Protein AF-A0A2B4SY53-F1 (afdb_monomer_lite)

Organism: Stylophora pistillata (NCBI:txid50429)

InterPro domains:
  IPR005373 Phagosome assembly factor 1 [PF03676] (1-281)
  IPR039156 PHAF1/Protein broad-minded [PTHR13465] (2-281)

Sequence (529 aa):
MYSEANPLAMDLVLNFPNDGIRLVFDPVTQRLKIIEVYSMNKVKLKYCGVHFNSPQVQPTIEQIDMSFGATHPGVYDPTHQLFILNFRGLSFSFPIDSKFEPYYTHGLGSLKFSSGSSPVVSHMSIYHGNNLTDAKAPPLPLQCFHGNCFAESVEIINQDGNVLGLKCFLVAEGPGPGKILELRRRTFERNVMFGDSCQDVLSSLGSPCKVFYKAEDKMRIHSPSPHKLAQSKSSDYFFNYFTLGIDILFDAYSHLVKKFILHTNFPGHYNFNMYQRCEFKWDSVQDYLGKPVEAPVVLNRSSSTNTTNPFGSTFCYNLQHMIFEVMANNHLASVTLKLESEVEGNCQQSPCENKPCKQGGTCNPLYGSNGFYCERSPGSIVQGASWSKLNTDEVCFGAKNNTYGNFTMTSLGAILTMKLQYISGFVTCNNRTLPYGSHWACGKGSSIATILTSAAKKVVFPEDYKEKAYSLAGYHANSSELVFPPLSLPLKVTNGEEYQIWYNEDFVDGEEFNNDGQTCVNVYALYVS

Foldseek 3Di:
DADPLCRQPAWDWDDDVQQQWIWTAHSQQRATFKIKRQDLANDFDDAPNHTCGYPVHFNFPVSCCVRPNDADAWDADPVQCWTWDDDQQKIFIFRDDPVCVVQSPPGPVRDDDDPPDGTTTRMMMGGHARDPVGTDHDPDDLVVCVFAKAFPAKEFDDDPHFGFWIKTFIWHWDADPDPDRDTDIDTDIFIDTFFDAPVNCCVGRNAAPDKAFDAPDPCCVVVPDPVPPDGDPFTWMWRHRQRQQKIFIADRPSRTTFKMKHFQLHPLDLCRPSHRGHRYDDPCVVVQDDDQPDFWDWAAPDDPPPDHSPSHIWTWGDGQQKTFTAGPSRDTRMIMGGHNVPPPFDPPVFCCPVVPDPPPFDWARQGNDNDIDTHHPDPDPPPDFDWDWFDPDWFKAELADLRKGKTWGAAFAWFFWKKKFFDDKFKALALVPPPAGFQAYHHFPFAGQKFKFFPVLHTPPPPPDDLDRHHARPDTRHDRMDIHGTDPDTHGHHGGGMMIIYGSCRSVVHSRPRMTMMTITIMITGGDD

Structure (mmCIF, N/CA/C/O backbone):
data_AF-A0A2B4SY53-F1
#
_entry.id   AF-A0A2B4SY53-F1
#
loop_
_atom_site.group_PDB
_atom_site.id
_atom_site.type_symbol
_atom_site.label_atom_id
_atom_site.label_alt_id
_atom_site.label_comp_id
_atom_site.label_asym_id
_atom_site.label_entity_id
_atom_site.label_seq_id
_atom_site.pdbx_PDB_ins_code
_atom_site.Cartn_x
_atom_site.Cartn_y
_atom_site.Cartn_z
_atom_site.occupancy
_atom_site.B_iso_or_equiv
_atom_site.auth_seq_id
_atom_site.auth_comp_id
_atom_site.auth_asym_id
_atom_site.auth_atom_id
_atom_site.pdbx_PDB_model_num
ATOM 1 N N . MET A 1 1 ? 3.190 -11.115 -23.469 1.00 62.38 1 MET A N 1
ATOM 2 C CA . MET A 1 1 ? 1.722 -11.293 -23.382 1.00 62.38 1 MET A CA 1
ATOM 3 C C . MET A 1 1 ? 1.414 -11.453 -21.904 1.00 62.38 1 MET A C 1
ATOM 5 O O . MET A 1 1 ? 2.114 -12.227 -21.269 1.00 62.38 1 MET A O 1
ATOM 9 N N . TYR A 1 2 ? 0.487 -10.678 -21.339 1.00 73.00 2 TYR A N 1
ATOM 10 C CA . TYR A 1 2 ? 0.156 -10.766 -19.910 1.00 73.00 2 TYR A CA 1
ATOM 11 C C . TYR A 1 2 ? -0.622 -12.057 -19.611 1.00 73.00 2 TYR A C 1
ATOM 13 O O . TYR A 1 2 ? -1.503 -12.422 -20.388 1.00 73.00 2 TYR A O 1
ATOM 21 N N . SER A 1 3 ? -0.292 -12.733 -18.508 1.00 75.44 3 SER A N 1
ATOM 22 C CA . SER A 1 3 ? -1.009 -13.910 -18.004 1.00 75.44 3 SER A CA 1
ATOM 23 C C . SER A 1 3 ? -1.623 -13.578 -16.653 1.00 75.44 3 SER A C 1
ATOM 25 O O . SER A 1 3 ? -0.899 -13.303 -15.705 1.00 75.44 3 SER A O 1
ATOM 27 N N . GLU A 1 4 ? -2.947 -13.624 -16.550 1.00 74.00 4 GLU A N 1
ATOM 28 C CA . GLU A 1 4 ? -3.648 -13.307 -15.301 1.00 74.00 4 GLU A CA 1
ATOM 29 C C . GLU A 1 4 ? -3.395 -14.356 -14.205 1.00 74.00 4 GLU A C 1
ATOM 31 O O . GLU A 1 4 ? -3.247 -14.012 -13.032 1.00 74.00 4 GLU A O 1
ATOM 36 N N . ALA A 1 5 ? -3.270 -15.631 -14.587 1.00 76.12 5 ALA A N 1
ATOM 37 C CA . ALA A 1 5 ? -2.999 -16.726 -13.656 1.00 76.12 5 ALA A CA 1
ATOM 38 C C . ALA A 1 5 ? -1.559 -16.700 -13.119 1.00 76.12 5 ALA A C 1
ATOM 40 O O . ALA A 1 5 ? -1.337 -16.967 -11.943 1.00 76.12 5 ALA A O 1
ATOM 41 N N . ASN A 1 6 ? -0.585 -16.358 -13.972 1.00 80.06 6 ASN A N 1
ATOM 42 C CA . ASN A 1 6 ? 0.839 -16.349 -13.626 1.00 80.06 6 ASN A CA 1
ATOM 43 C C . ASN A 1 6 ? 1.518 -15.048 -14.093 1.00 80.06 6 ASN A C 1
ATOM 45 O O . ASN A 1 6 ? 2.367 -15.077 -14.990 1.00 80.06 6 ASN A O 1
ATOM 49 N N . PRO A 1 7 ? 1.167 -13.892 -13.508 1.00 77.12 7 PRO A N 1
ATOM 50 C CA . PRO A 1 7 ? 1.572 -12.587 -14.032 1.00 77.12 7 PRO A CA 1
ATOM 51 C C . PRO A 1 7 ? 3.041 -12.249 -13.787 1.00 77.12 7 PRO A C 1
ATOM 53 O O . PRO A 1 7 ? 3.560 -11.343 -14.432 1.00 77.12 7 PRO A O 1
ATOM 56 N N . LEU A 1 8 ? 3.713 -12.974 -12.885 1.00 84.00 8 LEU A N 1
ATOM 57 C CA . LEU A 1 8 ? 5.149 -12.828 -12.647 1.00 84.00 8 LEU A CA 1
ATOM 58 C C . LEU A 1 8 ? 6.012 -13.855 -13.397 1.00 84.00 8 LEU A C 1
ATOM 60 O O . LEU A 1 8 ? 7.234 -13.742 -13.385 1.00 84.00 8 LEU A O 1
ATOM 64 N N . ALA A 1 9 ? 5.406 -14.868 -14.026 1.00 85.19 9 ALA A N 1
ATOM 65 C CA . ALA A 1 9 ? 6.158 -15.960 -14.648 1.00 85.19 9 ALA A CA 1
ATOM 66 C C . ALA A 1 9 ? 6.789 -15.568 -15.989 1.00 85.19 9 ALA A C 1
ATOM 68 O O . ALA A 1 9 ? 7.750 -16.197 -16.423 1.00 85.19 9 ALA A O 1
ATOM 69 N N . MET A 1 10 ? 6.236 -14.556 -16.659 1.00 86.62 10 MET A N 1
ATOM 70 C CA . MET A 1 10 ? 6.704 -14.091 -17.960 1.00 86.62 10 MET A CA 1
ATOM 71 C C . MET A 1 10 ? 6.741 -12.572 -18.013 1.00 86.62 10 MET A C 1
ATOM 73 O O . MET A 1 10 ? 5.959 -11.899 -17.345 1.00 86.62 10 MET A O 1
ATOM 77 N N . ASP A 1 11 ? 7.626 -12.046 -18.854 1.00 89.62 11 ASP A N 1
ATOM 78 C CA . ASP A 1 11 ? 7.773 -10.611 -19.046 1.00 89.62 11 ASP A CA 1
ATOM 79 C C . ASP A 1 11 ? 6.470 -9.930 -19.474 1.00 89.62 11 ASP A C 1
ATOM 81 O O . ASP A 1 11 ? 5.686 -10.434 -20.293 1.00 89.62 11 ASP A O 1
ATOM 85 N N . LEU A 1 12 ? 6.279 -8.714 -18.968 1.00 89.19 12 LEU A N 1
ATOM 86 C CA . LEU A 1 12 ? 5.172 -7.862 -19.370 1.00 89.19 12 LEU A CA 1
ATOM 87 C C . LEU A 1 12 ? 5.549 -7.189 -20.692 1.00 89.19 12 LEU A C 1
ATOM 89 O O . LEU A 1 12 ? 6.539 -6.467 -20.784 1.00 89.19 12 LEU A O 1
ATOM 93 N N . VAL A 1 13 ? 4.763 -7.439 -21.737 1.00 91.88 13 VAL A N 1
ATOM 94 C CA . VAL A 1 13 ? 5.080 -6.999 -23.103 1.00 91.88 13 VAL A CA 1
ATOM 95 C C . VAL A 1 13 ? 4.021 -6.028 -23.595 1.00 91.88 13 VAL A C 1
ATOM 97 O O . VAL A 1 13 ? 2.858 -6.411 -23.729 1.00 91.88 13 VAL A O 1
ATOM 100 N N . LEU A 1 14 ? 4.444 -4.812 -23.937 1.00 92.62 14 LEU A N 1
ATOM 101 C CA . LEU A 1 14 ? 3.635 -3.840 -24.667 1.00 92.62 14 LEU A CA 1
ATOM 102 C C . LEU A 1 14 ? 4.048 -3.865 -26.137 1.00 92.62 14 LEU A C 1
ATOM 104 O O . LEU A 1 14 ? 5.204 -3.608 -26.471 1.00 92.62 14 LEU A O 1
ATOM 108 N N . ASN A 1 15 ? 3.110 -4.207 -27.017 1.00 94.25 15 ASN A N 1
ATOM 109 C CA . ASN A 1 15 ? 3.364 -4.315 -28.449 1.00 94.25 15 ASN A CA 1
ATOM 110 C C . ASN A 1 15 ? 2.699 -3.160 -29.206 1.00 94.25 15 ASN A C 1
ATOM 112 O O . ASN A 1 15 ? 1.486 -2.988 -29.110 1.00 94.25 15 ASN A O 1
ATOM 116 N N . PHE A 1 16 ? 3.480 -2.425 -29.998 1.00 95.06 16 PHE A N 1
ATOM 117 C CA . PHE A 1 16 ? 3.037 -1.278 -30.789 1.00 95.06 16 PHE A CA 1
ATOM 118 C C . PHE A 1 16 ? 3.137 -1.611 -32.288 1.00 95.06 16 PHE A C 1
ATOM 120 O O . PHE A 1 16 ? 4.113 -1.245 -32.947 1.00 95.06 16 PHE A O 1
ATOM 127 N N . PRO A 1 17 ? 2.153 -2.335 -32.861 1.00 93.69 17 PRO A N 1
ATOM 128 C CA . PRO A 1 17 ? 2.201 -2.802 -34.251 1.00 93.69 17 PRO A CA 1
ATOM 129 C C . PRO A 1 17 ? 2.236 -1.683 -35.281 1.00 93.69 17 PRO A C 1
ATOM 131 O O . PRO A 1 17 ? 2.851 -1.850 -36.335 1.00 93.69 17 PRO A O 1
ATOM 134 N N . ASN A 1 18 ? 1.620 -0.540 -34.987 1.00 94.19 18 ASN A N 1
ATOM 135 C CA . ASN A 1 18 ? 1.624 0.611 -35.886 1.00 94.19 18 ASN A CA 1
ATOM 136 C C . ASN A 1 18 ? 2.986 1.310 -35.929 1.00 94.19 18 ASN A C 1
ATOM 138 O O . ASN A 1 18 ? 3.341 1.842 -36.976 1.00 94.19 18 ASN A O 1
ATOM 142 N N . ASP A 1 19 ? 3.763 1.215 -34.852 1.00 94.38 19 ASP A N 1
ATOM 143 C CA . ASP A 1 19 ? 5.079 1.842 -34.713 1.00 94.38 19 ASP A CA 1
ATOM 144 C C . ASP A 1 19 ? 6.234 0.871 -35.000 1.00 94.38 19 ASP A C 1
ATOM 146 O O . ASP A 1 19 ? 7.346 1.297 -35.289 1.00 94.38 19 ASP A O 1
ATOM 150 N N . GLY A 1 20 ? 5.989 -0.444 -34.957 1.00 94.50 20 GLY A N 1
ATOM 151 C CA . GLY A 1 20 ? 7.030 -1.457 -35.158 1.00 94.50 20 GLY A CA 1
ATOM 152 C C . GLY A 1 20 ? 7.932 -1.674 -33.944 1.00 94.50 20 GLY A C 1
ATOM 153 O O . GLY A 1 20 ? 9.057 -2.154 -34.100 1.00 94.50 20 GLY A O 1
ATOM 154 N N . ILE A 1 21 ? 7.455 -1.292 -32.755 1.00 96.56 21 ILE A N 1
ATOM 155 C CA . ILE A 1 21 ? 8.210 -1.307 -31.500 1.00 96.56 21 ILE A CA 1
ATOM 156 C C . ILE A 1 21 ? 7.518 -2.220 -30.490 1.00 96.56 21 ILE A C 1
ATOM 158 O O . ILE A 1 21 ? 6.290 -2.290 -30.412 1.00 96.56 21 ILE A O 1
ATOM 162 N N . ARG A 1 22 ? 8.308 -2.922 -29.688 1.00 96.00 22 ARG A N 1
ATOM 163 C CA . ARG A 1 22 ? 7.854 -3.718 -28.554 1.00 96.00 22 ARG A CA 1
ATOM 164 C C . ARG A 1 22 ? 8.671 -3.343 -27.321 1.00 96.00 22 ARG A C 1
ATOM 166 O O . ARG A 1 22 ? 9.891 -3.254 -27.377 1.00 96.00 22 ARG A O 1
ATOM 173 N N . LEU A 1 23 ? 7.991 -3.113 -26.206 1.00 95.94 23 LEU A N 1
ATOM 174 C CA . LEU A 1 23 ? 8.610 -2.828 -24.917 1.00 95.94 23 LEU A CA 1
ATOM 175 C C . LEU A 1 23 ? 8.424 -4.034 -24.005 1.00 95.94 23 LEU A C 1
ATOM 177 O O . LEU A 1 23 ? 7.302 -4.517 -23.841 1.00 95.94 23 LEU A O 1
ATOM 181 N N . VAL A 1 24 ? 9.517 -4.509 -23.418 1.00 93.94 24 VAL A N 1
ATOM 182 C CA . VAL A 1 24 ? 9.531 -5.676 -22.535 1.00 93.94 24 VAL A CA 1
ATOM 183 C C . VAL A 1 24 ? 9.954 -5.225 -21.145 1.00 93.94 24 VAL A C 1
ATOM 185 O O . VAL A 1 24 ? 11.055 -4.704 -20.946 1.00 93.94 24 VAL A O 1
ATOM 188 N N . PHE A 1 25 ? 9.066 -5.423 -20.182 1.00 92.06 25 PHE A N 1
ATOM 189 C CA . PHE A 1 25 ? 9.263 -5.080 -18.785 1.00 92.06 25 PHE A CA 1
ATOM 190 C C . PHE A 1 25 ? 9.503 -6.351 -17.979 1.00 92.06 25 PHE A C 1
ATOM 192 O O . PHE A 1 25 ? 8.857 -7.379 -18.192 1.00 92.06 25 PHE A O 1
ATOM 199 N N . ASP A 1 26 ? 10.438 -6.253 -17.044 1.00 89.62 26 ASP A N 1
ATOM 200 C CA . ASP A 1 26 ? 10.716 -7.304 -16.079 1.00 89.62 26 ASP A CA 1
ATOM 201 C C . ASP A 1 26 ? 9.464 -7.577 -15.220 1.00 89.62 26 ASP A C 1
ATOM 203 O O . ASP A 1 26 ? 8.845 -6.624 -14.747 1.00 89.62 26 ASP A O 1
ATOM 207 N N . PRO A 1 27 ? 9.056 -8.836 -15.006 1.00 84.75 27 PRO A N 1
ATOM 208 C CA . PRO A 1 27 ? 7.789 -9.150 -14.350 1.00 84.75 27 PRO A CA 1
ATOM 209 C C . PRO A 1 27 ? 7.764 -8.754 -12.872 1.00 84.75 27 PRO A C 1
ATOM 211 O O . PRO A 1 27 ? 6.725 -8.353 -12.343 1.00 84.75 27 PRO A O 1
ATOM 214 N N . VAL A 1 28 ? 8.910 -8.863 -12.196 1.00 83.12 28 VAL A N 1
ATOM 215 C CA . VAL A 1 28 ? 9.030 -8.629 -10.756 1.00 83.12 28 VAL A CA 1
ATOM 216 C C . VAL A 1 28 ? 9.197 -7.139 -10.496 1.00 83.12 28 VAL A C 1
ATOM 218 O O . VAL A 1 28 ? 8.355 -6.522 -9.856 1.00 83.12 28 VAL A O 1
ATOM 221 N N . THR A 1 29 ? 10.244 -6.535 -11.049 1.00 83.88 29 THR A N 1
ATOM 222 C CA . THR A 1 29 ? 10.539 -5.116 -10.837 1.00 83.88 29 THR A CA 1
ATOM 223 C C . THR A 1 29 ? 9.615 -4.196 -11.629 1.00 83.88 29 THR A C 1
ATOM 225 O O . THR A 1 29 ? 9.551 -3.012 -11.314 1.00 83.88 29 THR A O 1
ATOM 228 N N . GLN A 1 30 ? 8.912 -4.714 -12.647 1.00 85.50 30 GLN A N 1
ATOM 229 C CA . GLN A 1 30 ? 7.974 -3.977 -13.512 1.00 85.50 30 GLN A CA 1
ATOM 230 C C . GLN A 1 30 ? 8.618 -2.798 -14.242 1.00 85.50 30 GLN A C 1
ATOM 232 O O . GLN A 1 30 ? 7.956 -1.844 -14.648 1.00 85.50 30 GLN A O 1
ATOM 237 N N . ARG A 1 31 ? 9.936 -2.868 -14.433 1.00 88.44 31 ARG A N 1
ATOM 238 C CA . ARG A 1 31 ? 10.722 -1.846 -15.120 1.00 88.44 31 ARG A CA 1
ATOM 239 C C . ARG A 1 31 ? 11.108 -2.321 -16.506 1.00 88.44 31 ARG A C 1
ATOM 241 O O . ARG A 1 31 ? 11.330 -3.508 -16.741 1.00 88.44 31 ARG A O 1
ATOM 248 N N . LEU A 1 32 ? 11.195 -1.363 -17.422 1.00 92.31 32 LEU A N 1
ATOM 249 C CA . LEU A 1 32 ? 11.590 -1.608 -18.800 1.00 92.31 32 LEU A CA 1
ATOM 250 C C . LEU A 1 32 ? 12.993 -2.225 -18.826 1.00 92.31 32 LEU A C 1
ATOM 252 O O . LEU A 1 32 ? 13.935 -1.632 -18.298 1.00 92.31 32 LEU A O 1
ATOM 256 N N . LYS A 1 33 ? 13.126 -3.406 -19.434 1.00 93.12 33 LYS A N 1
ATOM 257 C CA . LYS A 1 33 ? 14.410 -4.109 -19.568 1.00 93.12 33 LYS A CA 1
ATOM 258 C C . LYS A 1 33 ? 14.887 -4.240 -21.012 1.00 93.12 33 LYS A C 1
ATOM 260 O O . LYS A 1 33 ? 16.096 -4.234 -21.233 1.00 93.12 33 LYS A O 1
ATOM 265 N N . ILE A 1 34 ? 13.967 -4.337 -21.978 1.00 95.69 34 ILE A N 1
ATOM 266 C CA . ILE A 1 34 ? 14.296 -4.445 -23.407 1.00 95.69 34 ILE A CA 1
ATOM 267 C C . ILE A 1 34 ? 13.368 -3.539 -24.228 1.00 95.69 34 ILE A C 1
ATOM 269 O O . ILE A 1 34 ? 12.156 -3.497 -24.003 1.00 95.69 34 ILE A O 1
ATOM 273 N N . ILE A 1 35 ? 13.946 -2.839 -25.203 1.00 96.88 35 ILE A N 1
ATOM 274 C CA . ILE A 1 35 ? 13.234 -2.155 -26.287 1.00 96.88 35 ILE A CA 1
ATOM 275 C C . ILE A 1 35 ? 13.565 -2.889 -27.582 1.00 96.88 35 ILE A C 1
ATOM 277 O O . ILE A 1 35 ? 14.718 -2.917 -28.001 1.00 96.88 35 ILE A O 1
ATOM 281 N N . GLU A 1 36 ? 12.557 -3.463 -28.218 1.00 96.06 36 GLU A N 1
ATOM 282 C CA . GLU A 1 36 ? 12.664 -4.171 -29.490 1.00 96.06 36 GLU A CA 1
ATOM 283 C C . GLU A 1 36 ? 12.082 -3.319 -30.619 1.00 96.06 36 GLU A C 1
ATOM 285 O O . GLU A 1 36 ? 10.951 -2.846 -30.534 1.00 96.06 36 GLU A O 1
ATOM 290 N N . VAL A 1 37 ? 12.826 -3.165 -31.709 1.00 96.88 37 VAL A N 1
ATOM 291 C CA . VAL A 1 37 ? 12.328 -2.661 -32.989 1.00 96.88 37 VAL A CA 1
ATOM 292 C C . VAL A 1 37 ? 12.275 -3.848 -33.941 1.00 96.88 37 VAL A C 1
ATOM 294 O O . VAL A 1 37 ? 13.313 -4.367 -34.342 1.00 96.88 37 VAL A O 1
ATOM 297 N N . TYR A 1 38 ? 11.068 -4.293 -34.285 1.00 94.38 38 TYR A N 1
ATOM 298 C CA . TYR A 1 38 ? 10.837 -5.464 -35.145 1.00 94.38 38 TYR A CA 1
ATOM 299 C C . TYR A 1 38 ? 10.294 -5.087 -36.530 1.00 94.38 38 TYR A C 1
ATOM 301 O O . TYR A 1 38 ? 10.014 -5.945 -37.364 1.00 94.38 38 TYR A O 1
ATOM 309 N N . SER A 1 39 ? 10.082 -3.797 -36.796 1.00 94.00 39 SER A N 1
ATOM 310 C CA . SER A 1 39 ? 9.747 -3.299 -38.133 1.00 94.00 39 SER A CA 1
ATOM 311 C C . SER A 1 39 ? 10.556 -2.045 -38.431 1.00 94.00 39 SER A C 1
ATOM 313 O O . SER A 1 39 ? 10.098 -0.920 -38.236 1.00 94.00 39 SER A O 1
ATOM 315 N N . MET A 1 40 ? 11.782 -2.251 -38.917 1.00 94.00 40 MET A N 1
ATOM 316 C CA . MET A 1 40 ? 12.737 -1.174 -39.201 1.00 94.00 40 MET A CA 1
ATOM 317 C C . MET A 1 40 ? 12.170 -0.119 -40.164 1.00 94.00 40 MET A C 1
ATOM 319 O O . MET A 1 40 ? 12.425 1.068 -39.999 1.00 94.00 40 MET A O 1
ATOM 323 N N . ASN A 1 41 ? 11.322 -0.512 -41.115 1.00 93.06 41 ASN A N 1
ATOM 324 C CA . ASN A 1 41 ? 10.685 0.399 -42.072 1.00 93.06 41 ASN A CA 1
ATOM 325 C C . ASN A 1 41 ? 9.724 1.430 -41.444 1.00 93.06 41 ASN A C 1
ATOM 327 O O . ASN A 1 41 ? 9.382 2.410 -42.104 1.00 93.06 41 ASN A O 1
ATOM 331 N N . LYS A 1 42 ? 9.281 1.224 -40.198 1.00 93.38 42 LYS A N 1
ATOM 332 C CA . LYS A 1 42 ? 8.364 2.128 -39.485 1.00 93.38 42 LYS A CA 1
ATOM 333 C C . LYS A 1 42 ? 9.081 3.137 -38.590 1.00 93.38 42 LYS A C 1
ATOM 335 O O . LYS A 1 42 ? 8.467 4.106 -38.154 1.00 93.38 42 LYS A O 1
ATOM 340 N N . VAL A 1 43 ? 10.378 2.951 -38.347 1.00 94.19 43 VAL A N 1
ATOM 341 C CA . VAL A 1 43 ? 11.138 3.735 -37.368 1.00 94.19 43 VAL A CA 1
ATOM 342 C C . VAL A 1 43 ? 12.296 4.452 -38.053 1.00 94.19 43 VAL A C 1
ATOM 344 O O . VAL A 1 43 ? 13.010 3.869 -38.859 1.00 94.19 43 VAL A O 1
ATOM 347 N N . LYS A 1 44 ? 12.521 5.727 -37.727 1.00 95.25 44 LYS A N 1
ATOM 348 C CA . LYS A 1 44 ? 13.732 6.455 -38.139 1.00 95.25 44 LYS A CA 1
ATOM 349 C C . LYS A 1 44 ? 14.715 6.469 -36.979 1.00 95.25 44 LYS A C 1
ATOM 351 O O . LYS A 1 44 ? 14.372 6.956 -35.906 1.00 95.25 44 LYS A O 1
ATOM 356 N N . LEU A 1 45 ? 15.926 5.963 -37.193 1.00 95.00 45 LEU A N 1
ATOM 357 C CA . LEU A 1 45 ? 16.933 5.821 -36.145 1.00 95.00 45 LEU A CA 1
ATOM 358 C C . LEU A 1 45 ? 18.226 6.539 -36.526 1.00 95.00 45 LEU A C 1
ATOM 360 O O . LEU A 1 45 ? 18.689 6.477 -37.670 1.00 95.00 45 LEU A O 1
ATOM 364 N N . LYS A 1 46 ? 18.805 7.216 -35.533 1.00 95.00 46 LYS A N 1
ATOM 365 C CA . LYS A 1 46 ? 20.090 7.903 -35.631 1.00 95.00 46 LYS A CA 1
ATOM 366 C C . LYS A 1 46 ? 21.026 7.437 -34.530 1.00 95.00 46 LYS A C 1
ATOM 368 O O . LYS A 1 46 ? 20.587 7.216 -33.405 1.00 95.00 46 LYS A O 1
ATOM 373 N N . TYR A 1 47 ? 22.313 7.395 -34.838 1.00 93.31 47 TYR A N 1
ATOM 374 C CA . TYR A 1 47 ? 23.387 7.234 -33.869 1.00 93.31 47 TYR A CA 1
ATOM 375 C C . TYR A 1 47 ? 24.413 8.347 -34.091 1.00 93.31 47 TYR A C 1
ATOM 377 O O . TYR A 1 47 ? 24.776 8.634 -35.230 1.00 93.31 47 TYR A O 1
ATOM 385 N N . CYS A 1 48 ? 24.791 9.060 -33.024 1.00 91.62 48 CYS A N 1
ATOM 386 C CA . CYS A 1 48 ? 25.671 10.238 -33.096 1.00 91.62 48 CYS A CA 1
ATOM 387 C C . CYS A 1 48 ? 25.251 11.277 -34.165 1.00 91.62 48 CYS A C 1
ATOM 389 O O . CYS A 1 48 ? 26.083 11.891 -34.822 1.00 91.62 48 CYS A O 1
ATOM 391 N N . GLY A 1 49 ? 23.938 11.461 -34.363 1.00 90.81 49 GLY A N 1
ATOM 392 C CA . GLY A 1 49 ? 23.369 12.399 -35.342 1.00 90.81 49 GLY A CA 1
ATOM 393 C C . GLY A 1 49 ? 23.234 11.862 -36.775 1.00 90.81 49 GLY A C 1
ATOM 394 O O . GLY A 1 49 ? 22.502 12.460 -37.568 1.00 90.81 49 GLY A O 1
ATOM 395 N N . VAL A 1 50 ? 23.845 10.718 -37.093 1.00 92.31 50 VAL A N 1
ATOM 396 C CA . VAL A 1 50 ? 23.820 10.090 -38.422 1.00 92.31 50 VAL A CA 1
ATOM 397 C C . VAL A 1 50 ? 22.693 9.063 -38.498 1.00 92.31 50 VAL A C 1
ATOM 399 O O . VAL A 1 50 ? 22.525 8.254 -37.588 1.00 92.31 50 VAL A O 1
ATOM 402 N N . HIS A 1 51 ? 21.896 9.092 -39.569 1.00 94.88 51 HIS A N 1
ATOM 403 C CA . HIS A 1 51 ? 20.863 8.078 -39.790 1.00 94.88 51 HIS A CA 1
ATOM 404 C C . HIS A 1 51 ? 21.501 6.752 -40.201 1.00 94.88 51 HIS A C 1
ATOM 406 O O . HIS A 1 51 ? 22.271 6.724 -41.155 1.00 94.88 51 HIS A O 1
ATOM 412 N N . PHE A 1 52 ? 21.105 5.665 -39.541 1.00 94.81 52 PHE A N 1
ATOM 413 C CA . PHE A 1 52 ? 21.426 4.301 -39.981 1.00 94.81 52 PHE A CA 1
ATOM 414 C C . PHE A 1 52 ? 20.181 3.525 -40.430 1.00 94.81 52 PHE A C 1
ATOM 416 O O . PHE A 1 52 ? 20.298 2.476 -41.049 1.00 94.81 52 PHE A O 1
ATOM 423 N N . ASN A 1 53 ? 18.985 4.041 -40.131 1.00 95.69 53 ASN A N 1
ATOM 424 C CA . ASN A 1 53 ? 17.716 3.494 -40.594 1.00 95.69 53 ASN A CA 1
ATOM 425 C C . ASN A 1 53 ? 16.724 4.636 -40.858 1.00 95.69 53 ASN A C 1
ATOM 427 O O . ASN A 1 53 ? 16.423 5.432 -39.965 1.00 95.69 53 ASN A O 1
ATOM 431 N N . SER A 1 54 ? 16.236 4.746 -42.088 1.00 94.81 54 SER A N 1
ATOM 432 C CA . SER A 1 54 ? 15.195 5.686 -42.510 1.00 94.81 54 SER A CA 1
ATOM 433 C C . SER A 1 54 ? 14.611 5.246 -43.864 1.00 94.81 54 SER A C 1
ATOM 435 O O . SER A 1 54 ? 15.197 4.390 -44.522 1.00 94.81 54 SER A O 1
ATOM 437 N N . PRO A 1 55 ? 13.523 5.861 -44.367 1.00 91.12 55 PRO A N 1
ATOM 438 C CA . PRO A 1 55 ? 13.026 5.567 -45.713 1.00 91.12 55 PRO A CA 1
ATOM 439 C C . PRO A 1 55 ? 14.069 5.768 -46.828 1.00 91.12 55 PRO A C 1
ATOM 441 O O . PRO A 1 55 ? 13.923 5.198 -47.902 1.00 91.12 55 PRO A O 1
ATOM 444 N N . GLN A 1 56 ? 15.108 6.576 -46.581 1.00 92.75 56 GLN A N 1
ATOM 445 C CA . GLN A 1 56 ? 16.204 6.846 -47.517 1.00 92.75 56 GLN A CA 1
ATOM 446 C C . GLN A 1 56 ? 17.481 6.041 -47.224 1.00 92.75 56 GLN A C 1
ATOM 448 O O . GLN A 1 56 ? 18.361 5.981 -48.075 1.00 92.75 56 GLN A O 1
ATOM 453 N N . VAL A 1 57 ? 17.612 5.456 -46.030 1.00 92.81 57 VAL A N 1
ATOM 454 C CA . VAL A 1 57 ? 18.835 4.780 -45.565 1.00 92.81 57 VAL A CA 1
ATOM 455 C C . VAL A 1 57 ? 18.450 3.424 -44.998 1.00 92.81 57 VAL A C 1
ATOM 457 O O . VAL A 1 57 ? 17.803 3.361 -43.956 1.00 92.81 57 VAL A O 1
ATOM 460 N N . GLN A 1 58 ? 18.848 2.345 -45.666 1.00 91.81 58 GLN A N 1
ATOM 461 C CA . GLN A 1 58 ? 18.578 0.995 -45.181 1.00 91.81 58 GLN A CA 1
ATOM 462 C C . GLN A 1 58 ? 19.616 0.568 -44.132 1.00 91.81 58 GLN A C 1
ATOM 464 O O . GLN A 1 58 ? 20.803 0.841 -44.316 1.00 91.81 58 GLN A O 1
ATOM 469 N N . PRO A 1 59 ? 19.204 -0.139 -43.066 1.00 93.50 59 PRO A N 1
ATOM 470 C CA . PRO A 1 59 ? 20.120 -0.651 -42.057 1.00 93.50 59 PRO A CA 1
ATOM 471 C C . PRO A 1 59 ? 20.776 -1.944 -42.556 1.00 93.50 59 PRO A C 1
ATOM 473 O O . PRO A 1 59 ? 20.447 -3.033 -42.092 1.00 93.50 59 PRO A O 1
ATOM 476 N N . THR A 1 60 ? 21.657 -1.845 -43.552 1.00 89.62 60 THR A N 1
ATOM 477 C CA . THR A 1 60 ? 22.478 -2.980 -44.006 1.00 89.62 60 THR A CA 1
ATOM 478 C C . THR A 1 60 ? 23.606 -3.255 -43.018 1.00 89.62 60 THR A C 1
ATOM 480 O O . THR A 1 60 ? 23.928 -2.399 -42.192 1.00 89.62 60 THR A O 1
ATOM 483 N N . ILE A 1 61 ? 24.238 -4.426 -43.104 1.00 83.38 61 ILE A N 1
ATOM 484 C CA . ILE A 1 61 ? 25.409 -4.726 -42.268 1.00 83.38 61 ILE A CA 1
ATOM 485 C C . ILE A 1 61 ? 26.511 -3.665 -42.418 1.00 83.38 61 ILE A C 1
ATOM 487 O O . ILE A 1 61 ? 27.025 -3.189 -41.412 1.00 83.38 61 ILE A O 1
ATOM 491 N N . GLU A 1 62 ? 26.807 -3.207 -43.640 1.00 84.69 62 GLU A N 1
ATOM 492 C CA . GLU A 1 62 ? 27.827 -2.179 -43.870 1.00 84.69 62 GLU A CA 1
ATOM 493 C C . GLU A 1 62 ? 27.420 -0.853 -43.231 1.00 84.69 62 GLU A C 1
ATOM 495 O O . GLU A 1 62 ? 28.253 -0.160 -42.653 1.00 84.69 62 GLU A O 1
ATOM 500 N N . GLN A 1 63 ? 26.132 -0.501 -43.290 1.00 89.50 63 GLN A N 1
ATOM 501 C CA . GLN A 1 63 ? 25.622 0.694 -42.625 1.00 89.50 63 GLN A CA 1
ATOM 502 C C . GLN A 1 63 ? 25.757 0.595 -41.100 1.00 89.50 63 GLN A C 1
ATOM 504 O O . GLN A 1 63 ? 26.086 1.597 -40.457 1.00 89.50 63 GLN A O 1
ATOM 509 N N . ILE A 1 64 ? 25.522 -0.585 -40.518 1.00 90.12 64 ILE A N 1
ATOM 510 C CA . ILE A 1 64 ? 25.720 -0.830 -39.085 1.00 90.12 64 ILE A CA 1
ATOM 511 C C . ILE A 1 64 ? 27.206 -0.735 -38.722 1.00 90.12 64 ILE A C 1
ATOM 513 O O . ILE A 1 64 ? 27.535 0.021 -37.810 1.00 90.12 64 ILE A O 1
ATOM 517 N N . ASP A 1 65 ? 28.098 -1.385 -39.467 1.00 86.00 65 ASP A N 1
ATOM 518 C CA . ASP A 1 65 ? 29.547 -1.331 -39.233 1.00 86.00 65 ASP A CA 1
ATOM 519 C C . ASP A 1 65 ? 30.096 0.099 -39.363 1.00 86.00 65 ASP A C 1
ATOM 521 O O . ASP A 1 65 ? 30.872 0.548 -38.520 1.00 86.00 65 ASP A O 1
ATOM 525 N N . MET A 1 66 ? 29.647 0.863 -40.366 1.00 87.62 66 MET A N 1
ATOM 526 C CA . MET A 1 66 ? 30.013 2.278 -40.520 1.00 87.62 66 MET A CA 1
ATOM 527 C C . MET A 1 66 ? 29.512 3.149 -39.362 1.00 87.62 66 MET A C 1
ATOM 529 O O . MET A 1 66 ? 30.167 4.127 -39.005 1.00 87.62 66 MET A O 1
ATOM 533 N N . SER A 1 67 ? 28.344 2.832 -38.795 1.00 90.88 67 SER A N 1
ATOM 534 C CA . SER A 1 67 ? 27.716 3.662 -37.759 1.00 90.88 67 SER A CA 1
ATOM 535 C C . SER A 1 67 ? 28.228 3.331 -36.355 1.00 90.88 67 SER A C 1
ATOM 537 O O . SER A 1 67 ? 28.461 4.240 -35.561 1.00 90.88 67 SER A O 1
ATOM 539 N N . PHE A 1 68 ? 28.396 2.047 -36.037 1.00 88.75 68 PHE A N 1
ATOM 540 C CA . PHE A 1 68 ? 28.702 1.557 -34.688 1.00 88.75 68 PHE A CA 1
ATOM 541 C C . PHE A 1 68 ? 30.137 1.028 -34.538 1.00 88.75 68 PHE A C 1
ATOM 543 O O . PHE A 1 68 ? 30.593 0.835 -33.411 1.00 88.75 68 PHE A O 1
ATOM 550 N N . GLY A 1 69 ? 30.863 0.854 -35.646 1.00 85.00 69 GLY A N 1
ATOM 551 C CA . GLY A 1 69 ? 32.201 0.272 -35.674 1.00 85.00 69 GLY A CA 1
ATOM 552 C C . GLY A 1 69 ? 32.190 -1.258 -35.657 1.00 85.00 69 GLY A C 1
ATOM 553 O O . GLY A 1 69 ? 31.146 -1.899 -35.550 1.00 85.00 69 GLY A O 1
ATOM 554 N N . ALA A 1 70 ? 33.384 -1.846 -35.747 1.00 71.81 70 ALA A N 1
ATOM 555 C CA . ALA A 1 70 ? 33.557 -3.293 -35.683 1.00 71.81 70 ALA A CA 1
ATOM 556 C C . ALA A 1 70 ? 33.198 -3.842 -34.290 1.00 71.81 70 ALA A C 1
ATOM 558 O O . ALA A 1 70 ? 33.516 -3.230 -33.268 1.00 71.81 70 ALA A O 1
ATOM 559 N N . THR A 1 71 ? 32.592 -5.030 -34.251 1.00 68.56 71 THR A N 1
ATOM 560 C CA . THR A 1 71 ? 32.243 -5.739 -33.011 1.00 68.56 71 THR A CA 1
ATOM 561 C C . THR A 1 71 ? 32.829 -7.160 -32.970 1.00 68.56 71 THR A C 1
ATOM 563 O O . THR A 1 71 ? 33.505 -7.598 -33.902 1.00 68.56 71 THR A O 1
ATOM 566 N N . HIS A 1 72 ? 32.613 -7.877 -31.862 1.00 64.31 72 HIS A N 1
ATOM 567 C CA . HIS A 1 72 ? 32.901 -9.306 -31.716 1.00 64.31 72 HIS A CA 1
ATOM 568 C C . HIS A 1 72 ? 32.247 -10.132 -32.843 1.00 64.31 72 HIS A C 1
ATOM 570 O O . HIS A 1 72 ? 31.237 -9.701 -33.405 1.00 64.31 72 HIS A O 1
ATOM 576 N N . PRO A 1 73 ? 32.770 -11.329 -33.178 1.00 69.19 73 PRO A N 1
ATOM 577 C CA . PRO A 1 73 ? 32.138 -12.186 -34.178 1.00 69.19 73 PRO A CA 1
ATOM 578 C C . PRO A 1 73 ? 30.680 -12.450 -33.787 1.00 69.19 73 PRO A C 1
ATOM 580 O O . PRO A 1 73 ? 30.396 -12.860 -32.661 1.00 69.19 73 PRO A O 1
ATOM 583 N N . GLY A 1 74 ? 29.754 -12.146 -34.698 1.00 73.25 74 GLY A N 1
ATOM 584 C CA . GLY A 1 74 ? 28.331 -12.331 -34.437 1.00 73.25 74 GLY A CA 1
ATOM 585 C C . GLY A 1 74 ? 27.948 -13.801 -34.281 1.00 73.25 74 GLY A C 1
ATOM 586 O O . GLY A 1 74 ? 28.682 -14.708 -34.673 1.00 73.25 74 GLY A O 1
ATOM 587 N N . VAL A 1 75 ? 26.790 -14.019 -33.669 1.00 80.75 75 VAL A N 1
ATOM 588 C CA . VAL A 1 75 ? 26.294 -15.339 -33.273 1.00 80.75 75 VAL A CA 1
ATOM 589 C C . VAL A 1 75 ? 25.177 -15.749 -34.221 1.00 80.75 75 VAL A C 1
ATOM 591 O O . VAL A 1 75 ? 24.248 -14.976 -34.445 1.00 80.75 75 VAL A O 1
ATOM 594 N N . TYR A 1 76 ? 25.255 -16.956 -34.775 1.00 80.56 76 TYR A N 1
ATOM 595 C CA . TYR A 1 76 ? 24.184 -17.518 -35.592 1.00 80.56 76 TYR A CA 1
ATOM 596 C C . TYR A 1 76 ? 23.215 -18.322 -34.722 1.00 80.56 76 TYR A C 1
ATOM 598 O O . TYR A 1 76 ? 23.630 -19.203 -33.969 1.00 80.56 76 TYR A O 1
ATOM 606 N N . ASP A 1 77 ? 21.930 -18.010 -34.840 1.00 80.69 77 ASP A N 1
ATOM 607 C CA . ASP A 1 77 ? 20.823 -18.763 -34.271 1.00 80.69 77 ASP A CA 1
ATOM 608 C C . ASP A 1 77 ? 20.173 -19.616 -35.377 1.00 80.69 77 ASP A C 1
ATOM 610 O O . ASP A 1 77 ? 19.398 -19.088 -36.189 1.00 80.69 77 ASP A O 1
ATOM 614 N N . PRO A 1 78 ? 20.458 -20.932 -35.421 1.00 79.25 78 PRO A N 1
ATOM 615 C CA . PRO A 1 78 ? 19.924 -21.823 -36.447 1.00 79.25 78 PRO A CA 1
ATOM 616 C C . PRO A 1 78 ? 18.408 -22.016 -36.331 1.00 79.25 78 PRO A C 1
ATOM 618 O O . PRO A 1 78 ? 17.754 -22.322 -37.325 1.00 79.25 78 PRO A O 1
ATOM 621 N N . THR A 1 79 ? 17.834 -21.813 -35.141 1.00 82.81 79 THR A N 1
ATOM 622 C CA . THR A 1 79 ? 16.403 -22.022 -34.878 1.00 82.81 79 THR A CA 1
ATOM 623 C C . THR A 1 79 ? 15.562 -20.988 -35.612 1.00 82.81 79 THR A C 1
ATOM 625 O O . THR A 1 79 ? 14.537 -21.312 -36.207 1.00 82.81 79 THR A O 1
ATOM 628 N N . HIS A 1 80 ? 16.016 -19.737 -35.578 1.00 83.12 80 HIS A N 1
ATOM 629 C CA . HIS A 1 80 ? 15.318 -18.605 -36.181 1.00 83.12 80 HIS A CA 1
ATOM 630 C C . HIS A 1 80 ? 15.936 -18.169 -37.514 1.00 83.12 80 HIS A C 1
ATOM 632 O O . HIS A 1 80 ? 15.419 -17.245 -38.139 1.00 83.12 80 HIS A O 1
ATOM 638 N N . GLN A 1 81 ? 17.024 -18.820 -37.948 1.00 84.50 81 GLN A N 1
ATOM 639 C CA . GLN A 1 81 ? 17.813 -18.433 -39.122 1.00 84.50 81 GLN A CA 1
ATOM 640 C C . GLN A 1 81 ? 18.270 -16.966 -39.041 1.00 84.50 81 GLN A C 1
ATOM 642 O O . GLN A 1 81 ? 18.238 -16.208 -40.015 1.00 84.50 81 GLN A O 1
ATOM 647 N N . LEU A 1 82 ? 18.663 -16.549 -37.835 1.00 85.69 82 LEU A N 1
ATOM 648 C CA . LEU A 1 82 ? 19.079 -15.185 -37.536 1.00 85.69 82 LEU A CA 1
ATOM 649 C C . LEU A 1 82 ? 20.569 -15.149 -37.253 1.00 85.69 82 LEU A C 1
ATOM 651 O O . LEU A 1 82 ? 21.094 -15.932 -36.472 1.00 85.69 82 LEU A O 1
ATOM 655 N N . PHE A 1 83 ? 21.248 -14.174 -37.832 1.00 83.38 83 PHE A N 1
ATOM 656 C CA . PHE A 1 83 ? 22.589 -13.812 -37.420 1.00 83.38 83 PHE A CA 1
ATOM 657 C C . PHE A 1 83 ? 22.542 -12.546 -36.577 1.00 83.38 83 PHE A C 1
ATOM 659 O O . PHE A 1 83 ? 21.988 -11.534 -37.003 1.00 83.38 83 PHE A O 1
ATOM 666 N N . ILE A 1 84 ? 23.145 -12.592 -35.396 1.00 86.38 84 ILE A N 1
ATOM 667 C CA . ILE A 1 84 ? 23.041 -11.553 -34.378 1.00 86.38 84 ILE A CA 1
ATOM 668 C C . ILE A 1 84 ? 24.406 -10.890 -34.181 1.00 86.38 84 ILE A C 1
ATOM 670 O O . ILE A 1 84 ? 25.360 -11.519 -33.718 1.00 86.38 84 ILE A O 1
ATOM 674 N N . LEU A 1 85 ? 24.494 -9.597 -34.493 1.00 86.94 85 LEU A N 1
ATOM 675 C CA . LEU A 1 85 ? 25.614 -8.742 -34.101 1.00 86.94 85 LEU A CA 1
ATOM 676 C C . LEU A 1 85 ? 25.323 -8.122 -32.737 1.00 86.94 85 LEU A C 1
ATOM 678 O O . LEU A 1 85 ? 24.348 -7.387 -32.581 1.00 86.94 85 LEU A O 1
ATOM 682 N N . ASN A 1 86 ? 26.180 -8.404 -31.758 1.00 85.75 86 ASN A N 1
ATOM 683 C CA . ASN A 1 86 ? 26.043 -7.900 -30.395 1.00 85.75 86 ASN A CA 1
ATOM 684 C C . ASN A 1 86 ? 26.958 -6.698 -30.167 1.00 85.75 86 ASN A C 1
ATOM 686 O O . ASN A 1 86 ? 28.136 -6.730 -30.503 1.00 85.75 86 ASN A O 1
ATOM 690 N N . PHE A 1 87 ? 26.422 -5.666 -29.536 1.00 88.00 87 PHE A N 1
ATOM 691 C CA . PHE A 1 87 ? 27.113 -4.504 -28.993 1.00 88.00 87 PHE A CA 1
ATOM 692 C C . PHE A 1 87 ? 26.775 -4.403 -27.500 1.00 88.00 87 PHE A C 1
ATOM 694 O O . PHE A 1 87 ? 25.887 -5.088 -26.982 1.00 88.00 87 PHE A O 1
ATOM 701 N N . ARG A 1 88 ? 27.463 -3.524 -26.768 1.00 86.12 88 ARG A N 1
ATOM 702 C CA . ARG A 1 88 ? 27.144 -3.303 -25.354 1.00 86.12 88 ARG A CA 1
ATOM 703 C C . ARG A 1 88 ? 25.749 -2.678 -25.218 1.00 86.12 88 ARG A C 1
ATOM 705 O O . ARG A 1 88 ? 25.576 -1.493 -25.484 1.00 86.12 88 ARG A O 1
ATOM 712 N N . GLY A 1 89 ? 24.784 -3.479 -24.766 1.00 89.62 89 GLY A N 1
ATOM 713 C CA . GLY A 1 89 ? 23.391 -3.071 -24.555 1.00 89.62 89 GLY A CA 1
ATOM 714 C C . GLY A 1 89 ? 22.559 -2.901 -25.829 1.00 89.62 89 GLY A C 1
ATOM 715 O O . GLY A 1 89 ? 21.511 -2.256 -25.800 1.00 89.62 89 GLY A O 1
ATOM 716 N N . LEU A 1 90 ? 23.026 -3.445 -26.953 1.00 92.50 90 LEU A N 1
ATOM 717 C CA . LEU A 1 90 ? 22.374 -3.327 -28.253 1.00 92.50 90 LEU A CA 1
ATOM 718 C C . LEU A 1 90 ? 22.680 -4.566 -29.093 1.00 92.50 90 LEU A C 1
ATOM 720 O O . LEU A 1 90 ? 23.806 -5.041 -29.096 1.00 92.50 90 LEU A O 1
ATOM 724 N N . SER A 1 91 ? 21.711 -5.067 -29.848 1.00 92.50 91 SER A N 1
ATOM 725 C CA . SER A 1 91 ? 21.933 -6.138 -30.821 1.00 92.50 91 SER A CA 1
ATOM 726 C C . SER A 1 91 ? 21.160 -5.886 -32.110 1.00 92.50 91 SER A C 1
ATOM 728 O O . SER A 1 91 ? 20.094 -5.264 -32.086 1.00 92.50 91 SER A O 1
ATOM 730 N N . PHE A 1 92 ? 21.698 -6.380 -33.223 1.00 92.56 92 PHE A N 1
ATOM 731 C CA . PHE A 1 92 ? 21.082 -6.333 -34.546 1.00 92.56 92 PHE A CA 1
ATOM 732 C C . PHE A 1 92 ? 20.977 -7.742 -35.117 1.00 92.56 92 PHE A C 1
ATOM 734 O O . PHE A 1 92 ? 21.974 -8.457 -35.176 1.00 92.56 92 PHE A O 1
ATOM 741 N N . SER A 1 93 ? 19.780 -8.125 -35.556 1.00 91.81 93 SER A N 1
ATOM 742 C CA . SER A 1 93 ? 19.496 -9.450 -36.107 1.00 91.81 93 SER A CA 1
ATOM 743 C C . SER A 1 93 ? 19.220 -9.373 -37.603 1.00 91.81 93 SER A C 1
ATOM 745 O O . SER A 1 93 ? 18.308 -8.670 -38.054 1.00 91.81 93 SER A O 1
ATOM 747 N N . PHE A 1 94 ? 19.976 -10.144 -38.369 1.00 89.38 94 PHE A N 1
ATOM 748 C CA . PHE A 1 94 ? 19.905 -10.243 -39.819 1.00 89.38 94 PHE A CA 1
ATOM 749 C C . PHE A 1 94 ? 19.320 -11.607 -40.193 1.00 89.38 94 PHE A C 1
ATOM 751 O O . PHE A 1 94 ? 19.847 -12.622 -39.739 1.00 89.38 94 PHE A O 1
ATOM 758 N N . PRO A 1 95 ? 18.248 -11.666 -40.995 1.00 86.88 95 PRO A N 1
ATOM 759 C CA . PRO A 1 95 ? 17.737 -12.932 -41.493 1.00 86.88 95 PRO A CA 1
ATOM 760 C C . PRO A 1 95 ? 18.708 -13.473 -42.542 1.00 86.88 95 PRO A C 1
ATOM 762 O O . PRO A 1 95 ? 19.090 -12.738 -43.458 1.00 86.88 95 PRO A O 1
ATOM 765 N N . ILE A 1 96 ? 19.121 -14.736 -42.420 1.00 77.75 96 ILE A N 1
ATOM 766 C CA . ILE A 1 96 ? 20.000 -15.355 -43.414 1.00 77.75 96 ILE A CA 1
ATOM 767 C C . ILE A 1 96 ? 19.509 -16.743 -43.813 1.00 77.75 96 ILE A C 1
ATOM 769 O O . ILE A 1 96 ? 19.022 -17.513 -43.000 1.00 77.75 96 ILE A O 1
ATOM 773 N N . ASP A 1 97 ? 19.645 -17.057 -45.098 1.00 71.81 97 ASP A N 1
ATOM 774 C CA . ASP A 1 97 ? 19.270 -18.349 -45.658 1.00 71.81 97 ASP A CA 1
ATOM 775 C C . ASP A 1 97 ? 20.225 -19.463 -45.185 1.00 71.81 97 ASP A C 1
ATOM 777 O O . ASP A 1 97 ? 21.449 -19.348 -45.306 1.00 71.81 97 ASP A O 1
ATOM 781 N N . SER A 1 98 ? 19.643 -20.567 -44.709 1.00 65.62 98 SER A N 1
ATOM 782 C CA . SER A 1 98 ? 20.310 -21.800 -44.256 1.00 65.62 98 SER A CA 1
ATOM 783 C C . SER A 1 98 ? 21.432 -22.318 -45.170 1.00 65.62 98 SER A C 1
ATOM 785 O O . SER A 1 98 ? 22.400 -22.905 -44.695 1.00 65.62 98 SER A O 1
ATOM 787 N N . LYS A 1 99 ? 21.377 -22.050 -46.482 1.00 65.81 99 LYS A N 1
ATOM 788 C CA . LYS A 1 99 ? 22.417 -22.466 -47.444 1.00 65.81 99 LYS A CA 1
ATOM 789 C C . LYS A 1 99 ? 23.806 -21.851 -47.212 1.00 65.81 99 LYS A C 1
ATOM 791 O O . LYS A 1 99 ? 24.775 -22.307 -47.816 1.00 65.81 99 LYS A O 1
ATOM 796 N N . PHE A 1 100 ? 23.915 -20.822 -46.372 1.00 63.19 100 PHE A N 1
ATOM 797 C CA . PHE A 1 100 ? 25.177 -20.143 -46.070 1.00 63.19 100 PHE A CA 1
ATOM 798 C C . PHE A 1 100 ? 25.843 -20.613 -44.758 1.00 63.19 100 PHE A C 1
ATOM 800 O O . PHE A 1 100 ? 26.945 -20.161 -44.448 1.00 63.19 100 PHE A O 1
ATOM 807 N N . GLU A 1 101 ? 25.229 -21.556 -44.025 1.00 58.91 101 GLU A N 1
ATOM 808 C CA . GLU A 1 101 ? 25.659 -22.081 -42.709 1.00 58.91 101 GLU A CA 1
ATOM 809 C C . GLU A 1 101 ? 27.138 -22.549 -42.595 1.00 58.91 101 GLU A C 1
ATOM 811 O O . GLU A 1 101 ? 27.773 -22.281 -41.573 1.00 58.91 101 GLU A O 1
ATOM 816 N N . PRO A 1 102 ? 27.772 -23.166 -43.614 1.00 49.38 102 PRO A N 1
ATOM 817 C CA . PRO A 1 102 ? 29.165 -23.621 -43.508 1.00 49.38 102 PRO A CA 1
ATOM 818 C C . PRO A 1 102 ? 30.212 -22.495 -43.544 1.00 49.38 102 PRO A C 1
ATOM 820 O O . PRO A 1 102 ? 31.357 -22.710 -43.157 1.00 49.38 102 PRO A O 1
ATOM 823 N N . TYR A 1 103 ? 29.851 -21.302 -44.031 1.00 55.31 103 TYR A N 1
ATOM 824 C CA . TYR A 1 103 ? 30.797 -20.208 -44.287 1.00 55.31 103 TYR A CA 1
ATOM 825 C C . TYR A 1 103 ? 30.945 -19.233 -43.102 1.00 55.31 103 TYR A C 1
ATOM 827 O O . TYR A 1 103 ? 31.787 -18.340 -43.146 1.00 55.31 103 TYR A O 1
ATOM 835 N N . TYR A 1 104 ? 30.179 -19.405 -42.017 1.00 56.53 104 TYR A N 1
ATOM 836 C CA . TYR A 1 104 ? 30.167 -18.480 -40.871 1.00 56.53 104 TYR A CA 1
ATOM 837 C C . TYR A 1 104 ? 31.366 -18.586 -39.927 1.00 56.53 104 TYR A C 1
ATOM 839 O O . TYR A 1 104 ? 31.557 -17.687 -39.105 1.00 56.53 104 TYR A O 1
ATOM 847 N N . THR A 1 105 ? 32.197 -19.627 -40.034 1.00 48.94 105 THR A N 1
ATOM 848 C CA . THR A 1 105 ? 33.354 -19.845 -39.141 1.00 48.94 105 THR A CA 1
ATOM 849 C C . THR A 1 105 ? 34.386 -18.708 -39.182 1.00 48.94 105 THR A C 1
ATOM 851 O O . THR A 1 105 ? 35.258 -18.647 -38.318 1.00 48.94 105 THR A O 1
ATOM 854 N N . HIS A 1 106 ? 34.271 -17.783 -40.146 1.00 54.03 106 HIS A N 1
ATOM 855 C CA . HIS A 1 106 ? 35.136 -16.614 -40.324 1.00 54.03 106 HIS A CA 1
ATOM 856 C C . HIS A 1 106 ? 34.409 -15.253 -40.220 1.00 54.03 106 HIS A C 1
ATOM 858 O O . HIS A 1 106 ? 34.994 -14.224 -40.554 1.00 54.03 106 HIS A O 1
ATOM 864 N N . GLY A 1 107 ? 33.158 -15.215 -39.737 1.00 54.94 107 GLY A N 1
ATOM 865 C CA . GLY A 1 107 ? 32.365 -13.983 -39.579 1.00 54.94 107 GLY A CA 1
ATOM 866 C C . GLY A 1 107 ? 31.697 -13.476 -40.870 1.00 54.94 107 GLY A C 1
ATOM 867 O O . GLY A 1 107 ? 32.032 -13.908 -41.973 1.00 54.94 107 GLY A O 1
ATOM 868 N N . LEU A 1 108 ? 30.736 -12.546 -40.748 1.00 55.94 108 LEU A N 1
ATOM 869 C CA . LEU A 1 108 ? 29.885 -12.055 -41.856 1.00 55.94 108 LEU A CA 1
ATOM 870 C C . LEU A 1 108 ? 30.663 -11.470 -43.047 1.00 55.94 108 LEU A C 1
ATOM 872 O O . LEU A 1 108 ? 30.194 -11.572 -44.176 1.00 55.94 108 LEU A O 1
ATOM 876 N N . GLY A 1 109 ? 31.860 -10.916 -42.826 1.00 54.66 109 GLY A N 1
ATOM 877 C CA . GLY A 1 109 ? 32.714 -10.386 -43.900 1.00 54.66 109 GLY A CA 1
ATOM 878 C C . GLY A 1 109 ? 33.204 -11.443 -44.902 1.00 54.66 109 GLY A C 1
ATOM 879 O O . GLY A 1 109 ? 33.695 -11.094 -45.973 1.00 54.66 109 GLY A O 1
ATOM 880 N N . SER A 1 110 ? 33.061 -12.733 -44.579 1.00 52.47 110 SER A N 1
ATOM 881 C CA . SER A 1 110 ? 33.371 -13.855 -45.475 1.00 52.47 110 SER A CA 1
ATOM 882 C C . SER A 1 110 ? 32.178 -14.319 -46.327 1.00 52.47 110 SER A C 1
ATOM 884 O O . SER A 1 110 ? 32.359 -15.093 -47.271 1.00 52.47 110 SER A O 1
ATOM 886 N N . LEU A 1 111 ? 30.966 -13.824 -46.042 1.00 55.25 111 LEU A N 1
ATOM 887 C CA . LEU A 1 111 ? 29.751 -14.197 -46.760 1.00 55.25 111 LEU A CA 1
ATOM 888 C C . LEU A 1 111 ? 29.628 -13.388 -48.048 1.00 55.25 111 LEU A C 1
ATOM 890 O O . LEU A 1 111 ? 29.401 -12.180 -48.050 1.00 55.25 111 LEU A O 1
ATOM 894 N N . LYS A 1 112 ? 29.762 -14.083 -49.177 1.00 53.44 112 LYS A N 1
ATOM 895 C CA . LYS A 1 112 ? 29.483 -13.520 -50.496 1.00 53.44 112 LYS A CA 1
ATOM 896 C C . LYS A 1 112 ? 27.988 -13.618 -50.767 1.00 53.44 112 LYS A C 1
ATOM 898 O O . LYS A 1 112 ? 27.498 -14.648 -51.225 1.00 53.44 112 LYS A O 1
ATOM 903 N N . PHE A 1 113 ? 27.268 -12.541 -50.486 1.00 60.47 113 PHE A N 1
ATOM 904 C CA . PHE A 1 113 ? 25.896 -12.389 -50.954 1.00 60.47 113 PHE A CA 1
ATOM 905 C C . PHE A 1 113 ? 25.894 -12.161 -52.471 1.00 60.47 113 PHE A C 1
ATOM 907 O O . PHE A 1 113 ? 26.851 -11.618 -53.030 1.00 60.47 113 PHE A O 1
ATOM 914 N N . SER A 1 114 ? 24.833 -12.588 -53.158 1.00 53.22 114 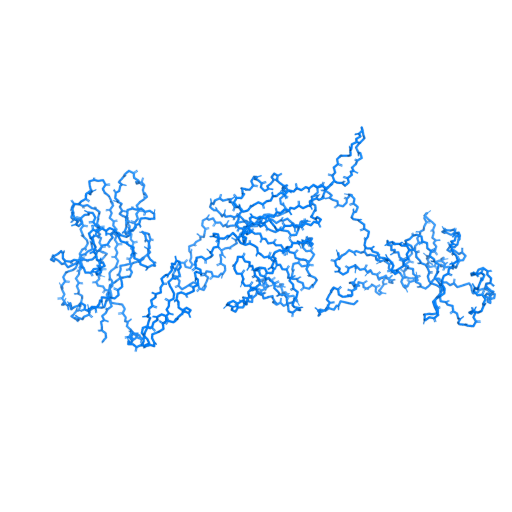SER A N 1
ATOM 915 C CA . SER A 1 114 ? 24.628 -12.244 -54.569 1.00 53.22 114 SER A CA 1
ATOM 916 C C . SER A 1 114 ? 24.749 -10.731 -54.769 1.00 53.22 114 SER A C 1
ATOM 918 O O . SER A 1 114 ? 24.311 -9.951 -53.923 1.00 53.22 114 SER A O 1
ATOM 920 N N . SER A 1 115 ? 25.369 -10.321 -55.875 1.00 43.06 115 SER A N 1
ATOM 921 C CA . SER A 1 115 ? 25.684 -8.928 -56.200 1.00 43.06 115 SER A CA 1
ATOM 922 C C . SER A 1 115 ? 24.485 -8.004 -55.937 1.00 43.06 115 SER A C 1
ATOM 924 O O . SER A 1 115 ? 23.494 -8.062 -56.660 1.00 43.06 115 SER A O 1
ATOM 926 N N . GLY A 1 116 ? 24.572 -7.158 -54.904 1.00 53.75 116 GLY A N 1
ATOM 927 C CA . GLY A 1 116 ? 23.566 -6.135 -54.590 1.00 53.75 116 GLY A CA 1
ATOM 928 C C . GLY A 1 116 ? 22.571 -6.450 -53.464 1.00 53.75 116 GLY A C 1
ATOM 929 O O . GLY A 1 116 ? 21.750 -5.590 -53.162 1.00 53.75 116 GLY A O 1
ATOM 930 N N . SER A 1 117 ? 22.633 -7.613 -52.809 1.00 65.19 117 SER A N 1
ATOM 931 C CA . SER A 1 117 ? 21.724 -7.967 -51.704 1.00 65.19 117 SER A CA 1
ATOM 932 C C . SER A 1 117 ? 22.472 -8.142 -50.379 1.00 65.19 117 SER A C 1
ATOM 934 O O . SER A 1 117 ? 22.615 -9.264 -49.892 1.00 65.19 117 SER A O 1
ATOM 936 N N . SER A 1 118 ? 22.986 -7.048 -49.812 1.00 71.75 118 SER A N 1
ATOM 937 C CA . SER A 1 118 ? 23.503 -7.060 -48.438 1.00 71.75 118 SER A CA 1
ATOM 938 C C . SER A 1 118 ? 22.355 -7.340 -47.454 1.00 71.75 118 SER A C 1
ATOM 940 O O . SER A 1 118 ? 21.258 -6.797 -47.646 1.00 71.75 118 SER A O 1
ATOM 942 N N . PRO A 1 119 ? 22.543 -8.195 -46.433 1.00 81.94 119 PRO A N 1
ATOM 943 C CA . PRO A 1 119 ? 21.501 -8.471 -45.460 1.00 81.94 119 PRO A CA 1
ATOM 944 C C . PRO A 1 119 ? 21.131 -7.195 -44.703 1.00 81.94 119 PRO A C 1
ATOM 946 O O . PRO A 1 119 ? 21.981 -6.412 -44.270 1.00 81.94 119 PRO A O 1
ATOM 949 N N . VAL A 1 120 ? 19.828 -7.004 -44.529 1.00 89.56 120 VAL A N 1
ATOM 950 C CA . VAL A 1 120 ? 19.253 -5.835 -43.864 1.00 89.56 120 VAL A CA 1
ATOM 951 C C . VAL A 1 120 ? 18.763 -6.252 -42.483 1.00 89.56 120 VAL A C 1
ATOM 953 O O . VAL A 1 120 ? 18.239 -7.356 -42.316 1.00 89.56 120 VAL A O 1
ATOM 956 N N . VAL A 1 121 ? 18.925 -5.387 -41.484 1.00 92.69 121 VAL A N 1
ATOM 957 C CA . VAL A 1 121 ? 18.440 -5.645 -40.125 1.00 92.69 121 VAL A CA 1
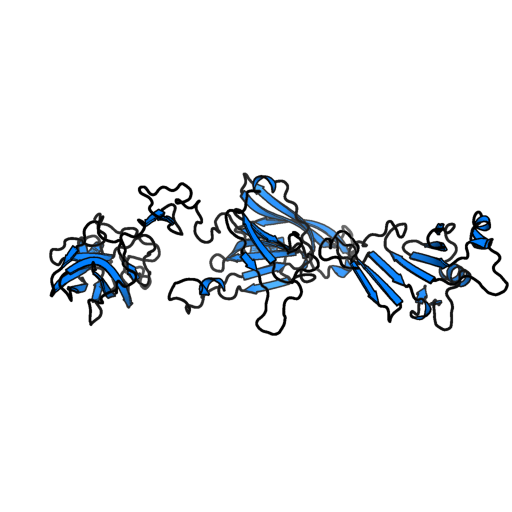ATOM 958 C C . VAL A 1 121 ? 16.935 -5.919 -40.156 1.00 92.69 121 VAL A C 1
ATOM 960 O O . VAL A 1 121 ? 16.152 -5.108 -40.650 1.00 92.69 121 VAL A O 1
ATOM 963 N N . SER A 1 122 ? 16.535 -7.050 -39.579 1.00 92.06 122 SER A N 1
ATOM 964 C CA . SER A 1 122 ? 15.128 -7.397 -39.347 1.00 92.06 122 SER A CA 1
ATOM 965 C C . SER A 1 122 ? 14.658 -6.977 -37.956 1.00 92.06 122 SER A C 1
ATOM 967 O O . SER A 1 122 ? 13.547 -6.472 -37.813 1.00 92.06 122 SER A O 1
ATOM 969 N N . HIS A 1 123 ? 15.518 -7.150 -36.947 1.00 92.19 123 HIS A N 1
ATOM 970 C CA . HIS A 1 123 ? 15.217 -6.853 -35.551 1.00 92.19 123 HIS A CA 1
ATOM 971 C C . HIS A 1 123 ? 16.392 -6.145 -34.886 1.00 92.19 123 HIS A C 1
ATOM 973 O O . HIS A 1 123 ? 17.552 -6.494 -35.108 1.00 92.19 123 HIS A O 1
ATOM 979 N N . MET A 1 124 ? 16.084 -5.178 -34.035 1.00 94.75 124 MET A N 1
ATOM 980 C CA . MET A 1 124 ? 17.045 -4.495 -33.178 1.00 94.75 124 MET A CA 1
ATOM 981 C C . MET A 1 124 ? 16.544 -4.559 -31.740 1.00 94.75 124 MET A C 1
ATOM 983 O O . MET A 1 124 ? 15.384 -4.240 -31.491 1.00 94.75 124 MET A O 1
ATOM 987 N N . SER A 1 125 ? 17.418 -4.904 -30.798 1.00 95.75 125 SER A N 1
ATOM 988 C CA . SER A 1 125 ? 17.069 -4.941 -29.374 1.00 95.75 125 SER A CA 1
ATOM 989 C C . SER A 1 125 ? 18.037 -4.091 -28.569 1.00 95.75 125 SER A C 1
ATOM 991 O O . SER A 1 125 ? 19.244 -4.301 -28.647 1.00 95.75 125 SER A O 1
ATOM 993 N N . ILE A 1 126 ? 17.509 -3.156 -27.783 1.00 95.81 126 ILE A N 1
ATOM 994 C CA . ILE A 1 126 ? 18.241 -2.338 -26.811 1.00 95.81 126 ILE A CA 1
ATOM 995 C C . ILE A 1 126 ? 17.952 -2.906 -25.426 1.00 95.81 126 ILE A C 1
ATOM 997 O O . ILE A 1 126 ? 16.789 -3.099 -25.077 1.00 95.81 126 ILE A O 1
ATOM 1001 N N . TYR A 1 127 ? 18.985 -3.160 -24.632 1.00 94.88 127 TYR A N 1
ATOM 1002 C CA . TYR A 1 127 ? 18.843 -3.792 -23.322 1.00 94.88 127 TYR A CA 1
ATOM 1003 C C . TYR A 1 127 ? 19.969 -3.399 -22.366 1.00 94.88 127 TYR A C 1
ATOM 1005 O O . TYR A 1 127 ? 21.002 -2.867 -22.764 1.00 94.88 127 TYR A O 1
ATOM 1013 N N . HIS A 1 128 ? 19.786 -3.687 -21.079 1.00 89.62 128 HIS A N 1
ATOM 1014 C CA . HIS A 1 128 ? 20.839 -3.551 -20.077 1.00 89.62 128 HIS A CA 1
ATOM 1015 C C . HIS A 1 128 ? 21.334 -4.939 -19.646 1.00 89.62 128 HIS A C 1
ATOM 1017 O O . HIS A 1 128 ? 20.620 -5.684 -18.982 1.00 89.62 128 HIS A O 1
ATOM 1023 N N . GLY A 1 129 ? 22.551 -5.297 -20.057 1.00 86.25 129 GLY A N 1
ATOM 1024 C CA . GLY A 1 129 ? 23.145 -6.618 -19.838 1.00 86.25 129 GLY A CA 1
ATOM 1025 C C . GLY A 1 129 ? 24.270 -6.899 -20.836 1.00 86.25 129 GLY A C 1
ATOM 1026 O O . GLY A 1 129 ? 24.564 -6.064 -21.696 1.00 86.25 129 GLY A O 1
ATOM 1027 N N . ASN A 1 130 ? 24.901 -8.069 -20.724 1.00 82.00 130 ASN A N 1
ATOM 1028 C CA . ASN A 1 130 ? 25.964 -8.487 -21.648 1.00 82.00 130 ASN A CA 1
ATOM 1029 C C . ASN A 1 130 ? 25.402 -8.990 -22.988 1.00 82.00 130 ASN A C 1
ATOM 1031 O O . ASN A 1 130 ? 25.996 -8.767 -24.038 1.00 82.00 130 ASN A O 1
ATOM 1035 N N . ASN A 1 131 ? 24.244 -9.643 -22.954 1.00 82.25 131 ASN A N 1
ATOM 1036 C CA . ASN A 1 131 ? 23.523 -10.191 -24.101 1.00 82.25 131 ASN A CA 1
ATOM 1037 C C . ASN A 1 131 ? 22.007 -10.117 -23.822 1.00 82.25 131 ASN A C 1
ATOM 1039 O O . ASN A 1 131 ? 21.593 -9.755 -22.717 1.00 82.25 131 ASN A O 1
ATOM 1043 N N . LEU A 1 132 ? 21.187 -10.446 -24.823 1.00 85.00 132 LEU A N 1
ATOM 1044 C CA . LEU A 1 132 ? 19.727 -10.370 -24.716 1.00 85.00 132 LEU A CA 1
ATOM 1045 C C . LEU A 1 132 ? 19.156 -11.331 -23.655 1.00 85.00 132 LEU A C 1
ATOM 1047 O O . LEU A 1 132 ? 18.183 -10.992 -22.988 1.00 85.00 132 LEU A O 1
ATOM 1051 N N . THR A 1 133 ? 19.775 -12.499 -23.461 1.00 85.62 133 THR A N 1
ATOM 1052 C CA . THR A 1 133 ? 19.364 -13.483 -22.445 1.00 85.62 133 THR A CA 1
ATOM 1053 C C . THR A 1 133 ? 19.643 -13.015 -21.013 1.00 85.62 133 THR A C 1
ATOM 1055 O O . THR A 1 133 ? 18.863 -13.303 -20.113 1.00 85.62 133 THR A O 1
ATOM 1058 N N . ASP A 1 134 ? 20.701 -12.227 -20.812 1.00 86.44 134 ASP A N 1
ATOM 1059 C CA . ASP A 1 134 ? 21.095 -11.640 -19.526 1.00 86.44 134 ASP A CA 1
ATOM 1060 C C . ASP A 1 134 ? 20.452 -10.263 -19.281 1.00 86.44 134 ASP A C 1
ATOM 1062 O O . ASP A 1 134 ? 20.838 -9.554 -18.345 1.00 86.44 134 ASP A O 1
ATOM 1066 N N . ALA A 1 135 ? 19.511 -9.841 -20.133 1.00 90.81 135 ALA A N 1
ATOM 1067 C CA . ALA A 1 135 ? 18.888 -8.529 -20.049 1.00 90.81 135 ALA A CA 1
ATOM 1068 C C . ALA A 1 135 ? 18.104 -8.361 -18.739 1.00 90.81 135 ALA A C 1
ATOM 1070 O O . ALA A 1 135 ? 17.180 -9.118 -18.430 1.00 90.81 135 ALA A O 1
ATOM 1071 N N . LYS A 1 136 ? 18.442 -7.314 -17.986 1.00 91.50 136 LYS A N 1
ATOM 1072 C CA . LYS A 1 136 ? 17.800 -6.939 -16.721 1.00 91.50 136 LYS A CA 1
ATOM 1073 C C . LYS A 1 136 ? 17.373 -5.483 -16.768 1.00 91.50 136 LYS A C 1
ATOM 1075 O O . LYS A 1 136 ? 17.909 -4.690 -17.536 1.00 91.50 136 LYS A O 1
ATOM 1080 N N . ALA A 1 137 ? 16.421 -5.103 -15.923 1.00 90.75 137 ALA A N 1
ATOM 1081 C CA . ALA A 1 137 ? 16.068 -3.698 -15.787 1.00 90.75 137 ALA A CA 1
ATOM 1082 C C . ALA A 1 137 ? 17.275 -2.891 -15.247 1.00 90.75 137 ALA A C 1
ATOM 1084 O O . ALA A 1 137 ? 17.826 -3.262 -14.202 1.00 90.75 137 ALA A O 1
ATOM 1085 N N . PRO A 1 138 ? 17.687 -1.788 -15.904 1.00 88.69 138 PRO A N 1
ATOM 1086 C CA . PRO A 1 138 ? 18.801 -0.957 -15.441 1.00 88.69 138 PRO A CA 1
ATOM 1087 C C . PRO A 1 138 ? 18.488 -0.345 -14.069 1.00 88.69 138 PRO A C 1
ATOM 1089 O O . PRO A 1 138 ? 17.314 -0.184 -13.741 1.00 88.69 138 PRO A O 1
ATOM 1092 N N . PRO A 1 139 ? 19.479 0.022 -13.238 1.00 82.38 139 PRO A N 1
ATOM 1093 C CA . PRO A 1 139 ? 19.218 0.732 -11.982 1.00 82.38 139 PRO A CA 1
ATOM 1094 C C . PRO A 1 139 ? 18.481 2.057 -12.239 1.00 82.38 139 PRO A C 1
ATOM 1096 O O . PRO A 1 139 ? 18.664 2.673 -13.288 1.00 82.38 139 PRO A O 1
ATOM 1099 N N . LEU A 1 140 ? 17.634 2.489 -11.295 1.00 79.50 140 LEU A N 1
ATOM 1100 C CA . LEU A 1 140 ? 16.946 3.782 -11.397 1.00 79.50 140 LEU A CA 1
ATOM 1101 C C . LEU A 1 140 ? 17.990 4.912 -11.463 1.00 79.50 140 LEU A C 1
ATOM 1103 O O . LEU A 1 140 ? 18.829 4.997 -10.560 1.00 79.50 140 LEU A O 1
ATOM 1107 N N . PRO A 1 141 ? 17.965 5.769 -12.501 1.00 81.94 141 PRO A N 1
ATOM 1108 C CA . PRO A 1 141 ? 18.832 6.938 -12.561 1.00 81.94 141 PRO A CA 1
ATOM 1109 C C . PRO A 1 141 ? 18.583 7.858 -11.365 1.00 81.94 141 PRO A C 1
ATOM 1111 O O . PRO A 1 141 ? 17.436 8.051 -10.964 1.00 81.94 141 PRO A O 1
ATOM 1114 N N . LEU A 1 142 ? 19.639 8.469 -10.822 1.00 78.81 142 LEU A N 1
ATOM 1115 C CA . LEU A 1 142 ? 19.521 9.389 -9.682 1.00 78.81 142 LEU A CA 1
ATOM 1116 C C . LEU A 1 142 ? 18.592 10.567 -9.982 1.00 78.81 142 LEU A C 1
ATOM 1118 O O . LEU A 1 142 ? 17.819 10.978 -9.127 1.00 78.81 142 LEU A O 1
ATOM 1122 N N . GLN A 1 143 ? 18.582 11.033 -11.230 1.00 79.94 143 GLN A N 1
ATOM 1123 C CA . GLN A 1 143 ? 17.722 12.126 -11.677 1.00 79.94 143 GLN A CA 1
ATOM 1124 C C . GLN A 1 143 ? 16.228 11.792 -11.567 1.00 79.94 143 GLN A C 1
ATOM 1126 O O . GLN A 1 143 ? 15.413 12.704 -11.480 1.00 79.94 143 GLN A O 1
ATOM 1131 N N . CYS A 1 144 ? 15.864 10.505 -11.546 1.00 79.69 144 CYS A N 1
ATOM 1132 C CA . CYS A 1 144 ? 14.480 10.064 -11.380 1.00 79.69 144 CYS A CA 1
ATOM 1133 C C . CYS A 1 144 ? 13.998 10.144 -9.927 1.00 79.69 144 CYS A C 1
ATOM 1135 O O . CYS A 1 144 ? 12.811 9.952 -9.680 1.00 79.69 144 CYS A O 1
ATOM 1137 N N . PHE A 1 145 ? 14.888 10.407 -8.962 1.00 81.62 145 PHE A N 1
ATOM 1138 C CA . PHE A 1 145 ? 14.496 10.473 -7.558 1.00 81.62 145 PHE A CA 1
ATOM 1139 C C . PHE A 1 145 ? 13.712 11.754 -7.267 1.00 81.62 145 PHE A C 1
ATOM 1141 O O . PHE A 1 145 ? 12.797 11.732 -6.448 1.00 81.62 145 PHE A O 1
ATOM 1148 N N . HIS A 1 146 ? 14.022 12.857 -7.959 1.00 80.62 146 HIS A N 1
ATOM 1149 C CA . HIS A 1 146 ? 13.346 14.152 -7.803 1.00 80.62 146 HIS A CA 1
ATOM 1150 C C . HIS A 1 146 ? 13.223 14.600 -6.331 1.00 80.62 146 HIS A C 1
ATOM 1152 O O . HIS A 1 146 ? 12.192 15.124 -5.920 1.00 80.62 146 HIS A O 1
ATOM 1158 N N . GLY A 1 147 ? 14.260 14.347 -5.523 1.00 78.31 147 GLY A N 1
ATOM 1159 C CA . GLY A 1 147 ? 14.266 14.646 -4.086 1.00 78.31 147 GLY A CA 1
ATOM 1160 C C . GLY A 1 147 ? 13.427 13.705 -3.209 1.00 78.31 147 GLY A C 1
ATOM 1161 O O . GLY A 1 147 ? 13.356 13.919 -2.002 1.00 78.31 147 GLY A O 1
ATOM 1162 N N . ASN A 1 148 ? 12.814 12.663 -3.776 1.00 84.38 148 ASN A N 1
ATOM 1163 C CA . ASN A 1 148 ? 12.060 11.659 -3.027 1.00 84.38 148 ASN A CA 1
ATOM 1164 C C . ASN A 1 148 ? 12.965 10.547 -2.486 1.00 84.38 148 ASN A C 1
ATOM 1166 O O . ASN A 1 148 ? 14.035 10.253 -3.028 1.00 84.38 148 ASN A O 1
ATOM 1170 N N . CYS A 1 149 ? 12.470 9.878 -1.447 1.00 87.69 149 CYS A N 1
ATOM 1171 C CA . CYS A 1 149 ? 13.020 8.621 -0.954 1.00 87.69 149 CYS A CA 1
ATOM 1172 C C . CYS A 1 149 ? 12.260 7.436 -1.564 1.00 87.69 149 CYS A C 1
ATOM 1174 O O . CYS A 1 149 ? 11.039 7.490 -1.722 1.00 87.69 149 CYS A O 1
ATOM 1176 N N . PHE A 1 150 ? 12.980 6.360 -1.864 1.00 90.12 150 PHE A N 1
ATOM 1177 C CA . PHE A 1 150 ? 12.433 5.086 -2.335 1.00 90.12 150 PHE A CA 1
ATOM 1178 C C . PHE A 1 150 ? 12.780 3.980 -1.345 1.00 90.12 150 PHE A C 1
ATOM 1180 O O . PHE A 1 150 ? 13.848 4.020 -0.735 1.00 90.12 150 PHE A O 1
ATOM 1187 N N . ALA A 1 151 ? 11.908 2.986 -1.201 1.00 90.44 151 ALA A N 1
ATOM 1188 C CA . ALA A 1 151 ? 12.209 1.805 -0.400 1.00 90.44 151 ALA A CA 1
ATOM 1189 C C . ALA A 1 151 ? 12.969 0.778 -1.252 1.00 90.44 151 ALA A C 1
ATOM 1191 O O . ALA A 1 151 ? 12.505 0.384 -2.319 1.00 90.44 151 ALA A O 1
ATOM 1192 N N . GLU A 1 152 ? 14.139 0.345 -0.783 1.00 88.75 152 GLU A N 1
ATOM 1193 C CA . GLU A 1 152 ? 14.844 -0.818 -1.338 1.00 88.75 152 GLU A CA 1
ATOM 1194 C C . GLU A 1 152 ? 14.324 -2.113 -0.715 1.00 88.75 152 GLU A C 1
ATOM 1196 O O . GLU A 1 152 ? 14.159 -3.109 -1.412 1.00 88.75 152 GLU A O 1
ATOM 1201 N N . SER A 1 153 ? 14.028 -2.085 0.586 1.00 91.06 153 SER A N 1
ATOM 1202 C CA . SER A 1 153 ? 13.280 -3.138 1.273 1.00 91.06 153 SER A CA 1
ATOM 1203 C C . SER A 1 153 ? 12.669 -2.621 2.573 1.00 91.06 153 SER A C 1
ATOM 1205 O O . SER A 1 153 ? 13.088 -1.583 3.098 1.00 91.06 153 SER A O 1
ATOM 1207 N N . VAL A 1 154 ? 11.674 -3.344 3.082 1.00 94.50 154 VAL A N 1
ATOM 1208 C CA . VAL A 1 154 ? 11.029 -3.068 4.371 1.00 94.50 154 VAL A CA 1
ATOM 1209 C C . VAL A 1 154 ? 11.046 -4.335 5.215 1.00 94.50 154 VAL A C 1
ATOM 1211 O O . VAL A 1 154 ? 10.548 -5.376 4.805 1.00 94.50 154 VAL A O 1
ATOM 1214 N N . GLU A 1 155 ? 11.613 -4.269 6.406 1.00 94.69 155 GLU A N 1
ATOM 1215 C CA . GLU A 1 155 ? 11.588 -5.367 7.367 1.00 94.69 155 GLU A CA 1
ATOM 1216 C C . GLU A 1 155 ? 10.539 -5.084 8.436 1.00 94.69 155 GLU A C 1
ATOM 1218 O O . GLU A 1 155 ? 10.384 -3.954 8.904 1.00 94.69 155 GLU A O 1
ATOM 1223 N N . ILE A 1 156 ? 9.803 -6.117 8.830 1.00 91.88 156 ILE A N 1
ATOM 1224 C CA . ILE A 1 156 ? 8.853 -6.012 9.933 1.00 91.88 156 ILE A CA 1
ATOM 1225 C C . ILE A 1 156 ? 9.628 -6.165 11.241 1.00 91.88 156 ILE A C 1
ATOM 1227 O O . ILE A 1 156 ? 10.313 -7.164 11.456 1.00 91.88 156 ILE A O 1
ATOM 1231 N N . ILE A 1 157 ? 9.524 -5.168 12.119 1.00 91.31 157 ILE A N 1
ATOM 1232 C CA . ILE A 1 157 ? 10.131 -5.214 13.448 1.00 91.31 157 ILE A CA 1
ATOM 1233 C C . ILE A 1 157 ? 9.189 -6.013 14.341 1.00 91.31 157 ILE A C 1
ATOM 1235 O O . ILE A 1 157 ? 8.076 -5.560 14.621 1.00 91.31 157 ILE A O 1
ATOM 1239 N N . ASN A 1 158 ? 9.633 -7.184 14.793 1.00 85.06 158 ASN A N 1
ATOM 1240 C CA . ASN A 1 158 ? 8.904 -7.995 15.759 1.00 85.06 158 ASN A CA 1
ATOM 1241 C C . ASN A 1 158 ? 9.718 -8.217 17.041 1.00 85.06 158 ASN A C 1
ATOM 1243 O O . ASN A 1 158 ? 10.948 -8.167 17.037 1.00 85.06 158 ASN A O 1
ATOM 1247 N N . GLN A 1 159 ? 9.010 -8.456 18.138 1.00 80.94 159 GLN A N 1
ATOM 1248 C CA . GLN A 1 159 ? 9.591 -8.899 19.397 1.00 80.94 159 GLN A CA 1
ATOM 1249 C C . GLN A 1 159 ? 8.596 -9.825 20.095 1.00 80.94 159 GLN A C 1
ATOM 1251 O O . GLN A 1 159 ? 7.437 -9.458 20.257 1.00 80.94 159 GLN A O 1
ATOM 1256 N N . ASP A 1 160 ? 9.034 -11.029 20.468 1.00 73.06 160 ASP A N 1
ATOM 1257 C CA . ASP A 1 160 ? 8.241 -12.010 21.230 1.00 73.06 160 ASP A CA 1
ATOM 1258 C C . ASP A 1 160 ? 6.853 -12.329 20.639 1.00 73.06 160 ASP A C 1
ATOM 1260 O O . ASP A 1 160 ? 5.890 -12.568 21.361 1.00 73.06 160 ASP A O 1
ATOM 1264 N N . GLY A 1 161 ? 6.735 -12.332 19.308 1.00 68.69 161 GLY A N 1
ATOM 1265 C CA . GLY A 1 161 ? 5.460 -12.571 18.627 1.00 68.69 161 GLY A CA 1
ATOM 1266 C C . GLY A 1 161 ? 4.628 -11.307 18.379 1.00 68.69 161 GLY A C 1
ATOM 1267 O O . GLY A 1 161 ? 3.641 -11.379 17.655 1.00 68.69 161 GLY A O 1
ATOM 1268 N N . ASN A 1 162 ? 5.064 -10.129 18.824 1.00 75.38 162 ASN A N 1
ATOM 1269 C CA . ASN A 1 162 ? 4.349 -8.873 18.605 1.00 75.38 162 ASN A CA 1
ATOM 1270 C C . ASN A 1 162 ? 5.010 -8.019 17.523 1.00 75.38 162 ASN A C 1
ATOM 1272 O O . ASN A 1 162 ? 6.218 -7.778 17.545 1.00 75.38 162 ASN A O 1
ATOM 1276 N N . VAL A 1 163 ? 4.208 -7.551 16.564 1.00 85.75 163 VAL A N 1
ATOM 1277 C CA . VAL A 1 163 ? 4.659 -6.615 15.527 1.00 85.75 163 VAL A CA 1
ATOM 1278 C C . VAL A 1 163 ? 4.720 -5.216 16.130 1.00 85.75 163 VAL A C 1
ATOM 1280 O O . VAL A 1 163 ? 3.701 -4.667 16.539 1.00 85.75 163 VAL A O 1
ATOM 1283 N N . LEU A 1 164 ? 5.915 -4.632 16.172 1.00 89.75 164 LEU A N 1
ATOM 1284 C CA . LEU A 1 164 ? 6.164 -3.329 16.787 1.00 89.75 164 LEU A CA 1
ATOM 1285 C C . LEU A 1 164 ? 6.201 -2.188 15.767 1.00 89.75 164 LEU A C 1
ATOM 1287 O O . LEU A 1 164 ? 5.897 -1.046 16.109 1.00 89.75 164 LEU A O 1
ATOM 1291 N N . GLY A 1 165 ? 6.585 -2.470 14.522 1.00 93.56 165 GLY A N 1
ATOM 1292 C CA . GLY A 1 165 ? 6.758 -1.435 13.511 1.00 93.56 165 GLY A CA 1
ATOM 1293 C C . GLY A 1 165 ? 7.428 -1.919 12.234 1.00 93.56 165 GLY A C 1
ATOM 1294 O O . GLY A 1 165 ? 7.516 -3.116 11.961 1.00 93.56 165 GLY A O 1
ATOM 1295 N N . LEU A 1 166 ? 7.921 -0.959 11.460 1.00 96.69 166 LEU A N 1
ATOM 1296 C CA . LEU A 1 166 ? 8.605 -1.151 10.191 1.00 96.69 166 LEU A CA 1
ATOM 1297 C C . LEU A 1 166 ? 10.025 -0.598 10.263 1.00 96.69 166 LEU A C 1
ATOM 1299 O O . LEU A 1 166 ? 10.238 0.543 10.671 1.00 96.69 166 LEU A O 1
ATOM 1303 N N . LYS A 1 167 ? 10.983 -1.374 9.771 1.00 96.81 167 LYS A N 1
ATOM 1304 C CA . LYS A 1 167 ? 12.336 -0.932 9.450 1.00 96.81 167 LYS A CA 1
ATOM 1305 C C . LYS A 1 167 ? 12.437 -0.733 7.943 1.00 96.81 167 LYS A C 1
ATOM 1307 O O . LYS A 1 167 ? 12.336 -1.677 7.168 1.00 96.81 167 LYS A O 1
ATOM 1312 N N . CYS A 1 168 ? 12.633 0.504 7.518 1.00 96.19 168 CYS A N 1
ATOM 1313 C CA . CYS A 1 168 ? 12.697 0.897 6.119 1.00 96.19 168 CYS A CA 1
ATOM 1314 C C . CYS A 1 168 ? 14.153 1.110 5.690 1.00 96.19 168 CYS A C 1
ATOM 1316 O O . CYS A 1 168 ? 14.838 1.994 6.212 1.00 96.19 168 CYS A O 1
ATOM 1318 N N . PHE A 1 169 ? 14.606 0.351 4.691 1.00 94.94 169 PHE A N 1
ATOM 1319 C CA . PHE A 1 169 ? 15.873 0.593 4.003 1.00 94.94 169 PHE A CA 1
ATOM 1320 C C . PHE A 1 169 ? 15.612 1.534 2.836 1.00 94.94 169 PHE A C 1
ATOM 1322 O O . PHE A 1 169 ? 15.106 1.135 1.784 1.00 94.94 169 PHE A O 1
ATOM 1329 N N . LEU A 1 170 ? 15.912 2.809 3.055 1.00 92.38 170 LEU A N 1
ATOM 1330 C CA . LEU A 1 170 ? 15.590 3.887 2.137 1.00 92.38 170 LEU A CA 1
ATOM 1331 C C . LEU A 1 170 ? 16.778 4.231 1.255 1.00 92.38 170 LEU A C 1
ATOM 1333 O O . LEU A 1 170 ? 17.930 4.216 1.688 1.00 92.38 170 LEU A O 1
ATOM 1337 N N . VAL A 1 171 ? 16.469 4.609 0.021 1.00 90.44 171 VAL A N 1
ATOM 1338 C CA . VAL A 1 171 ? 17.415 5.132 -0.953 1.00 90.44 171 VAL A CA 1
ATOM 1339 C C . VAL A 1 171 ? 16.991 6.540 -1.333 1.00 90.44 171 VAL A C 1
ATOM 1341 O O . VAL A 1 171 ? 15.842 6.767 -1.710 1.00 90.44 171 VAL A O 1
ATOM 1344 N N . ALA A 1 172 ? 17.931 7.476 -1.275 1.00 88.56 172 ALA A N 1
ATOM 1345 C CA . ALA A 1 172 ? 17.723 8.844 -1.725 1.00 88.56 172 ALA A CA 1
ATOM 1346 C C . ALA A 1 172 ? 18.959 9.394 -2.438 1.00 88.56 172 ALA A C 1
ATOM 1348 O O . ALA A 1 172 ? 20.064 8.843 -2.367 1.00 88.56 172 ALA A O 1
ATOM 1349 N N . GLU A 1 173 ? 18.758 10.515 -3.116 1.00 87.38 173 GLU A N 1
ATOM 1350 C CA . GLU A 1 173 ? 19.832 11.338 -3.642 1.00 87.38 173 GLU A CA 1
ATOM 1351 C C . GLU A 1 173 ? 20.435 12.192 -2.515 1.00 87.38 173 GLU A C 1
ATOM 1353 O O . GLU A 1 173 ? 19.714 12.810 -1.735 1.00 87.38 173 GLU A O 1
ATOM 1358 N N . GLY A 1 174 ? 21.764 12.232 -2.406 1.00 77.62 174 GLY A N 1
ATOM 1359 C CA . GLY A 1 174 ? 22.427 13.065 -1.405 1.00 77.62 174 GLY A CA 1
ATOM 1360 C C . GLY A 1 174 ? 23.858 13.446 -1.776 1.00 77.62 174 GLY A C 1
ATOM 1361 O O . GLY A 1 174 ? 24.447 12.848 -2.682 1.00 77.62 174 GLY A O 1
ATOM 1362 N N . PRO A 1 175 ? 24.450 14.428 -1.073 1.00 71.31 175 PRO A N 1
ATOM 1363 C CA . PRO A 1 175 ? 25.803 14.887 -1.359 1.00 71.31 175 PRO A CA 1
ATOM 1364 C C . PRO A 1 175 ? 26.820 13.769 -1.098 1.00 71.31 175 PRO A C 1
ATOM 1366 O O . PRO A 1 175 ? 26.781 13.097 -0.059 1.00 71.31 175 PRO A O 1
ATOM 1369 N N . GLY A 1 176 ? 27.734 13.545 -2.043 1.00 66.00 176 GLY A N 1
ATOM 1370 C CA . GLY A 1 176 ? 28.883 12.658 -1.857 1.00 66.00 176 GLY A CA 1
ATOM 1371 C C . GLY A 1 176 ? 29.943 13.252 -0.911 1.00 66.00 176 GLY A C 1
ATOM 1372 O O . GLY A 1 176 ? 29.969 14.463 -0.697 1.00 66.00 176 GLY A O 1
ATOM 1373 N N . PRO A 1 177 ? 30.837 12.433 -0.324 1.00 58.06 177 PRO A N 1
ATOM 1374 C CA . PRO A 1 177 ? 32.001 12.949 0.392 1.00 58.06 177 PRO A CA 1
ATOM 1375 C C . PRO A 1 177 ? 32.963 13.616 -0.609 1.00 58.06 177 PRO A C 1
ATOM 1377 O O . PRO A 1 177 ? 33.706 12.937 -1.313 1.00 58.06 177 PRO A O 1
ATOM 1380 N N . GLY A 1 178 ? 32.918 14.948 -0.713 1.00 60.97 178 GLY A N 1
ATOM 1381 C CA . GLY A 1 178 ? 33.768 15.728 -1.615 1.00 60.97 178 GLY A CA 1
ATOM 1382 C C . GLY A 1 178 ? 33.398 17.215 -1.665 1.00 60.97 178 GLY A C 1
ATOM 1383 O O . GLY A 1 178 ? 32.327 17.614 -1.226 1.00 60.97 178 GLY A O 1
ATOM 1384 N N . LYS A 1 179 ? 34.297 18.052 -2.206 1.00 57.16 179 LYS A N 1
ATOM 1385 C CA . LYS A 1 179 ? 34.109 19.514 -2.361 1.00 57.16 179 LYS A CA 1
ATOM 1386 C C . LYS A 1 179 ? 33.230 19.914 -3.564 1.00 57.16 179 LYS A C 1
ATOM 1388 O O . LYS A 1 179 ? 33.129 21.097 -3.867 1.00 57.16 179 LYS A O 1
ATOM 1393 N N . ILE A 1 180 ? 32.615 18.954 -4.258 1.00 59.53 180 ILE A N 1
ATOM 1394 C CA . ILE A 1 180 ? 31.779 19.180 -5.447 1.00 59.53 180 ILE A CA 1
ATOM 1395 C C . ILE A 1 180 ? 30.384 18.604 -5.182 1.00 59.53 180 ILE A C 1
ATOM 1397 O O . ILE A 1 180 ? 30.266 17.542 -4.574 1.00 59.53 180 ILE A O 1
ATOM 1401 N N . LEU A 1 181 ? 29.349 19.304 -5.664 1.00 65.81 181 LEU A N 1
ATOM 1402 C CA . LEU A 1 181 ? 27.927 18.921 -5.715 1.00 65.81 181 LEU A CA 1
ATOM 1403 C C . LEU A 1 181 ? 27.673 17.670 -6.594 1.00 65.81 181 LEU A C 1
ATOM 1405 O O . LEU A 1 181 ? 26.765 17.649 -7.418 1.00 65.81 181 LEU A O 1
ATOM 1409 N N . GLU A 1 182 ? 28.484 16.619 -6.466 1.00 70.69 182 GLU A N 1
ATOM 1410 C CA . GLU A 1 182 ? 28.173 15.316 -7.048 1.00 70.69 182 GLU A CA 1
ATOM 1411 C C . GLU A 1 182 ? 27.119 14.634 -6.181 1.00 70.69 182 GLU A C 1
ATOM 1413 O O . GLU A 1 182 ? 27.383 14.182 -5.059 1.00 70.69 182 GLU A O 1
ATOM 1418 N N . LEU A 1 183 ? 25.911 14.565 -6.724 1.00 73.56 183 LEU A N 1
ATOM 1419 C CA . LEU A 1 183 ? 24.814 13.818 -6.140 1.00 73.56 183 LEU A CA 1
ATOM 1420 C C . LEU A 1 183 ? 25.092 12.320 -6.314 1.00 73.56 183 LEU A C 1
ATOM 1422 O O . LEU A 1 183 ? 25.455 11.853 -7.395 1.00 73.56 183 LEU A O 1
ATOM 1426 N N . ARG A 1 184 ? 24.974 11.560 -5.223 1.00 81.56 184 ARG A N 1
ATOM 1427 C CA . ARG A 1 184 ? 25.199 10.111 -5.203 1.00 81.56 184 ARG A CA 1
ATOM 1428 C C . ARG A 1 184 ? 24.023 9.393 -4.563 1.00 81.56 184 ARG A C 1
ATOM 1430 O O . ARG A 1 184 ? 23.324 9.949 -3.716 1.00 81.56 184 ARG A O 1
ATOM 1437 N N . ARG A 1 185 ? 23.860 8.121 -4.937 1.00 85.19 185 ARG A N 1
ATOM 1438 C CA . ARG A 1 185 ? 22.935 7.198 -4.272 1.00 85.19 185 ARG A CA 1
ATOM 1439 C C . ARG A 1 185 ? 23.366 7.046 -2.815 1.00 85.19 185 ARG A C 1
ATOM 1441 O O . ARG A 1 185 ? 24.503 6.656 -2.550 1.00 85.19 185 ARG A O 1
ATOM 1448 N N . ARG A 1 186 ? 22.466 7.338 -1.883 1.00 86.00 186 ARG A N 1
ATOM 1449 C CA . ARG A 1 186 ? 22.637 7.088 -0.451 1.00 86.00 186 ARG A CA 1
ATOM 1450 C C . ARG A 1 186 ? 21.604 6.063 -0.015 1.00 86.00 186 ARG A C 1
ATOM 1452 O O . ARG A 1 186 ? 20.436 6.219 -0.351 1.00 86.00 186 ARG A O 1
ATOM 1459 N N . THR A 1 187 ? 22.042 5.068 0.746 1.00 88.38 187 THR A N 1
ATOM 1460 C CA . THR A 1 187 ? 21.158 4.116 1.425 1.00 88.38 187 THR A CA 1
ATOM 1461 C C . THR A 1 187 ? 21.252 4.352 2.927 1.00 88.38 187 THR A C 1
ATOM 1463 O O . THR A 1 187 ? 22.352 4.573 3.442 1.00 88.38 187 THR A O 1
ATOM 1466 N N . PHE A 1 188 ? 20.120 4.356 3.623 1.00 91.56 188 PHE A N 1
ATOM 1467 C CA . PHE A 1 188 ? 20.051 4.555 5.069 1.00 91.56 188 PHE A CA 1
ATOM 1468 C C . PHE A 1 188 ? 18.825 3.859 5.668 1.00 91.56 188 PHE A C 1
ATOM 1470 O O . PHE A 1 188 ? 17.847 3.591 4.977 1.00 91.56 188 PHE A O 1
ATOM 1477 N N . GLU A 1 189 ? 18.893 3.571 6.964 1.00 95.00 189 GLU A N 1
ATOM 1478 C CA . GLU A 1 189 ? 17.846 2.869 7.711 1.00 95.00 189 GLU A CA 1
ATOM 1479 C C . GLU A 1 189 ? 17.004 3.853 8.526 1.00 95.00 189 GLU A C 1
ATOM 1481 O O . GLU A 1 189 ? 17.539 4.787 9.141 1.00 95.00 189 GLU A O 1
ATOM 1486 N N . ARG A 1 190 ? 15.685 3.650 8.532 1.00 96.19 190 ARG A N 1
ATOM 1487 C CA . ARG A 1 190 ? 14.728 4.395 9.358 1.00 96.19 190 ARG A CA 1
ATOM 1488 C C . ARG A 1 190 ? 13.667 3.464 9.909 1.00 96.19 190 ARG A C 1
ATOM 1490 O O . ARG A 1 190 ? 13.154 2.630 9.175 1.00 96.19 190 ARG A O 1
ATOM 1497 N N . ASN A 1 191 ? 13.312 3.657 11.171 1.00 96.75 191 ASN A N 1
ATOM 1498 C CA . ASN A 1 191 ? 12.267 2.882 11.822 1.00 96.75 191 ASN A CA 1
ATOM 1499 C C . ASN A 1 191 ? 11.020 3.746 11.980 1.00 96.75 191 ASN A C 1
ATOM 1501 O O . ASN A 1 191 ? 11.136 4.941 12.243 1.00 96.75 191 ASN A O 1
ATOM 1505 N N . VAL A 1 192 ? 9.855 3.131 11.818 1.00 96.81 192 VAL A N 1
ATOM 1506 C CA . VAL A 1 192 ? 8.564 3.719 12.169 1.00 96.81 192 VAL A CA 1
ATOM 1507 C C . VAL A 1 192 ? 7.796 2.703 12.990 1.00 96.81 192 VAL A C 1
ATOM 1509 O O . VAL A 1 192 ? 7.557 1.586 12.533 1.00 96.81 192 VAL A O 1
ATOM 1512 N N . MET A 1 193 ? 7.421 3.085 14.199 1.00 95.25 193 MET A N 1
ATOM 1513 C CA . MET A 1 193 ? 6.797 2.210 15.179 1.00 95.25 193 MET A CA 1
ATOM 1514 C C . MET A 1 193 ? 5.297 2.472 15.261 1.00 95.25 193 MET A C 1
ATOM 1516 O O . MET A 1 193 ? 4.800 3.553 14.934 1.00 95.25 193 MET A O 1
ATOM 1520 N N . PHE A 1 194 ? 4.546 1.481 15.729 1.00 93.75 194 PHE A N 1
ATOM 1521 C CA . PHE A 1 194 ? 3.216 1.766 16.246 1.00 93.75 194 PHE A CA 1
ATOM 1522 C C . PHE A 1 194 ? 3.313 2.721 17.438 1.00 93.75 194 PHE A C 1
ATOM 1524 O O . PHE A 1 194 ? 4.212 2.603 18.268 1.00 93.75 194 PHE A O 1
ATOM 1531 N N . GLY A 1 195 ? 2.369 3.655 17.534 1.00 91.06 195 GLY A N 1
ATOM 1532 C CA . GLY A 1 195 ? 2.388 4.695 18.558 1.00 91.06 195 GLY A CA 1
ATOM 1533 C C . GLY A 1 195 ? 3.218 5.932 18.200 1.00 91.06 195 GLY A C 1
ATOM 1534 O O . GLY A 1 195 ? 3.123 6.913 18.930 1.00 91.06 195 GLY A O 1
ATOM 1535 N N . ASP A 1 196 ? 3.966 5.935 17.091 1.00 91.69 196 ASP A N 1
ATOM 1536 C CA . ASP A 1 196 ? 4.692 7.126 16.633 1.00 91.69 196 ASP A CA 1
ATOM 1537 C C . ASP A 1 196 ? 3.722 8.267 16.295 1.00 91.69 196 ASP A C 1
ATOM 1539 O O . ASP A 1 196 ? 2.640 8.046 15.743 1.00 91.69 196 ASP A O 1
ATOM 1543 N N . SER A 1 197 ? 4.106 9.507 16.599 1.00 90.00 197 SER A N 1
ATOM 1544 C CA . SER A 1 197 ? 3.339 10.686 16.193 1.00 90.00 197 SER A CA 1
ATOM 1545 C C . SER A 1 197 ? 3.557 11.012 14.714 1.00 90.00 197 SER A C 1
ATOM 1547 O O . SER A 1 197 ? 4.500 10.547 14.069 1.00 90.00 197 SER A O 1
ATOM 1549 N N . CYS A 1 198 ? 2.723 11.889 14.153 1.00 87.62 198 CYS A N 1
ATOM 1550 C CA . CYS A 1 198 ? 2.945 12.405 12.798 1.00 87.62 198 CYS A CA 1
ATOM 1551 C C . CYS A 1 198 ? 4.337 13.026 12.623 1.00 87.62 198 CYS A C 1
ATOM 1553 O O . CYS A 1 198 ? 4.947 12.882 11.567 1.00 87.62 198 CYS A O 1
ATOM 1555 N N . GLN A 1 199 ? 4.836 13.722 13.643 1.00 86.50 199 GLN A N 1
ATOM 1556 C CA . GLN A 1 199 ? 6.138 14.378 13.636 1.00 86.50 199 GLN A CA 1
ATOM 1557 C C . GLN A 1 199 ? 7.269 13.351 13.583 1.00 86.50 199 GLN A C 1
ATOM 1559 O O . GLN A 1 199 ? 8.215 13.537 12.816 1.00 86.50 199 GLN A O 1
ATOM 1564 N N . ASP A 1 200 ? 7.139 12.250 14.322 1.00 91.38 200 ASP A N 1
ATOM 1565 C CA . ASP A 1 200 ? 8.122 11.165 14.322 1.00 91.38 200 ASP A CA 1
ATOM 1566 C C . ASP A 1 200 ? 8.196 10.512 12.937 1.00 91.38 200 ASP A C 1
ATOM 1568 O O . ASP A 1 200 ? 9.283 10.388 12.362 1.00 91.38 200 ASP A O 1
ATOM 1572 N N . VAL A 1 201 ? 7.038 10.219 12.333 1.00 92.50 201 VAL A N 1
ATOM 1573 C CA . VAL A 1 201 ? 6.959 9.660 10.975 1.00 92.50 201 VAL A CA 1
ATOM 1574 C C . VAL A 1 201 ? 7.534 10.622 9.933 1.00 92.50 201 VAL A C 1
ATOM 1576 O O . VAL A 1 201 ? 8.334 10.205 9.095 1.00 92.50 201 VAL A O 1
ATOM 1579 N N . LEU A 1 202 ? 7.194 11.913 9.995 1.00 88.00 202 LEU A N 1
ATOM 1580 C CA . LEU A 1 202 ? 7.731 12.930 9.081 1.00 88.00 202 LEU A CA 1
ATOM 1581 C C . LEU A 1 202 ? 9.247 13.094 9.226 1.00 88.00 202 LEU A C 1
ATOM 1583 O O . LEU A 1 202 ? 9.938 13.280 8.227 1.00 88.00 202 LEU A O 1
ATOM 1587 N N . SER A 1 203 ? 9.774 13.015 10.448 1.00 86.31 203 SER A N 1
ATOM 1588 C CA . SER A 1 203 ? 11.217 13.102 10.695 1.00 86.31 203 SER A CA 1
ATOM 1589 C C . SER A 1 203 ? 11.974 11.877 10.169 1.00 86.31 203 SER A C 1
ATOM 1591 O O . SER A 1 203 ? 13.118 11.993 9.722 1.00 86.31 203 SER A O 1
ATOM 1593 N N . SER A 1 204 ? 11.317 10.715 10.174 1.00 91.38 204 SER A N 1
ATOM 1594 C CA . SER A 1 204 ? 11.902 9.446 9.753 1.00 91.38 204 SER A CA 1
ATOM 1595 C C . SER A 1 204 ? 11.817 9.236 8.243 1.00 91.38 204 SER A C 1
ATOM 1597 O O . SER A 1 204 ? 12.824 8.904 7.624 1.00 91.38 204 SER A O 1
ATOM 1599 N N . LEU A 1 205 ? 10.645 9.445 7.638 1.00 90.19 205 LEU A N 1
ATOM 1600 C CA . LEU A 1 205 ? 10.375 9.125 6.229 1.00 90.19 205 LEU A CA 1
ATOM 1601 C C . LEU A 1 205 ? 10.270 10.355 5.313 1.00 90.19 205 LEU A C 1
ATOM 1603 O O . LEU A 1 205 ? 10.266 10.208 4.091 1.00 90.19 205 LEU A O 1
ATOM 1607 N N . GLY A 1 206 ? 10.181 11.562 5.873 1.00 87.69 206 GLY A N 1
ATOM 1608 C CA . GLY A 1 206 ? 9.880 12.782 5.125 1.00 87.69 206 GLY A CA 1
ATOM 1609 C C . GLY A 1 206 ? 8.383 12.974 4.865 1.00 87.69 206 GLY A C 1
ATOM 1610 O O . GLY A 1 206 ? 7.530 12.277 5.423 1.00 87.69 206 GLY A O 1
ATOM 1611 N N . SER A 1 207 ? 8.047 13.951 4.018 1.00 86.75 207 SER A N 1
ATOM 1612 C CA . SER A 1 207 ? 6.654 14.285 3.702 1.00 86.75 207 SER A CA 1
ATOM 1613 C C . SER A 1 207 ? 5.966 13.168 2.911 1.00 86.75 207 SER A C 1
ATOM 1615 O O . SER A 1 207 ? 6.552 12.681 1.940 1.00 86.75 207 SER A O 1
ATOM 1617 N N . PRO A 1 208 ? 4.717 12.802 3.248 1.00 91.38 208 PRO A N 1
ATOM 1618 C CA . PRO A 1 208 ? 3.958 11.846 2.455 1.00 91.38 208 PRO A CA 1
ATOM 1619 C C . PRO A 1 208 ? 3.619 12.416 1.077 1.00 91.38 208 PRO A C 1
ATOM 1621 O O . PRO A 1 208 ? 3.447 13.624 0.909 1.00 91.38 208 PRO A O 1
ATOM 1624 N N . CYS A 1 209 ? 3.449 11.533 0.093 1.00 86.69 209 CYS A N 1
ATOM 1625 C CA . CYS A 1 209 ? 3.024 11.926 -1.249 1.00 86.69 209 CYS A CA 1
ATOM 1626 C C . CYS A 1 209 ? 1.581 12.449 -1.247 1.00 86.69 209 CYS A C 1
ATOM 1628 O O . CYS A 1 209 ? 1.222 13.314 -2.045 1.00 86.69 209 CYS A O 1
ATOM 1630 N N . LYS A 1 210 ? 0.739 11.904 -0.361 1.00 85.56 210 LYS A N 1
ATOM 1631 C CA . LYS A 1 210 ? -0.650 12.324 -0.183 1.00 85.56 210 LYS A CA 1
ATOM 1632 C C . LYS A 1 210 ? -1.111 12.079 1.249 1.00 85.56 210 LYS A C 1
ATOM 1634 O O . LYS A 1 210 ? -0.674 11.130 1.893 1.00 85.56 210 LYS A O 1
ATOM 1639 N N . VAL A 1 211 ? -2.021 12.929 1.717 1.00 83.56 211 VAL A N 1
ATOM 1640 C CA . VAL A 1 211 ? -2.783 12.705 2.948 1.00 83.56 211 VAL A CA 1
ATOM 1641 C C . VAL A 1 211 ? -4.234 12.429 2.574 1.00 83.56 211 VAL A C 1
ATOM 1643 O O . VAL A 1 211 ? -4.824 13.168 1.781 1.00 83.56 211 VAL A O 1
ATOM 1646 N N . PHE A 1 212 ? -4.811 11.360 3.117 1.00 83.12 212 PHE A N 1
ATOM 1647 C CA . PHE A 1 212 ? -6.201 10.982 2.868 1.00 83.12 212 PHE A CA 1
ATOM 1648 C C . PHE A 1 212 ? -6.956 10.792 4.179 1.00 83.12 212 PHE A C 1
ATOM 1650 O O . PHE A 1 212 ? -6.582 9.960 4.995 1.00 83.12 212 PHE A O 1
ATOM 1657 N N . TYR A 1 213 ? -8.054 11.519 4.357 1.00 76.38 213 TYR A N 1
ATOM 1658 C CA . TYR A 1 213 ? -8.931 11.371 5.515 1.00 76.38 213 TYR A CA 1
ATOM 1659 C C . TYR A 1 213 ? -9.993 10.314 5.211 1.00 76.38 213 TYR A C 1
ATOM 1661 O O . TYR A 1 213 ? -10.688 10.400 4.196 1.00 76.38 213 TYR A O 1
ATOM 1669 N N . LYS A 1 214 ? -10.112 9.305 6.078 1.00 73.75 214 LYS A N 1
ATOM 1670 C CA . LYS A 1 214 ? -11.099 8.230 5.953 1.00 73.75 214 LYS A CA 1
ATOM 1671 C C . LYS A 1 214 ? -12.497 8.859 5.970 1.00 73.75 214 LYS A C 1
ATOM 1673 O O . LYS A 1 214 ? -12.902 9.446 6.963 1.00 73.75 214 LYS A O 1
ATOM 1678 N N . ALA A 1 215 ? -13.248 8.744 4.876 1.00 57.84 215 ALA A N 1
ATOM 1679 C CA . ALA A 1 215 ? -14.679 9.048 4.911 1.00 57.84 215 ALA A CA 1
ATOM 1680 C C . ALA A 1 215 ? -15.382 8.077 5.877 1.00 57.84 215 ALA A C 1
ATOM 1682 O O . ALA A 1 215 ? -14.868 6.980 6.098 1.00 57.84 215 ALA A O 1
ATOM 1683 N N . GLU A 1 216 ? -16.528 8.474 6.442 1.00 54.47 216 GLU A N 1
ATOM 1684 C CA . GLU A 1 216 ? -17.278 7.685 7.431 1.00 54.47 216 GLU A CA 1
ATOM 1685 C C . GLU A 1 216 ? -17.269 6.182 7.142 1.00 54.47 216 GLU A C 1
ATOM 1687 O O . GLU A 1 216 ? -17.402 5.748 5.994 1.00 54.47 216 GLU A O 1
ATOM 1692 N N . ASP A 1 217 ? -17.091 5.391 8.201 1.00 54.72 217 ASP A N 1
ATOM 1693 C CA . ASP A 1 217 ? -16.936 3.950 8.084 1.00 54.72 217 ASP A CA 1
ATOM 1694 C C . ASP A 1 217 ? -18.112 3.327 7.320 1.00 54.72 217 ASP A C 1
ATOM 1696 O O . ASP A 1 217 ? -19.232 3.253 7.824 1.00 54.72 217 ASP A O 1
ATOM 1700 N N . LYS A 1 218 ? -17.858 2.875 6.087 1.00 50.62 218 LYS A N 1
ATOM 1701 C CA . LYS A 1 218 ? -18.893 2.328 5.205 1.00 50.62 218 LYS A CA 1
ATOM 1702 C C . LYS A 1 218 ? -19.515 1.045 5.754 1.00 50.62 218 LYS A C 1
ATOM 1704 O O . LYS A 1 218 ? -20.589 0.689 5.295 1.00 50.62 218 LYS A O 1
ATOM 1709 N N . MET A 1 219 ? -18.905 0.389 6.744 1.00 48.91 219 MET A N 1
ATOM 1710 C CA . MET A 1 219 ? -19.497 -0.753 7.445 1.00 48.91 219 MET A CA 1
ATOM 1711 C C . MET A 1 219 ? -20.445 -0.328 8.580 1.00 48.91 219 MET A C 1
ATOM 1713 O O . MET A 1 219 ? -21.283 -1.132 8.991 1.00 48.91 219 MET A O 1
ATOM 1717 N N . ARG A 1 220 ? -20.429 0.943 9.033 1.00 48.16 220 ARG A N 1
ATOM 1718 C CA . ARG A 1 220 ? -21.418 1.471 10.005 1.00 48.16 220 ARG A CA 1
ATOM 1719 C C . ARG A 1 220 ? -22.854 1.387 9.493 1.00 48.16 220 ARG A C 1
ATOM 1721 O O . ARG A 1 220 ? -23.766 1.359 10.310 1.00 48.16 220 ARG A O 1
ATOM 1728 N N . ILE A 1 221 ? -23.084 1.310 8.181 1.00 42.62 221 ILE A N 1
ATOM 1729 C CA . ILE A 1 221 ? -24.438 1.169 7.612 1.00 42.62 221 ILE A CA 1
ATOM 1730 C C . ILE A 1 221 ? -25.092 -0.181 7.945 1.00 42.62 221 ILE A C 1
ATOM 1732 O O . ILE A 1 221 ? -26.319 -0.275 7.954 1.00 42.62 221 ILE A O 1
ATOM 1736 N N . HIS A 1 222 ? -24.281 -1.203 8.241 1.00 43.38 222 HIS A N 1
ATOM 1737 C CA . HIS A 1 222 ? -24.733 -2.521 8.687 1.00 43.38 222 HIS A CA 1
ATOM 1738 C C . HIS A 1 222 ? -24.829 -2.620 10.215 1.00 43.38 222 HIS A C 1
ATOM 1740 O O . HIS A 1 222 ? -25.293 -3.633 10.732 1.00 43.38 222 HIS A O 1
ATOM 1746 N N . SER A 1 223 ? -24.436 -1.567 10.943 1.00 41.31 223 SER A N 1
ATOM 1747 C CA . SER A 1 223 ? -24.697 -1.473 12.375 1.00 41.31 223 SER A CA 1
ATOM 1748 C C . SER A 1 223 ? -26.213 -1.375 12.600 1.00 41.31 223 SER A C 1
ATOM 1750 O O . SER A 1 223 ? -26.858 -0.493 12.022 1.00 41.31 223 SER A O 1
ATOM 1752 N N . PRO A 1 224 ? -26.810 -2.228 13.452 1.00 38.81 224 PRO A N 1
ATOM 1753 C CA . PRO A 1 224 ? -28.240 -2.173 13.766 1.00 38.81 224 PRO A CA 1
ATOM 1754 C C . PRO A 1 224 ? -28.641 -0.927 14.586 1.00 38.81 224 PRO A C 1
ATOM 1756 O O . PRO A 1 224 ? -29.815 -0.756 14.907 1.00 38.81 224 PRO A O 1
ATOM 1759 N N . SER A 1 225 ? -27.692 -0.040 14.917 1.00 41.06 225 SER A N 1
ATOM 1760 C CA . SER A 1 225 ? -27.905 1.146 15.754 1.00 41.06 225 SER A CA 1
ATOM 1761 C C . SER A 1 225 ? -28.660 2.286 15.031 1.00 41.06 225 SER A C 1
ATOM 1763 O O . SER A 1 225 ? -28.357 2.583 13.872 1.00 41.06 225 SER A O 1
ATOM 1765 N N . PRO A 1 226 ? -29.574 3.016 15.710 1.00 40.25 226 PRO A N 1
ATOM 1766 C CA . PRO A 1 226 ? -30.262 4.196 15.167 1.00 40.25 226 PRO A CA 1
ATOM 1767 C C . PRO A 1 226 ? -29.350 5.409 14.903 1.00 40.25 226 PRO A C 1
ATOM 1769 O O . PRO A 1 226 ? -29.780 6.362 14.257 1.00 40.25 226 PRO A O 1
ATOM 1772 N N . HIS A 1 227 ? -28.085 5.395 15.344 1.00 45.50 227 HIS A N 1
ATOM 1773 C CA . HIS A 1 227 ? -27.111 6.486 15.157 1.00 45.50 227 HIS A CA 1
ATOM 1774 C C . HIS A 1 227 ? -26.553 6.610 13.721 1.00 45.50 227 HIS A C 1
ATOM 1776 O O . HIS A 1 227 ? -25.441 7.105 13.514 1.00 45.50 227 HIS A O 1
ATOM 1782 N N . LYS A 1 228 ? -27.339 6.215 12.710 1.00 42.97 228 LYS A N 1
ATOM 1783 C CA . LYS A 1 228 ? -26.994 6.224 11.274 1.00 42.97 228 LYS A CA 1
ATOM 1784 C C . LYS A 1 228 ? -26.594 7.600 10.711 1.00 42.97 228 LYS A C 1
ATOM 1786 O O . LYS A 1 228 ? -26.163 7.665 9.570 1.00 42.97 228 LYS A O 1
ATOM 1791 N N . LEU A 1 229 ? -26.737 8.680 11.485 1.00 43.16 229 LEU A N 1
ATOM 1792 C CA . LEU A 1 229 ? -26.593 10.071 11.033 1.00 43.16 229 LEU A CA 1
ATOM 1793 C C . LEU A 1 229 ? -25.633 10.927 11.880 1.00 43.16 229 LEU A C 1
ATOM 1795 O O . LEU A 1 229 ? -25.465 12.110 11.593 1.00 43.16 229 LEU A O 1
ATOM 1799 N N . ALA A 1 230 ? -25.006 10.380 12.928 1.00 46.84 230 ALA A N 1
ATOM 1800 C CA . ALA A 1 230 ? -24.028 11.149 13.698 1.00 46.84 230 ALA A CA 1
ATOM 1801 C C . ALA A 1 230 ? -22.698 11.218 12.930 1.00 46.84 230 ALA A C 1
ATOM 1803 O O . ALA A 1 230 ? -21.957 10.225 12.885 1.00 46.84 230 ALA A O 1
ATOM 1804 N N . GLN A 1 231 ? -22.419 12.386 12.338 1.00 43.62 231 GLN A N 1
ATOM 1805 C CA . GLN A 1 231 ? -21.150 12.676 11.672 1.00 43.62 231 GLN A CA 1
ATOM 1806 C C . GLN A 1 231 ? -19.979 12.458 12.629 1.00 43.62 231 GLN A C 1
ATOM 1808 O O . GLN A 1 231 ? -19.980 12.954 13.760 1.00 43.62 231 GLN A O 1
ATOM 1813 N N . SER A 1 232 ? -18.971 11.713 12.177 1.00 49.12 232 SER A N 1
ATOM 1814 C CA . SER A 1 232 ? -17.725 11.578 12.934 1.00 49.12 232 SER A CA 1
ATOM 1815 C C . SER A 1 232 ? -17.053 12.950 13.034 1.00 49.12 232 SER A C 1
ATOM 1817 O O . SER A 1 232 ? -16.696 13.526 12.010 1.00 49.12 232 SER A O 1
ATOM 1819 N N . LYS A 1 233 ? -16.883 13.497 14.249 1.00 55.25 233 LYS A N 1
ATOM 1820 C CA . LYS A 1 233 ? -16.239 14.815 14.455 1.00 55.25 233 LYS A CA 1
ATOM 1821 C C . LYS A 1 233 ? -14.767 14.836 14.028 1.00 55.25 233 LYS A C 1
ATOM 1823 O O . LYS A 1 233 ? -14.241 15.898 13.715 1.00 55.25 233 LYS A O 1
ATOM 1828 N N . SER A 1 234 ? -14.113 13.679 14.018 1.00 59.81 234 SER A N 1
ATOM 1829 C CA . SER A 1 234 ? -12.760 13.481 13.508 1.00 59.81 234 SER A CA 1
ATOM 1830 C C . SER A 1 234 ? -12.704 12.162 12.743 1.00 59.81 234 SER A C 1
ATOM 1832 O O . SER A 1 234 ? -13.471 11.237 13.014 1.00 59.81 234 SER A O 1
ATOM 1834 N N . SER A 1 235 ? -11.856 12.096 11.725 1.00 73.00 235 SER A N 1
ATOM 1835 C CA . SER A 1 235 ? -11.685 10.906 10.896 1.00 73.00 235 SER A CA 1
ATOM 1836 C C . SER A 1 235 ? -10.222 10.525 10.870 1.00 73.00 235 SER A C 1
ATOM 1838 O O . SER A 1 235 ? -9.368 11.404 10.733 1.00 73.00 235 SER A O 1
ATOM 1840 N N . ASP A 1 236 ? -9.949 9.227 10.999 1.00 84.62 236 ASP A N 1
ATOM 1841 C CA . ASP A 1 236 ? -8.593 8.709 10.859 1.00 84.62 236 ASP A CA 1
ATOM 1842 C C . ASP A 1 236 ? -8.037 9.138 9.507 1.00 84.62 236 ASP A C 1
ATOM 1844 O O . ASP A 1 236 ? -8.784 9.304 8.536 1.00 84.62 236 ASP A O 1
ATOM 1848 N N . TYR A 1 237 ? -6.728 9.306 9.424 1.00 84.06 237 TYR A N 1
ATOM 1849 C CA . TYR A 1 237 ? -6.106 9.777 8.200 1.00 84.06 237 TYR A CA 1
ATOM 1850 C C . TYR A 1 237 ? -4.850 8.995 7.878 1.00 84.06 237 TYR A C 1
ATOM 1852 O O . TYR A 1 237 ? -4.122 8.532 8.751 1.00 84.06 237 TYR A O 1
ATOM 1860 N N . PHE A 1 238 ? -4.626 8.844 6.585 1.00 92.62 238 PHE A N 1
ATOM 1861 C CA . PHE A 1 238 ? -3.504 8.133 6.022 1.00 92.62 238 PHE A CA 1
ATOM 1862 C C . PHE A 1 238 ? -2.441 9.112 5.569 1.00 92.62 238 PHE A C 1
ATOM 1864 O O . PHE A 1 238 ? -2.749 10.103 4.907 1.00 92.62 238 PHE A O 1
ATOM 1871 N N . PHE A 1 239 ? -1.192 8.773 5.850 1.00 94.19 239 PHE A N 1
ATOM 1872 C CA . PHE A 1 239 ? -0.050 9.226 5.073 1.00 94.19 239 PHE A CA 1
ATOM 1873 C C . PHE A 1 239 ? 0.251 8.165 4.020 1.00 94.19 239 PHE A C 1
ATOM 1875 O O . PHE A 1 239 ? 0.568 7.024 4.354 1.00 94.19 239 PHE A O 1
ATOM 1882 N N . ASN A 1 240 ? 0.126 8.538 2.748 1.00 93.62 240 ASN A N 1
ATOM 1883 C CA . ASN A 1 240 ? 0.397 7.664 1.616 1.00 93.62 240 ASN A CA 1
ATOM 1884 C C . ASN A 1 240 ? 1.808 7.941 1.085 1.00 93.62 240 ASN A C 1
ATOM 1886 O O . ASN A 1 240 ? 2.082 9.028 0.564 1.00 93.62 240 ASN A O 1
ATOM 1890 N N . TYR A 1 241 ? 2.693 6.953 1.183 1.00 94.25 241 TYR A N 1
ATOM 1891 C CA . TYR A 1 241 ? 4.055 7.000 0.661 1.00 94.25 241 TYR A CA 1
ATOM 1892 C C . TYR A 1 241 ? 4.148 6.138 -0.600 1.00 94.25 241 TYR A C 1
ATOM 1894 O O . TYR A 1 241 ? 4.624 5.000 -0.571 1.00 94.25 241 TYR A O 1
ATOM 1902 N N . PHE A 1 242 ? 3.690 6.683 -1.733 1.00 91.25 242 PHE A N 1
ATOM 1903 C CA . PHE A 1 242 ? 3.630 5.959 -3.009 1.00 91.25 242 PHE A CA 1
ATOM 1904 C C . PHE A 1 242 ? 4.994 5.417 -3.446 1.00 91.25 242 PHE A C 1
ATOM 1906 O O . PHE A 1 242 ? 5.070 4.289 -3.919 1.00 91.25 242 PHE A O 1
ATOM 1913 N N . THR A 1 243 ? 6.078 6.168 -3.231 1.00 90.44 243 THR A N 1
ATOM 1914 C CA . THR A 1 243 ? 7.450 5.754 -3.581 1.00 90.44 243 THR A CA 1
ATOM 1915 C C . THR A 1 243 ? 8.019 4.662 -2.672 1.00 90.44 243 THR A C 1
ATOM 1917 O O . THR A 1 243 ? 9.002 4.015 -3.036 1.00 90.44 243 THR A O 1
ATOM 1920 N N . LEU A 1 244 ? 7.414 4.451 -1.500 1.00 93.44 244 LEU A N 1
ATOM 1921 C CA . LEU A 1 244 ? 7.797 3.409 -0.545 1.00 93.44 244 LEU A CA 1
ATOM 1922 C C . LEU A 1 244 ? 6.887 2.176 -0.638 1.00 93.44 244 LEU A C 1
ATOM 1924 O O . LEU A 1 244 ? 7.246 1.117 -0.135 1.00 93.44 244 LEU A O 1
ATOM 1928 N N . GLY A 1 245 ? 5.710 2.309 -1.259 1.00 93.75 245 GLY A N 1
ATOM 1929 C CA . GLY A 1 245 ? 4.692 1.259 -1.276 1.00 93.75 245 GLY A CA 1
ATOM 1930 C C . GLY A 1 245 ? 3.986 1.074 0.070 1.00 93.75 245 GLY A C 1
ATOM 1931 O O . GLY A 1 245 ? 3.513 -0.024 0.357 1.00 93.75 245 GLY A O 1
ATOM 1932 N N . ILE A 1 246 ? 3.935 2.121 0.905 1.00 96.25 246 ILE A N 1
ATOM 1933 C CA . ILE A 1 246 ? 3.430 2.060 2.286 1.00 96.25 246 ILE A CA 1
ATOM 1934 C C . ILE A 1 246 ? 2.328 3.102 2.493 1.00 96.25 246 ILE A C 1
ATOM 1936 O O . ILE A 1 246 ? 2.501 4.267 2.131 1.00 96.25 246 ILE A O 1
ATOM 1940 N N . ASP A 1 247 ? 1.237 2.709 3.148 1.00 96.31 247 ASP A N 1
ATOM 1941 C CA . ASP A 1 247 ? 0.333 3.648 3.815 1.00 96.31 247 ASP A CA 1
ATOM 1942 C C . ASP A 1 247 ? 0.428 3.504 5.333 1.00 96.31 247 ASP A C 1
ATOM 1944 O O . ASP A 1 247 ? 0.513 2.395 5.864 1.00 96.31 247 ASP A O 1
ATOM 1948 N N . ILE A 1 248 ? 0.365 4.634 6.031 1.00 96.44 248 ILE A N 1
ATOM 1949 C CA . ILE A 1 248 ? 0.405 4.704 7.492 1.00 96.44 248 ILE A CA 1
ATOM 1950 C C . ILE A 1 248 ? -0.876 5.376 7.967 1.00 96.44 248 ILE A C 1
ATOM 1952 O O . ILE A 1 248 ? -1.147 6.515 7.588 1.00 96.44 248 ILE A O 1
ATOM 1956 N N . LEU A 1 249 ? -1.674 4.675 8.769 1.00 94.56 249 LEU A N 1
ATOM 1957 C CA . LEU A 1 249 ? -2.901 5.206 9.356 1.00 94.56 249 LEU A CA 1
ATOM 1958 C C . LEU A 1 249 ? -2.621 5.779 10.740 1.00 94.56 249 LEU A C 1
ATOM 1960 O O . LEU A 1 249 ? -2.080 5.089 11.610 1.00 94.56 249 LEU A O 1
ATOM 1964 N N . PHE A 1 250 ? -3.099 6.996 10.949 1.00 87.44 250 PHE A N 1
ATOM 1965 C CA . PHE A 1 250 ? -3.091 7.669 12.233 1.00 87.44 250 PHE A CA 1
ATOM 1966 C C . PHE A 1 250 ? -4.482 7.672 12.841 1.00 87.44 250 PHE A C 1
ATOM 1968 O O . PHE A 1 250 ? -5.488 7.851 12.144 1.00 87.44 250 PHE A O 1
ATOM 1975 N N . ASP A 1 251 ? -4.521 7.497 14.156 1.00 85.38 251 ASP A N 1
ATOM 1976 C CA . ASP A 1 251 ? -5.735 7.692 14.925 1.00 85.38 251 ASP A CA 1
ATOM 1977 C C . ASP A 1 251 ? -6.184 9.155 14.896 1.00 85.38 251 ASP A C 1
ATOM 1979 O O . ASP A 1 251 ? -5.390 10.068 15.123 1.00 85.38 251 ASP A O 1
ATOM 1983 N N . ALA A 1 252 ? -7.472 9.389 14.671 1.00 80.06 252 ALA A N 1
ATOM 1984 C CA . ALA A 1 252 ? -8.022 10.739 14.627 1.00 80.06 252 ALA A CA 1
ATOM 1985 C C . ALA A 1 252 ? -8.006 11.475 15.978 1.00 80.06 252 ALA A C 1
ATOM 1987 O O . ALA A 1 252 ? -8.201 12.690 15.996 1.00 80.06 252 ALA A O 1
ATOM 1988 N N . TYR A 1 253 ? -7.885 10.750 17.096 1.00 78.06 253 TYR A N 1
ATOM 1989 C CA . TYR A 1 253 ? -7.915 11.316 18.443 1.00 78.06 253 TYR A CA 1
ATOM 1990 C C . TYR A 1 253 ? -6.512 11.440 19.034 1.00 78.06 253 TYR A C 1
ATOM 1992 O O . TYR A 1 253 ? -6.149 12.512 19.516 1.00 78.06 253 TYR A O 1
ATOM 2000 N N . SER A 1 254 ? -5.717 10.368 18.992 1.00 81.50 254 SER A N 1
ATOM 2001 C CA . SER A 1 254 ? -4.357 10.387 19.542 1.00 81.50 254 SER A CA 1
ATOM 2002 C C . SER A 1 254 ? -3.307 10.913 18.562 1.00 81.50 254 SER A C 1
ATOM 2004 O O . SER A 1 254 ? -2.225 11.298 18.999 1.00 81.50 254 SER A O 1
ATOM 2006 N N . HIS A 1 255 ? -3.610 10.960 17.258 1.00 83.75 255 HIS A N 1
ATOM 2007 C CA . HIS A 1 255 ? -2.657 11.294 16.190 1.00 83.75 255 HIS A CA 1
ATOM 2008 C C . HIS A 1 255 ? -1.430 10.371 16.142 1.00 83.75 255 HIS A C 1
ATOM 2010 O O . HIS A 1 255 ? -0.378 10.759 15.623 1.00 83.75 255 HIS A O 1
ATOM 2016 N N . LEU A 1 256 ? -1.575 9.148 16.661 1.00 89.00 256 LEU A N 1
ATOM 2017 C CA . LEU A 1 256 ? -0.523 8.138 16.694 1.00 89.00 256 LEU A CA 1
ATOM 2018 C C . LEU A 1 256 ? -0.746 7.065 15.628 1.00 89.00 256 LEU A C 1
ATOM 2020 O O . LEU A 1 256 ? -1.887 6.751 15.270 1.00 89.00 256 LEU A O 1
ATOM 2024 N N . VAL A 1 257 ? 0.349 6.488 15.137 1.00 93.00 257 VAL A N 1
ATOM 2025 C CA . VAL A 1 257 ? 0.326 5.381 14.179 1.00 93.00 257 VAL A CA 1
ATOM 2026 C C . VAL A 1 257 ? -0.367 4.169 14.790 1.00 93.00 257 VAL A C 1
ATOM 2028 O O . VAL A 1 257 ? 0.029 3.684 15.851 1.00 93.00 257 VAL A O 1
ATOM 2031 N N . LYS A 1 258 ? -1.362 3.634 14.081 1.00 89.56 258 LYS A N 1
ATOM 2032 C CA . LYS A 1 258 ? -2.114 2.447 14.520 1.00 89.56 258 LYS A CA 1
ATOM 2033 C C . LYS A 1 258 ? -2.183 1.315 13.501 1.00 89.56 258 LYS A C 1
ATOM 2035 O O . LYS A 1 258 ? -2.485 0.181 13.869 1.00 89.56 258 LYS A O 1
ATOM 2040 N N . LYS A 1 259 ? -1.883 1.597 12.228 1.00 93.19 259 LYS A N 1
ATOM 2041 C CA . LYS A 1 259 ? -1.928 0.605 11.146 1.00 93.19 259 LYS A CA 1
ATOM 2042 C C . LYS A 1 259 ? -0.937 0.929 10.037 1.00 93.19 259 LYS A C 1
ATOM 2044 O O . LYS A 1 259 ? -0.820 2.084 9.631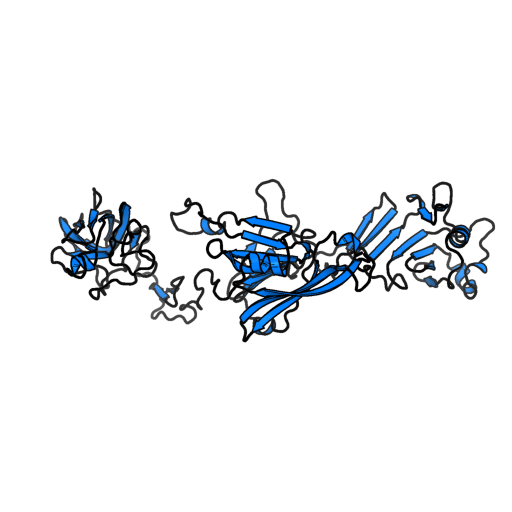 1.00 93.19 259 LYS A O 1
ATOM 2049 N N . PHE A 1 260 ? -0.304 -0.111 9.510 1.00 96.06 260 PHE A N 1
ATOM 2050 C CA . PHE A 1 260 ? 0.521 -0.057 8.306 1.00 96.06 260 PHE A CA 1
ATOM 2051 C C . PHE A 1 260 ? -0.134 -0.864 7.190 1.00 96.06 260 PHE A C 1
ATOM 2053 O O . PHE A 1 260 ? -0.696 -1.926 7.449 1.00 96.06 260 PHE A O 1
ATOM 2060 N N . ILE A 1 261 ? -0.046 -0.391 5.950 1.00 95.19 261 ILE A N 1
ATOM 2061 C CA . ILE A 1 261 ? -0.476 -1.132 4.759 1.00 95.19 261 ILE A CA 1
ATOM 2062 C C . ILE A 1 261 ? 0.706 -1.197 3.799 1.00 95.19 261 ILE A C 1
ATOM 2064 O O . ILE A 1 261 ? 1.214 -0.163 3.373 1.00 95.19 261 ILE A O 1
ATOM 2068 N N . LEU A 1 262 ? 1.136 -2.411 3.465 1.00 95.38 262 LEU A N 1
ATOM 2069 C CA . LEU A 1 262 ? 2.232 -2.692 2.544 1.00 95.38 262 LEU A CA 1
ATOM 2070 C C . LEU A 1 262 ? 1.646 -3.148 1.206 1.00 95.38 262 LEU A C 1
ATOM 2072 O O . LEU A 1 262 ? 0.942 -4.157 1.147 1.00 95.38 262 LEU A O 1
ATOM 2076 N N . HIS A 1 263 ? 1.926 -2.411 0.131 1.00 93.88 263 HIS A N 1
ATOM 2077 C CA . HIS A 1 263 ? 1.396 -2.678 -1.209 1.00 93.88 263 HIS A CA 1
ATOM 2078 C C . HIS A 1 263 ? 2.408 -3.446 -2.057 1.00 93.88 263 HIS A C 1
ATOM 2080 O O . HIS A 1 263 ? 3.546 -3.014 -2.234 1.00 93.88 263 HIS A O 1
ATOM 2086 N N . THR A 1 264 ? 1.991 -4.559 -2.662 1.00 89.81 264 THR A N 1
ATOM 2087 C CA . THR A 1 264 ? 2.872 -5.377 -3.521 1.00 89.81 264 THR A CA 1
ATOM 2088 C C . THR A 1 264 ? 2.942 -4.866 -4.965 1.00 89.81 264 THR A C 1
ATOM 2090 O O . THR A 1 264 ? 3.742 -5.358 -5.768 1.00 89.81 264 THR A O 1
ATOM 2093 N N . ASN A 1 265 ? 2.105 -3.877 -5.308 1.00 88.31 265 ASN A N 1
ATOM 2094 C CA . ASN A 1 265 ? 1.935 -3.335 -6.659 1.00 88.31 265 ASN A CA 1
ATOM 2095 C C . ASN A 1 265 ? 1.743 -4.445 -7.711 1.00 88.31 265 ASN A C 1
ATOM 2097 O O . ASN A 1 265 ? 2.423 -4.496 -8.738 1.00 88.31 265 ASN A O 1
ATOM 2101 N N . PHE A 1 266 ? 0.873 -5.410 -7.425 1.00 86.69 266 PHE A N 1
ATOM 2102 C CA . PHE A 1 266 ? 0.722 -6.584 -8.274 1.00 86.69 266 PHE A CA 1
ATOM 2103 C C . PHE A 1 266 ? -0.012 -6.257 -9.595 1.00 86.69 266 PHE A C 1
ATOM 2105 O O . PHE A 1 266 ? -1.035 -5.565 -9.560 1.00 86.69 266 PHE A O 1
ATOM 2112 N N . PRO A 1 267 ? 0.456 -6.732 -10.770 1.00 85.62 267 PRO A N 1
ATOM 2113 C CA . PRO A 1 267 ? -0.229 -6.482 -12.036 1.00 85.62 267 PRO A CA 1
ATOM 2114 C C . PRO A 1 267 ? -1.626 -7.105 -12.050 1.00 85.62 267 PRO A C 1
ATOM 2116 O O . PRO A 1 267 ? -1.791 -8.278 -11.713 1.00 85.62 267 PRO A O 1
ATOM 2119 N N . GLY A 1 268 ? -2.620 -6.330 -12.483 1.00 80.50 268 GLY A N 1
ATOM 2120 C CA . GLY A 1 268 ? -4.027 -6.733 -12.425 1.00 80.50 268 GLY A CA 1
ATOM 2121 C C . GLY A 1 268 ? -4.701 -6.413 -11.091 1.00 80.50 268 GLY A C 1
ATOM 2122 O O . GLY A 1 268 ? -5.831 -6.816 -10.870 1.00 80.50 268 GLY A O 1
ATOM 2123 N N . HIS A 1 269 ? -4.048 -5.693 -10.177 1.00 85.12 269 HIS A N 1
ATOM 2124 C CA . HIS A 1 269 ? -4.732 -5.087 -9.037 1.00 85.12 269 HIS A CA 1
ATOM 2125 C C . HIS A 1 269 ? -5.230 -3.681 -9.384 1.00 85.12 269 HIS A C 1
ATOM 2127 O O . HIS A 1 269 ? -4.623 -2.973 -10.185 1.00 85.12 269 HIS A O 1
ATOM 2133 N N . TYR A 1 270 ? -6.310 -3.234 -8.741 1.00 81.69 270 TYR A N 1
ATOM 2134 C CA . TYR A 1 270 ? -6.881 -1.900 -8.961 1.00 81.69 270 TYR A CA 1
ATOM 2135 C C . TYR A 1 270 ? -5.882 -0.756 -8.702 1.00 81.69 270 TYR A C 1
ATOM 2137 O O . TYR A 1 270 ? -5.923 0.261 -9.387 1.00 81.69 270 TYR A O 1
ATOM 2145 N N . ASN A 1 271 ? -4.979 -0.915 -7.728 1.00 82.81 271 ASN A N 1
ATOM 2146 C CA . ASN A 1 271 ? -3.958 0.084 -7.389 1.00 82.81 271 ASN A CA 1
ATOM 2147 C C . ASN A 1 271 ? -2.664 -0.065 -8.209 1.00 82.81 271 ASN A C 1
ATOM 2149 O O . ASN A 1 271 ? -1.663 0.577 -7.881 1.00 82.81 271 ASN A O 1
ATOM 2153 N N . PHE A 1 272 ? -2.643 -0.920 -9.233 1.00 84.56 272 PHE A N 1
ATOM 2154 C CA . PHE A 1 272 ? -1.446 -1.143 -10.033 1.00 84.56 272 PHE A CA 1
ATOM 2155 C C . PHE A 1 272 ? -0.916 0.172 -10.628 1.00 84.56 272 PHE A C 1
ATOM 2157 O O . PHE A 1 272 ? -1.677 0.963 -11.185 1.00 84.56 272 PHE A O 1
ATOM 2164 N N . ASN A 1 273 ? 0.397 0.389 -10.507 1.00 83.88 273 ASN A N 1
ATOM 2165 C CA . ASN A 1 273 ? 1.125 1.589 -10.939 1.00 83.88 273 ASN A CA 1
ATOM 2166 C C . ASN A 1 273 ? 0.797 2.880 -10.154 1.00 83.88 273 ASN A C 1
ATOM 2168 O O . ASN A 1 273 ? 1.293 3.951 -10.492 1.00 83.88 273 ASN A O 1
ATOM 2172 N N . MET A 1 274 ? -0.014 2.802 -9.091 1.00 86.06 274 MET A N 1
ATOM 2173 C CA . MET A 1 274 ? -0.175 3.913 -8.143 1.00 86.06 274 MET A CA 1
ATOM 2174 C C . MET A 1 274 ? 0.909 3.900 -7.057 1.00 86.06 274 MET A C 1
ATOM 2176 O O . MET A 1 274 ? 1.323 4.960 -6.595 1.00 86.06 274 MET A O 1
ATOM 2180 N N . TYR A 1 275 ? 1.368 2.713 -6.658 1.00 89.00 275 TYR A N 1
ATOM 2181 C CA . TYR A 1 275 ? 2.405 2.516 -5.647 1.00 89.00 275 TYR A CA 1
ATOM 2182 C C . TYR A 1 275 ? 3.634 1.863 -6.271 1.00 89.00 275 TYR A C 1
ATOM 2184 O O . TYR A 1 275 ? 3.503 0.981 -7.114 1.00 89.00 275 TYR A O 1
ATOM 2192 N N . GLN A 1 276 ? 4.825 2.227 -5.805 1.00 86.94 276 GLN A N 1
ATOM 2193 C CA . GLN A 1 276 ? 6.007 1.391 -5.973 1.00 86.94 276 GLN A CA 1
ATOM 2194 C C . GLN A 1 276 ? 5.793 0.088 -5.189 1.00 86.94 276 GLN A C 1
ATOM 2196 O O . GLN A 1 276 ? 5.162 0.092 -4.131 1.00 86.94 276 GLN A O 1
ATOM 2201 N N . ARG A 1 277 ? 6.310 -1.038 -5.692 1.00 87.88 277 ARG A N 1
ATOM 2202 C CA . ARG A 1 277 ? 6.269 -2.300 -4.946 1.00 87.88 277 ARG A CA 1
ATOM 2203 C C . ARG A 1 277 ? 7.036 -2.159 -3.630 1.00 87.88 277 ARG A C 1
ATOM 2205 O O . ARG A 1 277 ? 8.212 -1.805 -3.643 1.00 87.88 277 ARG A O 1
ATOM 2212 N N . CYS A 1 278 ? 6.380 -2.496 -2.525 1.00 87.88 278 CYS A N 1
ATOM 2213 C CA . CYS A 1 278 ? 7.026 -2.684 -1.236 1.00 87.88 278 CYS A CA 1
ATOM 2214 C C . CYS A 1 278 ? 7.678 -4.075 -1.194 1.00 87.88 278 CYS A C 1
ATOM 2216 O O . CYS A 1 278 ? 6.986 -5.091 -1.129 1.00 87.88 278 CYS A O 1
ATOM 2218 N N . GLU A 1 279 ? 9.010 -4.121 -1.260 1.00 83.38 279 GLU A N 1
ATOM 2219 C CA . GLU A 1 279 ? 9.801 -5.350 -1.109 1.00 83.38 279 GLU A CA 1
ATOM 2220 C C . GLU A 1 279 ? 9.957 -5.680 0.383 1.00 83.38 279 GLU A C 1
ATOM 2222 O O . GLU A 1 279 ? 10.997 -5.410 0.995 1.00 83.38 279 GLU A O 1
ATOM 2227 N N . PHE A 1 280 ? 8.888 -6.192 0.998 1.00 82.31 280 PHE A N 1
ATOM 2228 C CA . PHE A 1 280 ? 8.899 -6.504 2.424 1.00 82.31 280 PHE A CA 1
ATOM 2229 C C . PHE A 1 280 ? 9.428 -7.911 2.724 1.00 82.31 280 PHE A C 1
ATOM 2231 O O . PHE A 1 280 ? 9.188 -8.859 1.975 1.00 82.31 280 PHE A O 1
ATOM 2238 N N . LYS A 1 281 ? 10.128 -8.053 3.852 1.00 78.69 281 LYS A N 1
ATOM 2239 C CA . LYS A 1 281 ? 10.610 -9.335 4.382 1.00 78.69 281 LYS A CA 1
ATOM 2240 C C . LYS A 1 281 ? 10.041 -9.586 5.769 1.00 78.69 281 LYS A C 1
ATOM 2242 O O . LYS A 1 281 ? 9.971 -8.676 6.596 1.00 78.69 281 LYS A O 1
ATOM 2247 N N . TRP A 1 282 ? 9.658 -10.836 6.009 1.00 73.88 282 TRP A N 1
ATOM 2248 C CA . TRP A 1 282 ? 9.114 -11.273 7.285 1.00 73.88 282 TRP A CA 1
ATOM 2249 C C . TRP A 1 282 ? 9.544 -12.705 7.600 1.00 73.88 282 TRP A C 1
ATOM 2251 O O . TRP A 1 282 ? 8.888 -13.670 7.213 1.00 73.88 282 TRP A O 1
ATOM 2261 N N . ASP A 1 283 ? 10.645 -12.833 8.335 1.00 73.69 283 ASP A N 1
ATOM 2262 C CA . ASP A 1 283 ? 11.249 -14.137 8.625 1.00 73.69 283 ASP A CA 1
ATOM 2263 C C . ASP A 1 283 ? 10.393 -14.992 9.577 1.00 73.69 283 ASP A C 1
ATOM 2265 O O . ASP A 1 283 ? 10.337 -16.211 9.436 1.00 73.69 283 ASP A O 1
ATOM 2269 N N . SER A 1 284 ? 9.662 -14.358 10.497 1.00 64.56 284 SER A N 1
ATOM 2270 C CA . SER A 1 284 ? 8.784 -15.014 11.477 1.00 64.56 284 SER A CA 1
ATOM 2271 C C . SER A 1 284 ? 7.337 -15.197 11.014 1.00 64.56 284 SER A C 1
ATOM 2273 O O . SER A 1 284 ? 6.497 -15.588 11.815 1.00 64.56 284 SER A O 1
ATOM 2275 N N . VAL A 1 285 ? 7.002 -14.949 9.738 1.00 67.56 285 VAL A N 1
ATOM 2276 C CA . VAL A 1 285 ? 5.602 -15.008 9.262 1.00 67.56 285 VAL A CA 1
ATOM 2277 C C . VAL A 1 285 ? 4.936 -16.360 9.548 1.00 67.56 285 VAL A C 1
ATOM 2279 O O . VAL A 1 285 ? 3.739 -16.411 9.815 1.00 67.56 285 VAL A O 1
ATOM 2282 N N . GLN A 1 286 ? 5.717 -17.447 9.543 1.00 63.22 286 GLN A N 1
ATOM 2283 C CA . GLN A 1 286 ? 5.241 -18.813 9.781 1.00 63.22 286 GLN A CA 1
ATOM 2284 C C . GLN A 1 286 ? 4.634 -19.003 11.173 1.00 63.22 286 GLN A C 1
ATOM 2286 O O . GLN A 1 286 ? 3.673 -19.759 11.304 1.00 63.22 286 GLN A O 1
ATOM 2291 N N . ASP A 1 287 ? 5.123 -18.270 12.175 1.00 61.38 287 ASP A N 1
ATOM 2292 C CA . ASP A 1 287 ? 4.626 -18.337 13.554 1.00 61.38 287 ASP A CA 1
ATOM 2293 C C . ASP A 1 287 ? 3.185 -17.810 13.675 1.00 61.38 287 ASP A C 1
ATOM 2295 O O . ASP A 1 287 ? 2.474 -18.117 14.631 1.00 61.38 287 ASP A O 1
ATOM 2299 N N . TYR A 1 288 ? 2.731 -17.057 12.669 1.00 63.34 288 TYR A N 1
ATOM 2300 C CA . TYR A 1 288 ? 1.408 -16.444 12.610 1.00 63.34 288 TYR A CA 1
ATOM 2301 C C . TYR A 1 288 ? 0.452 -17.159 11.642 1.00 63.34 288 TYR A C 1
ATOM 2303 O O . TYR A 1 288 ? -0.727 -16.809 11.565 1.00 63.34 288 TYR A O 1
ATOM 2311 N N . LEU A 1 289 ? 0.925 -18.165 10.890 1.00 62.78 289 LEU A N 1
ATOM 2312 C CA . LEU A 1 289 ? 0.120 -18.898 9.907 1.00 62.78 289 LEU A CA 1
ATOM 2313 C C . LEU A 1 289 ? -0.836 -19.893 10.597 1.00 62.78 289 LEU A C 1
ATOM 2315 O O . LEU A 1 289 ? -0.550 -21.080 10.731 1.00 62.78 289 LEU A O 1
ATOM 2319 N N . GLY A 1 290 ? -2.008 -19.408 11.012 1.00 57.31 290 GLY A N 1
ATOM 2320 C CA . GLY A 1 290 ? -3.172 -20.223 11.386 1.00 57.31 290 GLY A CA 1
ATOM 2321 C C . GLY A 1 290 ? -4.165 -20.421 10.229 1.00 57.31 290 GLY A C 1
ATOM 2322 O O . GLY A 1 290 ? -4.071 -19.771 9.188 1.00 57.31 290 GLY A O 1
ATOM 2323 N N . LYS A 1 291 ? -5.168 -21.298 10.398 1.00 48.28 291 LYS A N 1
ATOM 2324 C CA . LYS A 1 291 ? -6.333 -21.303 9.491 1.00 48.28 291 LYS A CA 1
ATOM 2325 C C . LYS A 1 291 ? -7.168 -20.039 9.756 1.00 48.28 291 LYS A C 1
ATOM 2327 O O . LYS A 1 291 ? -7.406 -19.749 10.928 1.00 48.28 291 LYS A O 1
ATOM 2332 N N . PRO A 1 292 ? -7.638 -19.311 8.725 1.00 51.72 292 PRO A N 1
ATOM 2333 C CA . PRO A 1 292 ? -8.537 -18.180 8.930 1.00 51.72 292 PRO A CA 1
ATOM 2334 C C . PRO A 1 292 ? -9.799 -18.659 9.660 1.00 51.72 292 PRO A C 1
ATOM 2336 O O . PRO A 1 292 ? -10.438 -19.622 9.233 1.00 51.72 292 PRO A O 1
ATOM 2339 N N . VAL A 1 293 ? -10.113 -18.022 10.790 1.00 47.62 293 VAL A N 1
ATOM 2340 C CA . VAL A 1 293 ? -11.246 -18.389 11.664 1.00 47.62 293 VAL A CA 1
ATOM 2341 C C . VAL A 1 293 ? -12.579 -17.909 11.071 1.00 47.62 293 VAL A C 1
ATOM 2343 O O . VAL A 1 293 ? -13.633 -18.468 11.362 1.00 47.62 293 VAL A O 1
ATOM 2346 N N . GLU A 1 294 ? -12.532 -16.922 10.172 1.00 56.22 294 GLU A N 1
ATOM 2347 C CA . GLU A 1 294 ? -13.701 -16.264 9.587 1.00 56.22 294 GLU A CA 1
ATOM 2348 C C . GLU A 1 294 ? -13.695 -16.327 8.052 1.00 56.22 294 GLU A C 1
ATOM 2350 O O . GLU A 1 294 ? -12.649 -16.456 7.407 1.00 56.22 294 GLU A O 1
ATOM 2355 N N . ALA A 1 295 ? -14.887 -16.226 7.456 1.00 51.44 295 ALA A N 1
ATOM 2356 C CA . ALA A 1 295 ? -15.033 -16.100 6.010 1.00 51.44 295 ALA A CA 1
ATOM 2357 C C . ALA A 1 295 ? -14.409 -14.774 5.523 1.00 51.44 295 ALA A C 1
ATOM 2359 O O . ALA A 1 295 ? -14.588 -13.745 6.177 1.00 51.44 295 ALA A O 1
ATOM 2360 N N . PRO A 1 296 ? -13.694 -14.765 4.382 1.00 60.59 296 PRO A N 1
ATOM 2361 C CA . PRO A 1 296 ? -13.028 -13.564 3.897 1.00 60.59 296 PRO A CA 1
ATOM 2362 C C . PRO A 1 296 ? -14.032 -12.480 3.506 1.00 60.59 296 PRO A C 1
ATOM 2364 O O . PRO A 1 296 ? -15.079 -12.755 2.914 1.00 60.59 296 PRO A O 1
ATOM 2367 N N . VAL A 1 297 ? -13.670 -11.226 3.765 1.00 68.62 297 VAL A N 1
ATOM 2368 C CA . VAL A 1 297 ? -14.441 -10.074 3.291 1.00 68.62 297 VAL A CA 1
ATOM 2369 C C . VAL A 1 297 ? -14.149 -9.867 1.808 1.00 68.62 297 VAL A C 1
ATOM 2371 O O . VAL A 1 297 ? -12.993 -9.742 1.407 1.00 68.62 297 VAL A O 1
ATOM 2374 N N . VAL A 1 298 ? -15.195 -9.802 0.984 1.00 62.78 298 VAL A N 1
ATOM 2375 C CA . VAL A 1 298 ? -15.057 -9.498 -0.446 1.00 62.78 298 VAL A CA 1
ATOM 2376 C C . VAL A 1 298 ? -14.962 -7.987 -0.628 1.00 62.78 298 VAL A C 1
ATOM 2378 O O . VAL A 1 298 ? -15.926 -7.256 -0.393 1.00 62.78 298 VAL A O 1
ATOM 2381 N N . LEU A 1 299 ? -13.805 -7.507 -1.073 1.00 63.97 299 LEU A N 1
ATOM 2382 C CA . LEU A 1 299 ? -13.580 -6.099 -1.358 1.00 63.97 299 LEU A CA 1
ATOM 2383 C C . LEU A 1 299 ? -13.900 -5.813 -2.827 1.00 63.97 299 LEU A C 1
ATOM 2385 O O . LEU A 1 299 ? -13.144 -6.167 -3.735 1.00 63.97 299 LEU A O 1
ATOM 2389 N N . ASN A 1 300 ? -15.020 -5.127 -3.063 1.00 65.31 300 ASN A N 1
ATOM 2390 C CA . ASN A 1 300 ? -15.394 -4.662 -4.393 1.00 65.31 300 ASN A CA 1
ATOM 2391 C C . ASN A 1 300 ? -15.159 -3.152 -4.530 1.00 65.31 300 ASN A C 1
ATOM 2393 O O . ASN A 1 300 ? -15.804 -2.335 -3.871 1.00 65.31 300 ASN A O 1
ATOM 2397 N N . ARG A 1 301 ? -14.218 -2.775 -5.398 1.00 65.81 301 ARG A N 1
ATOM 2398 C CA . ARG A 1 301 ? -13.851 -1.377 -5.663 1.00 65.81 301 ARG A CA 1
ATOM 2399 C C . ARG A 1 301 ? -14.659 -0.820 -6.838 1.00 65.81 301 ARG A C 1
ATOM 2401 O O . ARG A 1 301 ? -14.103 -0.426 -7.855 1.00 65.81 301 ARG A O 1
ATOM 2408 N N . SER A 1 302 ? -15.982 -0.805 -6.717 1.00 52.84 302 SER A N 1
ATOM 2409 C CA . SER A 1 302 ? -16.867 -0.096 -7.649 1.00 52.84 302 SER A CA 1
ATOM 2410 C C . SER A 1 302 ? -17.063 1.340 -7.157 1.00 52.84 302 SER A C 1
ATOM 2412 O O . SER A 1 302 ? -17.668 1.558 -6.106 1.00 52.84 302 SER A O 1
ATOM 2414 N N . SER A 1 303 ? -16.520 2.327 -7.874 1.00 45.38 303 SER A N 1
ATOM 2415 C CA . SER A 1 303 ? -16.780 3.738 -7.566 1.00 45.38 303 SER A CA 1
ATOM 2416 C C . SER A 1 303 ? -18.205 4.122 -7.990 1.00 45.38 303 SER A C 1
ATOM 2418 O O . SER A 1 303 ? -18.765 3.559 -8.929 1.00 45.38 303 SER A O 1
ATOM 2420 N N . SER A 1 304 ? -18.797 5.110 -7.315 1.00 44.62 304 SER A N 1
ATOM 2421 C CA . SER A 1 304 ? -20.125 5.661 -7.624 1.00 44.62 304 SER A CA 1
ATOM 2422 C C . SER A 1 304 ? -20.153 6.556 -8.876 1.00 44.62 304 SER A C 1
ATOM 2424 O O . SER A 1 304 ? -21.165 7.195 -9.147 1.00 44.62 304 SER A O 1
ATOM 2426 N N . THR A 1 305 ? -19.066 6.611 -9.655 1.00 41.78 305 THR A N 1
ATOM 2427 C CA . THR A 1 305 ? -18.967 7.396 -10.893 1.00 41.78 305 THR A CA 1
ATOM 2428 C C . THR A 1 305 ? -18.155 6.636 -11.948 1.00 41.78 305 THR A C 1
ATOM 2430 O O . THR A 1 305 ? -16.940 6.785 -12.024 1.00 41.78 305 THR A O 1
ATOM 2433 N N . ASN A 1 306 ? -18.825 5.814 -12.761 1.00 42.94 306 ASN A N 1
ATOM 2434 C CA . ASN A 1 306 ? -18.374 5.283 -14.062 1.00 42.94 306 ASN A CA 1
ATOM 2435 C C . ASN A 1 306 ? -16.979 4.618 -14.185 1.00 42.94 306 ASN A C 1
ATOM 2437 O O . ASN A 1 306 ? -16.543 4.375 -15.308 1.00 42.94 306 ASN A O 1
ATOM 2441 N N . THR A 1 307 ? -16.292 4.241 -13.101 1.00 49.81 307 THR A N 1
ATOM 2442 C CA . THR A 1 307 ? -15.074 3.409 -13.183 1.00 49.81 307 THR A CA 1
ATOM 2443 C C . THR A 1 307 ? -15.346 2.029 -12.592 1.00 49.81 307 THR A C 1
ATOM 2445 O O . THR A 1 307 ? -15.110 1.774 -11.409 1.00 49.81 307 THR A O 1
ATOM 2448 N N . THR A 1 308 ? -15.875 1.121 -13.410 1.00 59.00 308 THR A N 1
ATOM 2449 C CA . THR A 1 308 ? -15.939 -0.302 -13.060 1.00 59.00 308 THR A CA 1
ATOM 2450 C C . THR A 1 308 ? -14.516 -0.837 -12.961 1.00 59.00 308 THR A C 1
ATOM 2452 O O . THR A 1 308 ? -13.777 -0.765 -13.941 1.00 59.00 308 THR A O 1
ATOM 2455 N N . ASN A 1 309 ? -14.123 -1.346 -11.790 1.00 68.50 309 ASN A N 1
ATOM 2456 C CA . ASN A 1 309 ? -12.843 -2.029 -11.615 1.00 68.50 309 ASN A CA 1
ATOM 2457 C C . ASN A 1 309 ? -12.756 -3.205 -12.610 1.00 68.50 309 ASN A C 1
ATOM 2459 O O . ASN A 1 309 ? -13.512 -4.167 -12.453 1.00 68.50 309 ASN A O 1
ATOM 2463 N N . PRO A 1 310 ? -11.864 -3.147 -13.618 1.00 70.19 310 PRO A N 1
ATOM 2464 C CA . PRO A 1 310 ? -11.818 -4.148 -14.681 1.00 70.19 310 PRO A CA 1
ATOM 2465 C C . PRO A 1 310 ? -11.219 -5.480 -14.215 1.00 70.19 310 PRO A C 1
ATOM 2467 O O . PRO A 1 310 ? -11.322 -6.468 -14.931 1.00 70.19 310 PRO A O 1
ATOM 2470 N N . PHE A 1 311 ? -10.608 -5.512 -13.027 1.00 75.94 311 PHE A N 1
ATOM 2471 C CA . PHE A 1 311 ? -9.890 -6.672 -12.504 1.00 75.94 311 PHE A CA 1
ATOM 2472 C C . PHE A 1 311 ? -10.690 -7.504 -11.492 1.00 75.94 311 PHE A C 1
ATOM 2474 O O . PHE A 1 311 ? -10.182 -8.475 -10.940 1.00 75.94 311 PHE A O 1
ATOM 2481 N N . GLY A 1 312 ? -11.942 -7.126 -11.219 1.00 74.62 312 GLY A N 1
ATOM 2482 C CA . GLY A 1 312 ? -12.795 -7.837 -10.266 1.00 74.62 312 GLY A CA 1
ATOM 2483 C C . GLY A 1 312 ? -12.448 -7.584 -8.793 1.00 74.62 312 GLY A C 1
ATOM 2484 O O . GLY A 1 312 ? -11.642 -6.720 -8.446 1.00 74.62 312 GLY A O 1
ATOM 2485 N N . SER A 1 313 ? -13.139 -8.292 -7.901 1.00 78.88 313 SER A N 1
ATOM 2486 C CA . SER A 1 313 ? -12.990 -8.147 -6.448 1.00 78.88 313 SER A CA 1
ATOM 2487 C C . SER A 1 313 ? -11.755 -8.865 -5.904 1.00 78.88 313 SER A C 1
ATOM 2489 O O . SER A 1 313 ? -11.318 -9.874 -6.454 1.00 78.88 313 SER A O 1
ATOM 2491 N N . THR A 1 314 ? -11.257 -8.394 -4.764 1.00 79.56 314 THR A N 1
ATOM 2492 C CA . THR A 1 314 ? -10.240 -9.083 -3.956 1.00 79.56 314 THR A CA 1
ATOM 2493 C C . THR A 1 314 ? -10.858 -9.651 -2.677 1.00 79.56 314 THR A C 1
ATOM 2495 O O . THR A 1 314 ? -11.972 -9.285 -2.293 1.00 79.56 314 THR A O 1
ATOM 2498 N N . PHE A 1 315 ? -10.151 -10.570 -2.023 1.00 75.75 315 PHE A N 1
ATOM 2499 C CA . PHE A 1 315 ? -10.580 -11.234 -0.794 1.00 75.75 315 PHE A CA 1
ATOM 2500 C C . PHE A 1 315 ? -9.659 -10.837 0.354 1.00 75.75 315 PHE A C 1
ATOM 2502 O O . PHE A 1 315 ? -8.454 -11.057 0.287 1.00 75.75 315 PHE A O 1
ATOM 2509 N N . CYS A 1 316 ? -10.215 -10.264 1.414 1.00 78.62 316 CYS A N 1
ATOM 2510 C CA . CYS A 1 316 ? -9.464 -9.890 2.603 1.00 78.62 316 CYS A CA 1
ATOM 2511 C C . CYS A 1 316 ? -9.614 -10.972 3.674 1.00 78.62 316 CYS A C 1
ATOM 2513 O O . CYS A 1 316 ? -10.708 -11.182 4.201 1.00 78.62 316 CYS A O 1
ATOM 2515 N N . TYR A 1 317 ? -8.508 -11.633 4.005 1.00 73.88 317 TYR A N 1
ATOM 2516 C CA . TYR A 1 317 ? -8.429 -12.630 5.067 1.00 73.88 317 TYR A CA 1
ATOM 2517 C C . TYR A 1 317 ? -7.855 -11.981 6.319 1.00 73.88 317 TYR A C 1
ATOM 2519 O O . TYR A 1 317 ? -6.744 -11.452 6.288 1.00 73.88 317 TYR A O 1
ATOM 2527 N N . ASN A 1 318 ? -8.613 -12.020 7.410 1.00 76.12 318 ASN A N 1
ATOM 2528 C CA . ASN A 1 318 ? -8.147 -11.565 8.711 1.00 76.12 318 ASN A CA 1
ATOM 2529 C C . ASN A 1 318 ? -7.449 -12.726 9.431 1.00 76.12 318 ASN A C 1
ATOM 2531 O O . ASN A 1 318 ? -8.015 -13.814 9.554 1.00 76.12 318 ASN A O 1
ATOM 2535 N N . LEU A 1 319 ? -6.227 -12.497 9.897 1.00 73.06 319 LEU A N 1
ATOM 2536 C CA . LEU A 1 319 ? -5.449 -13.473 10.649 1.00 73.06 319 LEU A CA 1
ATOM 2537 C C . LEU A 1 319 ? -4.719 -12.738 11.773 1.00 73.06 319 LEU A C 1
ATOM 2539 O O . LEU A 1 319 ? -3.753 -12.019 11.527 1.00 73.06 319 LEU A O 1
ATOM 2543 N N . GLN A 1 320 ? -5.205 -12.904 13.007 1.00 74.75 320 GLN A N 1
ATOM 2544 C CA . GLN A 1 320 ? -4.695 -12.208 14.196 1.00 74.75 320 GLN A CA 1
ATOM 2545 C C . GLN A 1 320 ? -4.677 -10.675 14.002 1.00 74.75 320 GLN A C 1
ATOM 2547 O O . GLN A 1 320 ? -5.735 -10.068 13.848 1.00 74.75 320 GLN A O 1
ATOM 2552 N N . HIS A 1 321 ? -3.494 -10.051 13.985 1.00 75.75 321 HIS A N 1
ATOM 2553 C CA . HIS A 1 321 ? -3.294 -8.606 13.809 1.00 75.75 321 HIS A CA 1
ATOM 2554 C C . HIS A 1 321 ? -2.974 -8.218 12.362 1.00 75.75 321 HIS A C 1
ATOM 2556 O O . HIS A 1 321 ? -2.425 -7.146 12.100 1.00 75.75 321 HIS A O 1
ATOM 2562 N N . MET A 1 322 ? -3.300 -9.088 11.407 1.00 82.75 322 MET A N 1
ATOM 2563 C CA . MET A 1 322 ? -2.997 -8.885 10.000 1.00 82.75 322 MET A CA 1
ATOM 2564 C C . MET A 1 322 ? -4.219 -9.052 9.116 1.00 82.75 322 MET A C 1
ATOM 2566 O O . MET A 1 322 ? -5.070 -9.907 9.351 1.00 82.75 322 MET A O 1
ATOM 2570 N N . ILE A 1 323 ? -4.252 -8.280 8.032 1.00 86.06 323 ILE A N 1
ATOM 2571 C CA . ILE A 1 323 ? -5.171 -8.529 6.922 1.00 86.06 323 ILE A CA 1
ATOM 2572 C C . ILE A 1 323 ? -4.358 -8.797 5.665 1.00 86.06 323 ILE A C 1
ATOM 2574 O O . ILE A 1 323 ? -3.538 -7.973 5.262 1.00 86.06 323 ILE A O 1
ATOM 2578 N N . PHE A 1 324 ? -4.643 -9.923 5.026 1.00 86.44 324 PHE A N 1
ATOM 2579 C CA . PHE A 1 324 ? -4.098 -10.295 3.730 1.00 86.44 324 PHE A CA 1
ATOM 2580 C C . PHE A 1 324 ? -5.145 -10.027 2.652 1.00 86.44 324 PHE A C 1
ATOM 2582 O O . PHE A 1 324 ? -6.181 -10.691 2.614 1.00 86.44 324 PHE A O 1
ATOM 2589 N N . GLU A 1 325 ? -4.892 -9.055 1.777 1.00 88.56 325 GLU A N 1
ATOM 2590 C CA . GLU A 1 325 ? -5.701 -8.849 0.575 1.00 88.56 325 GLU A CA 1
ATOM 2591 C C . GLU A 1 325 ? -5.177 -9.768 -0.532 1.00 88.56 325 GLU A C 1
ATOM 2593 O O . GLU A 1 325 ? -4.073 -9.579 -1.043 1.00 88.56 325 GLU A O 1
ATOM 2598 N N . VAL A 1 326 ? -5.975 -10.760 -0.911 1.00 83.81 326 VAL A N 1
ATOM 2599 C CA . VAL A 1 326 ? -5.635 -11.800 -1.884 1.00 83.81 326 VAL A CA 1
ATOM 2600 C C . VAL A 1 326 ? -6.454 -11.598 -3.159 1.00 83.81 326 VAL A C 1
ATOM 2602 O O . VAL A 1 326 ? -7.669 -11.390 -3.127 1.00 83.81 326 VAL A O 1
ATOM 2605 N N . MET A 1 327 ? -5.783 -11.649 -4.303 1.00 82.31 327 MET A N 1
ATOM 2606 C CA . MET A 1 327 ? -6.396 -11.574 -5.630 1.00 82.31 327 MET A CA 1
ATOM 2607 C C . MET A 1 327 ? -6.963 -12.933 -6.068 1.00 82.31 327 MET A C 1
ATOM 2609 O O . MET A 1 327 ? -6.607 -13.972 -5.520 1.00 82.31 327 MET A O 1
ATOM 2613 N N . ALA A 1 328 ? -7.796 -12.952 -7.114 1.00 78.81 328 ALA A N 1
ATOM 2614 C CA . ALA A 1 328 ? -8.380 -14.188 -7.654 1.00 78.81 328 ALA A CA 1
ATOM 2615 C C . ALA A 1 328 ? -7.336 -15.229 -8.117 1.00 78.81 328 ALA A C 1
ATOM 2617 O O . ALA A 1 328 ? -7.618 -16.423 -8.147 1.00 78.81 328 ALA A O 1
ATOM 2618 N N . ASN A 1 329 ? -6.118 -14.789 -8.443 1.00 77.56 329 ASN A N 1
ATOM 2619 C CA . ASN A 1 329 ? -4.986 -15.641 -8.811 1.00 77.56 329 ASN A CA 1
ATOM 2620 C C . ASN A 1 329 ? -4.107 -16.054 -7.610 1.00 77.56 329 ASN A C 1
ATOM 2622 O O . ASN A 1 329 ? -2.962 -16.454 -7.811 1.00 77.56 329 ASN A O 1
ATOM 2626 N N . ASN A 1 330 ? -4.609 -15.933 -6.375 1.00 79.69 330 ASN A N 1
ATOM 2627 C CA . ASN A 1 330 ? -3.936 -16.286 -5.116 1.00 79.69 330 ASN A CA 1
ATOM 2628 C C . ASN A 1 330 ? -2.671 -15.480 -4.774 1.00 79.69 330 ASN A C 1
ATOM 2630 O O . ASN A 1 330 ? -1.934 -15.856 -3.864 1.00 79.69 330 ASN A O 1
ATOM 2634 N N . HIS A 1 331 ? -2.416 -14.365 -5.458 1.00 83.19 331 HIS A N 1
ATOM 2635 C CA . HIS A 1 331 ? -1.321 -13.469 -5.097 1.00 83.19 331 HIS A CA 1
ATOM 2636 C C . HIS A 1 331 ? -1.781 -12.402 -4.103 1.00 83.19 331 HIS A C 1
ATOM 2638 O O . HIS A 1 331 ? -2.936 -11.969 -4.115 1.00 83.19 331 HIS A O 1
ATOM 2644 N N . LEU A 1 332 ? -0.859 -11.962 -3.246 1.00 87.88 332 LEU A N 1
ATOM 2645 C CA . LEU A 1 332 ? -1.107 -10.885 -2.294 1.00 87.88 332 LEU A CA 1
ATOM 2646 C C . LEU A 1 332 ? -1.057 -9.534 -3.002 1.00 87.88 332 LEU A C 1
ATOM 2648 O O . LEU A 1 332 ? -0.050 -9.190 -3.620 1.00 87.88 332 LEU A O 1
ATOM 2652 N N . ALA A 1 333 ? -2.123 -8.755 -2.874 1.00 87.44 333 ALA A N 1
ATOM 2653 C CA . ALA A 1 333 ? -2.169 -7.365 -3.308 1.00 87.44 333 ALA A CA 1
ATOM 2654 C C . ALA A 1 333 ? -1.635 -6.413 -2.232 1.00 87.44 333 ALA A C 1
ATOM 2656 O O . ALA A 1 333 ? -0.915 -5.456 -2.529 1.00 87.44 333 ALA A O 1
ATOM 2657 N N . SER A 1 334 ? -1.988 -6.677 -0.976 1.00 92.38 334 SER A N 1
ATOM 2658 C CA . SER A 1 334 ? -1.509 -5.905 0.160 1.00 92.38 334 SER A CA 1
ATOM 2659 C C . SER A 1 334 ? -1.509 -6.730 1.444 1.00 92.38 334 SER A C 1
ATOM 2661 O O . SER A 1 334 ? -2.263 -7.697 1.589 1.00 92.38 334 SER A O 1
ATOM 2663 N N . VAL A 1 335 ? -0.646 -6.332 2.378 1.00 92.25 335 VAL A N 1
ATOM 2664 C CA . VAL A 1 335 ? -0.627 -6.833 3.755 1.00 92.25 335 VAL A CA 1
ATOM 2665 C C . VAL A 1 335 ? -0.835 -5.649 4.683 1.00 92.25 335 VAL A C 1
ATOM 2667 O O . VAL A 1 335 ? -0.112 -4.659 4.619 1.00 92.25 335 VAL A O 1
ATOM 2670 N N . THR A 1 336 ? -1.840 -5.738 5.542 1.00 92.00 336 THR A N 1
ATOM 2671 C CA . THR A 1 336 ? -2.116 -4.737 6.572 1.00 92.00 336 THR A CA 1
ATOM 2672 C C . THR A 1 336 ? -1.646 -5.264 7.914 1.00 92.00 336 THR A C 1
ATOM 2674 O O . THR A 1 336 ? -2.043 -6.361 8.290 1.00 92.00 336 THR A O 1
ATOM 2677 N N . LEU A 1 337 ? -0.867 -4.473 8.645 1.00 90.38 337 LEU A N 1
ATOM 2678 C CA . LEU A 1 337 ? -0.445 -4.746 10.017 1.00 90.38 337 LEU A CA 1
ATOM 2679 C C . LEU A 1 337 ? -1.216 -3.816 10.952 1.00 90.38 337 LEU A C 1
ATOM 2681 O O . LEU A 1 337 ? -1.230 -2.601 10.739 1.00 90.38 337 LEU A O 1
ATOM 2685 N N . LYS A 1 338 ? -1.851 -4.377 11.976 1.00 85.75 338 LYS A N 1
ATOM 2686 C CA . LYS A 1 338 ? -2.591 -3.644 13.004 1.00 85.75 338 LYS A CA 1
ATOM 2687 C C . LYS A 1 338 ? -1.830 -3.702 14.322 1.00 85.75 338 LYS A C 1
ATOM 2689 O O . LYS A 1 338 ? -1.202 -4.713 14.628 1.00 85.75 338 LYS A O 1
ATOM 2694 N N . LEU A 1 339 ? -1.912 -2.633 15.106 1.00 74.75 339 LEU A N 1
ATOM 2695 C CA . LEU A 1 339 ? -1.456 -2.665 16.490 1.00 74.75 339 LEU A CA 1
ATOM 2696 C C . LEU A 1 339 ? -2.273 -3.708 17.270 1.00 74.75 339 LEU A C 1
ATOM 2698 O O . LEU A 1 339 ? -3.474 -3.840 17.051 1.00 74.75 339 LEU A O 1
ATOM 2702 N N . GLU A 1 340 ? -1.647 -4.421 18.206 1.00 59.16 340 GLU A N 1
ATOM 2703 C CA . GLU A 1 340 ? -2.318 -5.419 19.057 1.00 59.16 340 GLU A CA 1
ATOM 2704 C C . GLU A 1 340 ? -3.506 -4.818 19.842 1.00 59.16 340 GLU A C 1
ATOM 2706 O O . GLU A 1 340 ? -4.500 -5.494 20.103 1.00 59.16 340 GLU A O 1
ATOM 2711 N N . SER A 1 341 ? -3.461 -3.509 20.125 1.00 45.16 341 SER A N 1
ATOM 2712 C CA . SER A 1 341 ? -4.563 -2.755 20.735 1.00 45.16 341 SER A CA 1
ATOM 2713 C C . SER A 1 341 ? -5.656 -2.297 19.756 1.00 45.16 341 SER A C 1
ATOM 2715 O O . SER A 1 341 ? -6.732 -1.911 20.208 1.00 45.16 341 SER A O 1
ATOM 2717 N N . GLU A 1 342 ? -5.449 -2.399 18.434 1.00 41.19 342 GLU A N 1
ATOM 2718 C CA . GLU A 1 342 ? -6.519 -2.368 17.424 1.00 41.19 342 GLU A CA 1
ATOM 2719 C C . GLU A 1 342 ? -7.159 -3.755 17.286 1.00 41.19 342 GLU A C 1
ATOM 2721 O O . GLU A 1 342 ? -7.320 -4.308 16.190 1.00 41.19 342 GLU A O 1
ATOM 2726 N N . VAL A 1 343 ? -7.645 -4.288 18.404 1.00 31.42 343 VAL A N 1
ATOM 2727 C CA . VAL A 1 343 ? -8.891 -5.017 18.267 1.00 31.42 343 VAL A CA 1
ATOM 2728 C C . VAL A 1 343 ? -9.925 -3.972 17.862 1.00 31.42 343 VAL A C 1
ATOM 2730 O O . VAL A 1 343 ? -10.256 -3.073 18.635 1.00 31.42 343 VAL A O 1
ATOM 2733 N N . GLU A 1 344 ? -10.435 -4.064 16.636 1.00 35.16 344 GLU A N 1
ATOM 2734 C CA . GLU A 1 344 ? -11.825 -3.688 16.395 1.00 35.16 344 GLU A CA 1
ATOM 2735 C C . GLU A 1 344 ? -12.640 -4.440 17.452 1.00 35.16 344 GLU A C 1
ATOM 2737 O O . GLU A 1 344 ? -12.866 -5.631 17.305 1.00 35.16 344 GLU A O 1
ATOM 2742 N N . GLY A 1 345 ? -12.912 -3.771 18.578 1.00 32.81 345 GLY A N 1
ATOM 2743 C CA . GLY A 1 345 ? -13.576 -4.278 19.777 1.00 32.81 345 GLY A CA 1
ATOM 2744 C C . GLY A 1 345 ? -13.467 -5.782 20.013 1.00 32.81 345 GLY A C 1
ATOM 2745 O O . GLY A 1 345 ? -14.358 -6.498 19.591 1.00 32.81 345 GLY A O 1
ATOM 2746 N N . ASN A 1 346 ? -12.448 -6.243 20.746 1.00 27.31 346 ASN A N 1
ATOM 2747 C CA . ASN A 1 346 ? -12.395 -7.574 21.366 1.00 27.31 346 ASN A CA 1
ATOM 2748 C C . ASN A 1 346 ? -13.164 -8.681 20.592 1.00 27.31 346 ASN A C 1
ATOM 2750 O O . ASN A 1 346 ? -14.197 -9.146 21.070 1.00 27.31 346 ASN A O 1
ATOM 2754 N N . CYS A 1 347 ? -12.656 -9.179 19.457 1.00 33.53 347 CYS A N 1
ATOM 2755 C CA . CYS A 1 347 ? -12.845 -10.607 19.171 1.00 33.53 347 CYS A CA 1
ATOM 2756 C C . CYS A 1 347 ? -11.866 -11.363 20.071 1.00 33.53 347 CYS A C 1
ATOM 2758 O O . CYS A 1 347 ? -10.869 -11.926 19.626 1.00 33.53 347 CYS A O 1
ATOM 2760 N N . GLN A 1 348 ? -12.145 -11.333 21.378 1.00 39.94 348 GLN A N 1
ATOM 2761 C CA . GLN A 1 348 ? -11.688 -12.407 22.248 1.00 39.94 348 GLN A CA 1
ATOM 2762 C C . GLN A 1 348 ? -12.177 -13.699 21.599 1.00 39.94 348 GLN A C 1
ATOM 2764 O O . GLN A 1 348 ? -13.275 -13.684 21.029 1.00 39.94 348 GLN A O 1
ATOM 2769 N N . GLN A 1 349 ? -11.368 -14.770 21.634 1.00 43.09 349 GLN A N 1
ATOM 2770 C CA . GLN A 1 349 ? -11.850 -16.115 21.299 1.00 43.09 349 GLN A CA 1
ATOM 2771 C C . GLN A 1 349 ? -13.271 -16.215 21.812 1.00 43.09 349 GLN A C 1
ATOM 2773 O O . GLN A 1 349 ? -13.492 -15.982 23.006 1.00 43.09 349 GLN A O 1
ATOM 2778 N N . SER A 1 350 ? -14.223 -16.386 20.888 1.00 47.03 350 SER A N 1
ATOM 2779 C CA . SER A 1 350 ? -15.624 -16.257 21.245 1.00 47.03 350 SER A CA 1
ATOM 2780 C C . SER A 1 350 ? -15.830 -17.206 22.415 1.00 47.03 350 SER A C 1
ATOM 2782 O O . SER A 1 350 ? -15.552 -18.398 22.262 1.00 47.03 350 SER A O 1
ATOM 2784 N N . PRO A 1 351 ? -16.280 -16.738 23.592 1.00 50.41 351 PRO A N 1
ATOM 2785 C CA . PRO A 1 351 ? -16.470 -17.628 24.731 1.00 50.41 351 PRO A CA 1
ATOM 2786 C C . PRO A 1 351 ? -17.421 -18.801 24.407 1.00 50.41 351 PRO A C 1
ATOM 2788 O O . PRO A 1 351 ? -17.488 -19.789 25.135 1.00 50.41 351 PRO A O 1
ATOM 2791 N N . CYS A 1 352 ? -18.106 -18.724 23.264 1.00 53.00 352 CYS A N 1
ATOM 2792 C CA . CYS A 1 352 ? -18.947 -19.738 22.660 1.00 53.00 352 CYS A CA 1
ATOM 2793 C C . CYS A 1 352 ? -18.244 -20.839 21.854 1.00 53.00 352 CYS A C 1
ATOM 2795 O O . CYS A 1 352 ? -18.894 -21.845 21.566 1.00 53.00 352 CYS A O 1
ATOM 2797 N N . GLU A 1 353 ? -16.952 -20.720 21.531 1.00 64.19 353 GLU A N 1
ATOM 2798 C CA . GLU A 1 353 ? -16.190 -21.755 20.809 1.00 64.19 353 GLU A CA 1
ATOM 2799 C C . GLU A 1 353 ? -16.206 -23.102 21.548 1.00 64.19 353 GLU A C 1
ATOM 2801 O O . GLU A 1 353 ? -16.354 -24.154 20.928 1.00 64.19 353 GLU A O 1
ATOM 2806 N N . ASN A 1 354 ? -16.178 -23.077 22.885 1.00 62.59 354 ASN A N 1
ATOM 2807 C CA . ASN A 1 354 ? -16.198 -24.280 23.726 1.00 62.59 354 ASN A CA 1
ATOM 2808 C C . ASN A 1 354 ? -17.609 -24.777 24.087 1.00 62.59 354 ASN A C 1
ATOM 2810 O O . ASN A 1 354 ? -17.749 -25.623 24.970 1.00 62.59 354 ASN A O 1
ATOM 2814 N N . LYS A 1 355 ? -18.663 -24.262 23.434 1.00 65.12 355 LYS A N 1
ATOM 2815 C CA . LYS A 1 355 ? -20.075 -24.590 23.724 1.00 65.12 355 LYS A CA 1
ATOM 2816 C C . LYS A 1 355 ? -20.386 -24.596 25.236 1.00 65.12 355 LYS A C 1
ATOM 2818 O O . LYS A 1 355 ? -20.874 -25.596 25.764 1.00 65.12 355 LYS A O 1
ATOM 2823 N N . PRO A 1 356 ? -20.135 -23.489 25.956 1.00 61.88 356 PRO A N 1
ATOM 2824 C CA . PRO A 1 356 ? -20.272 -23.441 27.415 1.00 61.88 356 PRO A CA 1
ATOM 2825 C C . PRO A 1 356 ? -21.729 -23.570 27.905 1.00 61.88 356 PRO A C 1
ATOM 2827 O O . PRO A 1 356 ? -21.983 -23.763 29.096 1.00 61.88 356 PRO A O 1
ATOM 2830 N N . CYS A 1 357 ? -22.703 -23.468 27.000 1.00 57.16 357 CYS A N 1
ATOM 2831 C CA . CYS A 1 357 ? -24.125 -23.507 27.305 1.00 57.16 357 CYS A CA 1
ATOM 2832 C C . CYS A 1 357 ? -24.644 -24.940 27.465 1.00 57.16 357 CYS A C 1
ATOM 2834 O O . CYS A 1 357 ? -24.633 -25.748 26.537 1.00 57.16 357 CYS A O 1
ATOM 2836 N N . LYS A 1 358 ? -25.155 -25.251 28.660 1.00 58.97 358 LYS A N 1
ATOM 2837 C CA . LYS A 1 358 ? -25.809 -26.533 28.958 1.00 58.97 358 LYS A CA 1
ATOM 2838 C C . LYS A 1 358 ? -27.204 -26.597 28.312 1.00 58.97 358 LYS A C 1
ATOM 2840 O O . LYS A 1 358 ? -27.829 -25.567 28.082 1.00 58.97 358 LYS A O 1
ATOM 2845 N N . GLN A 1 359 ? -27.706 -27.812 28.065 1.00 57.56 359 GLN A N 1
ATOM 2846 C CA . GLN A 1 359 ? -29.074 -28.086 27.575 1.00 57.56 359 GLN A CA 1
ATOM 2847 C C . GLN A 1 359 ? -29.410 -27.527 26.175 1.00 57.56 359 GLN A C 1
ATOM 2849 O O . GLN A 1 359 ? -30.566 -27.235 25.887 1.00 57.56 359 GLN A O 1
ATOM 2854 N N . GLY A 1 360 ? -28.416 -27.404 25.290 1.00 53.78 360 GLY A N 1
ATOM 2855 C CA . GLY A 1 360 ? -28.650 -27.022 23.891 1.00 53.78 360 GLY A CA 1
ATOM 2856 C C . GLY A 1 360 ? -28.902 -25.530 23.663 1.00 53.78 360 GLY A C 1
ATOM 2857 O O . GLY A 1 360 ? -29.404 -25.171 22.608 1.00 53.78 360 GLY A O 1
ATOM 2858 N N . GLY A 1 361 ? -28.563 -24.662 24.624 1.00 54.72 361 GLY A N 1
ATOM 2859 C CA . GLY A 1 361 ? -28.626 -23.213 24.431 1.00 54.72 361 GLY A CA 1
ATOM 2860 C C . GLY A 1 361 ? -27.624 -22.703 23.387 1.00 54.72 361 GLY A C 1
ATOM 2861 O O . GLY A 1 361 ? -26.466 -23.125 23.368 1.00 54.72 361 GLY A O 1
ATOM 2862 N N . THR A 1 362 ? -28.071 -21.773 22.545 1.00 58.31 362 THR A N 1
ATOM 2863 C CA . THR A 1 362 ? -27.253 -20.972 21.637 1.00 58.31 362 THR A CA 1
ATOM 2864 C C . THR A 1 362 ? -26.377 -20.032 22.456 1.00 58.31 362 THR A C 1
ATOM 2866 O O . THR A 1 362 ? -26.863 -19.208 23.226 1.00 58.31 362 THR A O 1
ATOM 2869 N N . CYS A 1 363 ? -25.065 -20.164 22.325 1.00 56.72 363 CYS A N 1
ATOM 2870 C CA . CYS A 1 363 ? -24.142 -19.254 22.979 1.00 56.72 363 CYS A CA 1
ATOM 2871 C C . CYS A 1 363 ? -23.951 -18.004 22.119 1.00 56.72 363 CYS A C 1
ATOM 2873 O O . CYS A 1 363 ? -23.599 -18.123 20.946 1.00 56.72 363 CYS A O 1
ATOM 2875 N N . ASN A 1 364 ? -24.121 -16.831 22.723 1.00 53.94 364 ASN A N 1
ATOM 2876 C CA . ASN A 1 364 ? -23.907 -15.541 22.087 1.00 53.94 364 ASN A CA 1
ATOM 2877 C C . ASN A 1 364 ? -22.769 -14.781 22.798 1.00 53.94 364 ASN A C 1
ATOM 2879 O O . ASN A 1 364 ? -22.862 -14.533 24.008 1.00 53.94 364 ASN A O 1
ATOM 2883 N N . PRO A 1 365 ? -21.688 -14.412 22.086 1.00 44.56 365 PRO A N 1
ATOM 2884 C CA . PRO A 1 365 ? -20.579 -13.660 22.665 1.00 44.56 365 PRO A CA 1
ATOM 2885 C C . PRO A 1 365 ? -20.967 -12.194 22.918 1.00 44.56 365 PRO A C 1
ATOM 2887 O O . PRO A 1 365 ? -21.673 -11.574 22.121 1.00 44.56 365 PRO A O 1
ATOM 2890 N N . LEU A 1 366 ? -20.495 -11.622 24.029 1.00 41.56 366 LEU A N 1
ATOM 2891 C CA . LEU A 1 366 ? -20.673 -10.205 24.355 1.00 41.56 366 LEU A CA 1
ATOM 2892 C C . LEU A 1 366 ? -19.508 -9.392 23.767 1.00 41.56 366 LEU A C 1
ATOM 2894 O O . LEU A 1 366 ? -18.450 -9.281 24.391 1.00 41.56 366 LEU A O 1
ATOM 2898 N N . TYR A 1 367 ? -19.708 -8.821 22.574 1.00 35.44 367 TYR A N 1
ATOM 2899 C CA . TYR A 1 367 ? -18.701 -8.014 21.871 1.00 35.44 367 TYR A CA 1
ATOM 2900 C C . TYR A 1 367 ? -18.141 -6.892 22.763 1.00 35.44 367 TYR A C 1
ATOM 2902 O O . TYR A 1 367 ? -18.893 -6.088 23.314 1.00 35.44 367 TYR A O 1
ATOM 2910 N N . GLY A 1 368 ? -16.811 -6.852 22.910 1.00 36.56 368 GLY A N 1
ATOM 2911 C CA . GLY A 1 368 ? -16.112 -5.921 23.804 1.00 36.56 368 GLY A CA 1
ATOM 2912 C C . GLY A 1 368 ? -15.731 -6.484 25.186 1.00 36.56 368 GLY A C 1
ATOM 2913 O O . GLY A 1 368 ? -15.095 -5.771 25.958 1.00 36.56 368 GLY A O 1
ATOM 2914 N N . SER A 1 369 ? -16.056 -7.746 25.509 1.00 39.00 369 SER A N 1
ATOM 2915 C CA . SER A 1 369 ? -15.715 -8.414 26.784 1.00 39.00 369 SER A CA 1
ATOM 2916 C C . SER A 1 369 ? -15.449 -9.923 26.617 1.00 39.00 369 SER A C 1
ATOM 2918 O O . SER A 1 369 ? -15.764 -10.488 25.576 1.00 39.00 369 SER A O 1
ATOM 2920 N N . ASN A 1 370 ? -14.946 -10.593 27.667 1.00 44.12 370 ASN A N 1
ATOM 2921 C CA . ASN A 1 370 ? -14.650 -12.045 27.674 1.00 44.12 370 ASN A CA 1
ATOM 2922 C C . ASN A 1 370 ? -15.898 -12.876 28.036 1.00 44.12 370 ASN A C 1
ATOM 2924 O O . ASN A 1 370 ? -15.809 -14.059 28.368 1.00 44.12 370 ASN A O 1
ATOM 2928 N N . GLY A 1 371 ? -17.067 -12.230 28.067 1.00 42.09 371 GLY A N 1
ATOM 2929 C CA . GLY A 1 371 ? -18.327 -12.805 28.510 1.00 42.09 371 GLY A CA 1
ATOM 2930 C C . GLY A 1 371 ? -19.145 -13.396 27.366 1.00 42.09 371 GLY A C 1
ATOM 2931 O O . GLY A 1 371 ? -19.089 -12.951 26.222 1.00 42.09 371 GLY A O 1
ATOM 2932 N N . PHE A 1 372 ? -19.960 -14.389 27.697 1.00 55.44 372 PHE A N 1
ATOM 2933 C CA . PHE A 1 372 ? -20.998 -14.949 26.837 1.00 55.44 372 PHE A CA 1
ATOM 2934 C C . PHE A 1 372 ? -22.320 -14.941 27.590 1.00 55.44 372 PHE A C 1
ATOM 2936 O O . PHE A 1 372 ? -22.341 -14.990 28.821 1.00 55.44 372 PHE A O 1
ATOM 2943 N N . TYR A 1 373 ? -23.425 -14.963 26.856 1.00 52.72 373 TYR A N 1
ATOM 2944 C CA . TYR A 1 373 ? -24.704 -15.379 27.409 1.00 52.72 373 TYR A CA 1
ATOM 2945 C C . TYR A 1 373 ? -25.251 -16.559 26.615 1.00 52.72 373 TYR A C 1
ATOM 2947 O O . TYR A 1 373 ? -25.013 -16.708 25.418 1.00 52.72 373 TYR A O 1
ATOM 2955 N N . CYS A 1 374 ? -25.965 -17.432 27.311 1.00 49.66 374 CYS A N 1
ATOM 2956 C CA . CYS A 1 374 ? -26.621 -18.574 26.703 1.00 49.66 374 CYS A CA 1
ATOM 2957 C C . CYS A 1 374 ? -28.071 -18.207 26.412 1.00 49.66 374 CYS A C 1
ATOM 2959 O O . CYS A 1 374 ? -28.899 -18.200 27.324 1.00 49.66 374 CYS A O 1
ATOM 2961 N N . GLU A 1 375 ? -28.386 -17.933 25.150 1.00 45.59 375 GLU A N 1
ATOM 2962 C CA . GLU A 1 375 ? -29.760 -18.011 24.672 1.00 45.59 375 GLU A CA 1
ATOM 2963 C C . GLU A 1 375 ? -30.202 -19.459 24.795 1.00 45.59 375 GLU A C 1
ATOM 2965 O O . GLU A 1 375 ? -29.687 -20.349 24.127 1.00 45.59 375 GLU A O 1
ATOM 2970 N N . ARG A 1 376 ? -31.171 -19.746 25.655 1.00 46.94 376 ARG A N 1
ATOM 2971 C CA . ARG A 1 376 ? -31.852 -21.033 25.534 1.00 46.94 376 ARG A CA 1
ATOM 2972 C C . ARG A 1 376 ? -32.548 -21.024 24.175 1.00 46.94 376 ARG A C 1
ATOM 2974 O O . ARG A 1 376 ? -33.318 -20.102 23.911 1.00 46.94 376 ARG A O 1
ATOM 2981 N N . SER A 1 377 ? -32.292 -22.025 23.323 1.00 37.84 377 SER A N 1
ATOM 2982 C CA . SER A 1 377 ? -33.163 -22.258 22.168 1.00 37.84 377 SER A CA 1
ATOM 2983 C C . SER A 1 377 ? -34.618 -22.243 22.653 1.00 37.84 377 SER A C 1
ATOM 2985 O O . SER A 1 377 ? -34.908 -22.677 23.772 1.00 37.84 377 SER A O 1
ATOM 2987 N N . PRO A 1 378 ? -35.502 -21.625 21.870 1.00 40.34 378 PRO A N 1
ATOM 2988 C CA . PRO A 1 378 ? -36.432 -20.622 22.353 1.00 40.34 378 PRO A CA 1
ATOM 2989 C C . PRO A 1 378 ? -37.455 -21.207 23.325 1.00 40.34 378 PRO A C 1
ATOM 2991 O O . PRO A 1 378 ? -38.455 -21.798 22.932 1.00 40.34 378 PRO A O 1
ATOM 2994 N N . GLY A 1 379 ? -37.252 -20.919 24.609 1.00 35.53 379 GLY A N 1
ATOM 2995 C CA . GLY A 1 379 ? -38.359 -20.491 25.459 1.00 35.53 379 GLY A CA 1
ATOM 2996 C C . GLY A 1 379 ? -38.653 -19.037 25.103 1.00 35.53 379 GLY A C 1
ATOM 2997 O O . GLY A 1 379 ? -38.213 -18.134 25.803 1.00 35.53 379 GLY A O 1
ATOM 2998 N N . SER A 1 380 ? -39.255 -18.854 23.928 1.00 33.50 380 SER A N 1
ATOM 2999 C CA . SER A 1 380 ? -39.515 -17.611 23.207 1.00 33.50 380 SER A CA 1
ATOM 3000 C C . SER A 1 380 ? -39.709 -16.364 24.082 1.00 33.50 380 SER A C 1
ATOM 3002 O O . SER A 1 380 ? -40.730 -16.234 24.751 1.00 33.50 380 SER A O 1
ATOM 3004 N N . ILE A 1 381 ? -38.845 -15.354 23.919 1.00 38.66 381 ILE A N 1
ATOM 3005 C CA . ILE A 1 381 ? -39.402 -14.012 23.708 1.00 38.66 381 ILE A CA 1
ATOM 3006 C C . ILE A 1 381 ? -39.996 -14.101 22.308 1.00 38.66 381 ILE A C 1
ATOM 3008 O O . ILE A 1 381 ? -39.275 -14.178 21.314 1.00 38.66 381 ILE A O 1
ATOM 3012 N N . VAL A 1 382 ? -41.313 -14.271 22.256 1.00 34.00 382 VAL A N 1
ATOM 3013 C CA . VAL A 1 382 ? -42.065 -14.466 21.018 1.00 34.00 382 VAL A CA 1
ATOM 3014 C C . VAL A 1 382 ? -41.686 -13.344 20.053 1.00 34.00 382 VAL A C 1
ATOM 3016 O O . VAL A 1 382 ? -41.718 -12.170 20.425 1.00 34.00 382 VAL A O 1
ATOM 3019 N N . GLN A 1 383 ? -41.325 -13.696 18.816 1.00 33.12 383 GLN A N 1
ATOM 3020 C CA . GLN A 1 383 ? -41.353 -12.759 17.694 1.00 33.12 383 GLN A CA 1
ATOM 3021 C C . GLN A 1 383 ? -42.764 -12.141 17.663 1.00 33.12 383 GLN A C 1
ATOM 3023 O O . GLN A 1 383 ? -43.712 -12.783 17.219 1.00 33.12 383 GLN A O 1
ATOM 3028 N N . GLY A 1 384 ? -42.911 -10.943 18.243 1.00 39.59 384 GLY A N 1
ATOM 3029 C CA . GLY A 1 384 ? -44.203 -10.297 18.509 1.00 39.59 384 GLY A CA 1
ATOM 3030 C C . GLY A 1 384 ? -44.333 -9.579 19.865 1.00 39.59 384 GLY A C 1
ATOM 3031 O O . GLY A 1 384 ? -45.274 -8.805 20.033 1.00 39.59 384 GLY A O 1
ATOM 3032 N N . ALA A 1 385 ? -43.416 -9.769 20.824 1.00 52.50 385 ALA A N 1
ATOM 3033 C CA . ALA A 1 385 ? -43.477 -9.064 22.110 1.00 52.50 385 ALA A CA 1
ATOM 3034 C C . ALA A 1 385 ? -43.197 -7.557 21.932 1.00 52.50 385 ALA A C 1
ATOM 3036 O O . ALA A 1 385 ? -42.101 -7.151 21.543 1.00 52.50 385 ALA A O 1
ATOM 3037 N N . SER A 1 386 ? -44.209 -6.725 22.182 1.00 63.00 386 SER A N 1
ATOM 3038 C CA . SER A 1 386 ? -44.147 -5.278 21.960 1.00 63.00 386 SER A CA 1
ATOM 3039 C C . SER A 1 386 ? -43.808 -4.537 23.253 1.00 63.00 386 SER A C 1
ATOM 3041 O O . SER A 1 386 ? -44.424 -4.764 24.294 1.00 63.00 386 SER A O 1
ATOM 3043 N N . TRP A 1 387 ? -42.840 -3.621 23.183 1.00 81.50 387 TRP A N 1
ATOM 3044 C CA . TRP A 1 387 ? -42.528 -2.708 24.282 1.00 81.50 387 TRP A CA 1
ATOM 3045 C C . TRP A 1 387 ? -43.722 -1.802 24.570 1.00 81.50 387 TRP A C 1
ATOM 3047 O O . TRP A 1 387 ? -44.181 -1.073 23.691 1.00 81.50 387 TRP A O 1
ATOM 3057 N N . SER A 1 388 ? -44.195 -1.816 25.813 1.00 87.38 388 SER A N 1
ATOM 3058 C CA . SER A 1 388 ? -45.284 -0.947 26.254 1.00 87.38 388 SER A CA 1
ATOM 3059 C C . SER A 1 388 ? -44.696 0.295 26.906 1.00 87.38 388 SER A C 1
ATOM 3061 O O . SER A 1 388 ? -44.031 0.191 27.937 1.00 87.38 388 SER A O 1
ATOM 3063 N N . LYS A 1 389 ? -44.908 1.466 26.295 1.00 93.06 389 LYS A N 1
ATOM 3064 C CA . LYS A 1 389 ? -44.530 2.751 26.897 1.00 93.06 389 LYS A CA 1
ATOM 3065 C C . LYS A 1 389 ? -45.421 3.014 28.114 1.00 93.06 389 LYS A C 1
ATOM 3067 O O . LYS A 1 389 ? -46.637 2.872 28.011 1.00 93.06 389 LYS A O 1
ATOM 3072 N N . LEU A 1 390 ? -44.822 3.377 29.244 1.00 93.50 390 LEU A N 1
ATOM 3073 C CA . LEU A 1 390 ? -45.530 3.540 30.518 1.00 93.50 390 LEU A CA 1
ATOM 3074 C C . LEU A 1 390 ? -45.868 4.998 30.841 1.00 93.50 390 LEU A C 1
ATOM 3076 O O . LEU A 1 390 ? -46.859 5.264 31.509 1.00 93.50 390 LEU A O 1
ATOM 3080 N N . ASN A 1 391 ? -45.066 5.944 30.358 1.00 92.31 391 ASN A N 1
ATOM 3081 C CA . ASN A 1 391 ? -45.218 7.364 30.655 1.00 92.31 391 ASN A CA 1
ATOM 3082 C C . ASN A 1 391 ? -45.777 8.150 29.452 1.00 92.31 391 ASN A C 1
ATOM 3084 O O . ASN A 1 391 ? -45.377 7.928 28.301 1.00 92.31 391 ASN A O 1
ATOM 3088 N N . THR A 1 392 ? -46.683 9.093 29.722 1.00 85.62 392 THR A N 1
ATOM 3089 C CA . THR A 1 392 ? -47.160 10.082 28.740 1.00 85.62 392 THR A CA 1
ATOM 3090 C C . THR A 1 392 ? -46.185 11.248 28.643 1.00 85.62 392 THR A C 1
ATOM 3092 O O . THR A 1 392 ? -45.655 11.503 27.560 1.00 85.62 392 THR A O 1
ATOM 3095 N N . ASP A 1 393 ? -45.897 11.869 29.787 1.00 91.19 393 ASP A N 1
ATOM 3096 C CA . ASP A 1 393 ? -44.916 12.940 29.956 1.00 91.19 393 ASP A CA 1
ATOM 3097 C C . ASP A 1 393 ? -43.555 12.361 30.343 1.00 91.19 393 ASP A C 1
ATOM 3099 O O . ASP A 1 393 ? -43.473 11.244 30.858 1.00 91.19 393 ASP A O 1
ATOM 3103 N N . GLU A 1 394 ? -42.472 13.083 30.064 1.00 93.12 394 GLU A N 1
ATOM 3104 C CA . GLU A 1 394 ? -41.125 12.629 30.415 1.00 93.12 394 GLU A CA 1
ATOM 3105 C C . GLU A 1 394 ? -40.949 12.436 31.926 1.00 93.12 394 GLU A C 1
ATOM 3107 O O . GLU A 1 394 ? -41.460 13.202 32.739 1.00 93.12 394 GLU A O 1
ATOM 3112 N N . VAL A 1 395 ? -40.214 11.390 32.300 1.00 97.94 395 VAL A N 1
ATOM 3113 C CA . VAL A 1 395 ? -39.902 11.082 33.697 1.00 97.94 395 VAL A CA 1
ATOM 3114 C C . VAL A 1 395 ? -38.503 11.603 33.978 1.00 97.94 395 VAL A C 1
ATOM 3116 O O . VAL A 1 395 ? -37.540 11.117 33.385 1.00 97.94 395 VAL A O 1
ATOM 3119 N N . CYS A 1 396 ? -38.382 12.590 34.861 1.00 98.06 396 CYS A N 1
ATOM 3120 C CA . CYS A 1 396 ? -37.109 13.235 35.166 1.00 98.06 396 CYS A CA 1
ATOM 3121 C C . CYS A 1 396 ? -36.620 12.877 36.570 1.00 98.06 396 CYS A C 1
ATOM 3123 O O . CYS A 1 396 ? -37.377 12.994 37.528 1.00 98.06 396 CYS A O 1
ATOM 3125 N N . PHE A 1 397 ? -35.351 12.493 36.694 1.00 98.31 397 PHE A N 1
ATOM 3126 C CA . PHE A 1 397 ? -34.692 12.201 37.968 1.00 98.31 397 PHE A CA 1
ATOM 3127 C C . PHE A 1 397 ? -33.398 13.015 38.093 1.00 98.31 397 PHE A C 1
ATOM 3129 O O . PHE A 1 397 ? -32.679 13.215 37.112 1.00 98.31 397 PHE A O 1
ATOM 3136 N N . GLY A 1 398 ? -33.127 13.529 39.286 1.00 96.44 398 GLY A N 1
ATOM 3137 C CA . GLY A 1 398 ? -31.921 14.263 39.638 1.00 96.44 398 GLY A CA 1
ATOM 3138 C C . GLY A 1 398 ? -30.934 13.413 40.429 1.00 96.44 398 GLY A C 1
ATOM 3139 O O . GLY A 1 398 ? -31.136 12.219 40.651 1.00 96.44 398 GLY A O 1
ATOM 3140 N N . ALA A 1 399 ? -29.815 14.041 40.782 1.00 95.25 399 ALA A N 1
ATOM 3141 C CA . ALA A 1 399 ? -28.686 13.383 41.436 1.00 95.25 399 ALA A CA 1
ATOM 3142 C C . ALA A 1 399 ? -28.556 13.688 42.940 1.00 95.25 399 ALA A C 1
ATOM 3144 O O . ALA A 1 399 ? -27.563 13.269 43.536 1.00 95.25 399 ALA A O 1
ATOM 3145 N N . LYS A 1 400 ? -29.504 14.437 43.530 1.00 95.38 400 LYS A N 1
ATOM 3146 C CA . LYS A 1 400 ? -29.503 14.805 44.957 1.00 95.38 400 LYS A CA 1
ATOM 3147 C C . LYS A 1 400 ? -30.877 15.197 45.505 1.00 95.38 400 LYS A C 1
ATOM 3149 O O . LYS A 1 400 ? -31.760 15.553 44.724 1.00 95.38 400 LYS A O 1
ATOM 3154 N N . ASN A 1 401 ? -30.994 15.341 46.826 1.00 95.44 401 ASN A N 1
ATOM 3155 C CA . ASN A 1 401 ? -32.152 15.920 47.525 1.00 95.44 401 ASN A CA 1
ATOM 3156 C C . ASN A 1 401 ? -33.460 15.132 47.328 1.00 95.44 401 ASN A C 1
ATOM 3158 O O . ASN A 1 401 ? -34.541 15.725 47.278 1.00 95.44 401 ASN A O 1
ATOM 3162 N N . ASN A 1 402 ? -33.380 13.808 47.227 1.00 95.25 402 ASN A N 1
ATOM 3163 C CA . ASN A 1 402 ? -34.511 12.918 46.992 1.00 95.25 402 ASN A CA 1
ATOM 3164 C C . ASN A 1 402 ? -35.295 13.260 45.707 1.00 95.25 402 ASN A C 1
ATOM 3166 O O . ASN A 1 402 ? -36.528 13.221 45.690 1.00 95.25 402 ASN A O 1
ATOM 3170 N N . THR A 1 403 ? -34.595 13.605 44.620 1.00 96.56 403 THR A N 1
ATOM 3171 C CA . THR A 1 403 ? -35.210 14.050 43.354 1.00 96.56 403 THR A CA 1
ATOM 3172 C C . THR A 1 403 ? -35.417 12.898 42.373 1.00 96.56 403 THR A C 1
ATOM 3174 O O . THR A 1 403 ? -34.942 12.910 41.243 1.00 96.56 403 THR A O 1
ATOM 3177 N N . TYR A 1 404 ? -36.172 11.884 42.776 1.00 97.69 404 TYR A N 1
ATOM 3178 C CA . TYR A 1 404 ? -36.501 10.757 41.905 1.00 97.69 404 TYR A CA 1
ATOM 3179 C C . TYR A 1 404 ? -37.544 11.100 40.839 1.00 97.69 404 TYR A C 1
ATOM 3181 O O . TYR A 1 404 ? -38.397 11.965 41.026 1.00 97.69 404 TYR A O 1
ATOM 3189 N N . GLY A 1 405 ? -37.510 10.360 39.731 1.00 97.69 405 GLY A N 1
ATOM 3190 C CA . GLY A 1 405 ? -38.561 10.398 38.715 1.00 97.69 405 GLY A CA 1
ATOM 3191 C C . GLY A 1 405 ? -39.532 9.244 38.918 1.00 97.69 405 GLY A C 1
ATOM 3192 O O . GLY A 1 405 ? -39.103 8.095 38.898 1.00 97.69 405 GLY A O 1
ATOM 3193 N N . ASN A 1 406 ? -40.824 9.502 39.105 1.00 96.88 406 ASN A N 1
ATOM 3194 C CA . ASN A 1 406 ? -41.820 8.441 39.267 1.00 96.88 406 ASN A CA 1
ATOM 3195 C C . ASN A 1 406 ? -42.591 8.149 37.974 1.00 96.88 406 ASN A C 1
ATOM 3197 O O . ASN A 1 406 ? -42.713 8.976 37.073 1.00 96.88 406 ASN A O 1
ATOM 3201 N N . PHE A 1 407 ? -43.111 6.931 37.879 1.00 96.62 407 PHE A N 1
ATOM 3202 C CA . PHE A 1 407 ? -44.001 6.497 36.811 1.00 96.62 407 PHE A CA 1
ATOM 3203 C C . PHE A 1 407 ? -44.917 5.389 37.321 1.00 96.62 407 PHE A C 1
ATOM 3205 O O . PHE A 1 407 ? -44.601 4.700 38.291 1.00 96.62 407 PHE A O 1
ATOM 3212 N N . THR A 1 408 ? -46.058 5.203 36.662 1.00 96.06 408 THR A N 1
ATOM 3213 C CA . THR A 1 408 ? -47.034 4.177 37.040 1.00 96.06 408 THR A CA 1
ATOM 3214 C C . THR A 1 408 ? -47.171 3.114 35.961 1.00 96.06 408 THR A C 1
ATOM 3216 O O . THR A 1 408 ? -46.982 3.360 34.768 1.00 96.06 408 THR A O 1
ATOM 3219 N N . MET A 1 409 ? -47.482 1.896 36.387 1.00 93.50 409 MET A N 1
ATOM 3220 C CA . MET A 1 409 ? -47.798 0.794 35.486 1.00 93.50 409 MET A CA 1
ATOM 3221 C C . MET A 1 409 ? -49.137 1.047 34.798 1.00 93.50 409 MET A C 1
ATOM 3223 O O . MET A 1 409 ? -50.128 1.342 35.457 1.00 93.50 409 MET A O 1
ATOM 3227 N N . THR A 1 410 ? -49.188 0.891 33.477 1.00 90.19 410 THR A N 1
ATOM 3228 C CA . THR A 1 410 ? -50.392 1.160 32.670 1.00 90.19 410 THR A CA 1
ATOM 3229 C C . THR A 1 410 ? -51.297 -0.059 32.493 1.00 90.19 410 THR A C 1
ATOM 3231 O O . THR A 1 410 ? -52.345 0.027 31.852 1.00 90.19 410 THR A O 1
ATOM 3234 N N . SER A 1 411 ? -50.891 -1.233 32.985 1.00 86.69 411 SER A N 1
ATOM 3235 C CA . SER A 1 411 ? -51.622 -2.493 32.826 1.00 86.69 411 SER A CA 1
ATOM 3236 C C . SER A 1 411 ? -51.288 -3.477 33.950 1.00 86.69 411 SER A C 1
ATOM 3238 O O . SER A 1 411 ? -50.194 -3.461 34.506 1.00 86.69 411 SER A O 1
ATOM 3240 N N . LEU A 1 412 ? -52.244 -4.348 34.287 1.00 91.50 412 LEU A N 1
ATOM 3241 C CA . LEU A 1 412 ? -52.014 -5.504 35.159 1.00 91.50 412 LEU A CA 1
ATOM 3242 C C . LEU A 1 412 ? -51.239 -6.574 34.379 1.00 91.50 412 LEU A C 1
ATOM 3244 O O . LEU A 1 412 ? -51.607 -6.887 33.248 1.00 91.50 412 LEU A O 1
ATOM 3248 N N . GLY A 1 413 ? -50.231 -7.194 34.993 1.00 89.50 413 GLY A N 1
ATOM 3249 C CA . GLY A 1 413 ? -49.535 -8.318 34.373 1.00 89.50 413 GLY A CA 1
ATOM 3250 C C . GLY A 1 413 ? -48.272 -8.739 35.107 1.00 89.50 413 GLY A C 1
ATOM 3251 O O . GLY A 1 413 ? -48.081 -8.438 36.283 1.00 89.50 413 GLY A O 1
ATOM 3252 N N . ALA A 1 414 ? -47.404 -9.458 34.404 1.00 88.25 414 ALA A N 1
ATOM 3253 C CA . ALA A 1 414 ? -46.052 -9.737 34.857 1.00 88.25 414 ALA A CA 1
ATOM 3254 C C . ALA A 1 414 ? -45.066 -9.171 33.838 1.00 88.25 414 ALA A C 1
ATOM 3256 O O . ALA A 1 414 ? -45.237 -9.401 32.643 1.00 88.25 414 ALA A O 1
ATOM 3257 N N . ILE A 1 415 ? -44.051 -8.441 34.291 1.00 89.25 415 ILE A N 1
ATOM 3258 C CA . ILE A 1 415 ? -43.019 -7.871 33.423 1.00 89.25 415 ILE A CA 1
ATOM 3259 C C . ILE A 1 415 ? -41.715 -8.654 33.546 1.00 89.25 415 ILE A C 1
ATOM 3261 O O . ILE A 1 415 ? -41.334 -9.107 34.626 1.00 89.25 415 ILE A O 1
ATOM 3265 N N . LEU A 1 416 ? -41.030 -8.811 32.418 1.00 85.00 416 LEU A N 1
ATOM 3266 C CA . LEU A 1 416 ? -39.717 -9.444 32.336 1.00 85.00 416 LEU A CA 1
ATOM 3267 C C . LEU A 1 416 ? -38.602 -8.436 32.570 1.00 85.00 416 LEU A C 1
ATOM 3269 O O . LEU A 1 416 ? -37.655 -8.718 33.291 1.00 85.00 416 LEU A O 1
ATOM 3273 N N . THR A 1 417 ? -38.702 -7.270 31.938 1.00 90.69 417 THR A N 1
ATOM 3274 C CA . THR A 1 417 ? -37.673 -6.232 31.984 1.00 90.69 417 THR A CA 1
ATOM 3275 C C . THR A 1 417 ? -38.277 -4.852 31.735 1.00 90.69 417 THR A C 1
ATOM 3277 O O . THR A 1 417 ? -39.395 -4.727 31.222 1.00 90.69 417 THR A O 1
ATOM 3280 N N . MET A 1 418 ? -37.518 -3.817 32.087 1.00 92.31 418 MET A N 1
ATOM 3281 C CA . MET A 1 418 ? -37.781 -2.433 31.731 1.00 92.31 418 MET A CA 1
ATOM 3282 C C . MET A 1 418 ? -36.651 -1.844 30.884 1.00 92.31 418 MET A C 1
ATOM 3284 O O . MET A 1 418 ? -35.509 -2.311 30.887 1.00 92.31 418 MET A O 1
ATOM 3288 N N . LYS A 1 419 ? -36.984 -0.770 30.172 1.00 91.19 419 LYS A N 1
ATOM 3289 C CA . LYS A 1 419 ? -36.054 0.043 29.400 1.00 91.19 419 LYS A CA 1
ATOM 3290 C C . LYS A 1 419 ? -36.276 1.524 29.677 1.00 91.19 419 LYS A C 1
ATOM 3292 O O . LYS A 1 419 ? -37.410 1.996 29.614 1.00 91.19 419 LYS A O 1
ATOM 3297 N N . LEU A 1 420 ? -35.187 2.252 29.899 1.00 94.00 420 LEU A N 1
ATOM 3298 C CA . LEU A 1 420 ? -35.156 3.711 29.970 1.00 94.00 420 LEU A CA 1
ATOM 3299 C C . LEU A 1 420 ? -34.585 4.255 28.670 1.00 94.00 420 LEU A C 1
ATOM 3301 O O . LEU A 1 420 ? -33.508 3.848 28.260 1.00 94.00 420 LEU A O 1
ATOM 3305 N N . GLN A 1 421 ? -35.278 5.173 28.017 1.00 87.94 421 GLN A N 1
ATOM 3306 C CA . GLN A 1 421 ? -34.811 5.839 26.806 1.00 87.94 421 GLN A CA 1
ATOM 3307 C C . GLN A 1 421 ? -34.545 7.303 27.129 1.00 87.94 421 GLN A C 1
ATOM 3309 O O . GLN A 1 421 ? -35.461 8.014 27.533 1.00 87.94 421 GLN A O 1
ATOM 3314 N N . TYR A 1 422 ? -33.305 7.747 26.944 1.00 91.06 422 TYR A N 1
ATOM 3315 C CA . TYR A 1 422 ? -32.898 9.124 27.202 1.00 91.06 422 TYR A CA 1
ATOM 3316 C C . TYR A 1 422 ? -33.664 10.107 26.311 1.00 91.06 422 TYR A C 1
ATOM 3318 O O . TYR A 1 422 ? -33.835 9.862 25.114 1.00 91.06 422 TYR A O 1
ATOM 3326 N N 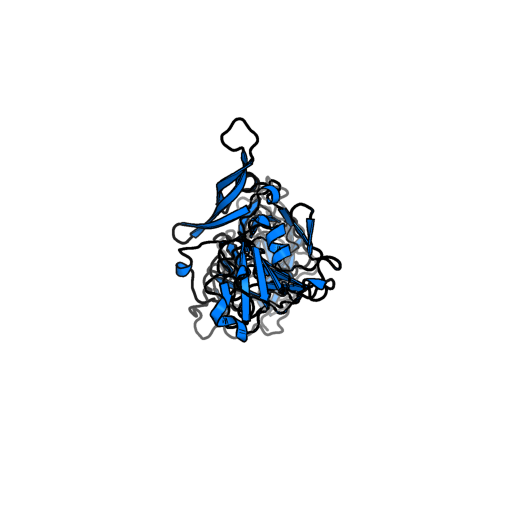. ILE A 1 423 ? -34.091 11.228 26.892 1.00 89.50 423 ILE A N 1
ATOM 3327 C CA . ILE A 1 423 ? -34.689 12.355 26.171 1.00 89.50 423 ILE A CA 1
ATOM 3328 C C . ILE A 1 423 ? -33.753 13.558 26.239 1.00 89.50 423 ILE A C 1
ATOM 3330 O O . ILE A 1 423 ? -33.345 14.083 25.203 1.00 89.50 423 ILE A O 1
ATOM 3334 N N . SER A 1 424 ? -33.435 14.012 27.451 1.00 91.12 424 SER A N 1
ATOM 3335 C CA . SER A 1 424 ? -32.691 15.251 27.663 1.00 91.12 424 SER A CA 1
ATOM 3336 C C . SER A 1 424 ? -32.060 15.315 29.058 1.00 91.12 424 SER A C 1
ATOM 3338 O O . SER A 1 424 ? -32.330 14.480 29.922 1.00 91.12 424 SER A O 1
ATOM 3340 N N . GLY A 1 425 ? -31.199 16.312 29.271 1.00 91.62 425 GLY A N 1
ATOM 3341 C CA . GLY A 1 425 ? -30.566 16.569 30.564 1.00 91.62 425 GLY A CA 1
ATOM 3342 C C . GLY A 1 425 ? -29.280 15.776 30.811 1.00 91.62 425 GLY A C 1
ATOM 3343 O O . GLY A 1 425 ? -28.714 15.171 29.897 1.00 91.62 425 GLY A O 1
ATOM 3344 N N . PHE A 1 426 ? -28.786 15.839 32.041 1.00 93.69 426 PHE A N 1
ATOM 3345 C CA . PHE A 1 426 ? -27.613 15.112 32.522 1.00 93.69 426 PHE A CA 1
ATOM 3346 C C . PHE A 1 426 ? -27.654 15.024 34.048 1.00 93.69 426 PHE A C 1
ATOM 3348 O O . PHE A 1 426 ? -28.244 15.874 34.702 1.00 93.69 426 PHE A O 1
ATOM 3355 N N . VAL A 1 427 ? -26.935 14.067 34.614 1.00 93.94 427 VAL A N 1
ATOM 3356 C CA . VAL A 1 427 ? -26.620 13.952 36.040 1.00 93.94 427 VAL A CA 1
ATOM 3357 C C . VAL A 1 427 ? -25.102 13.877 36.223 1.00 93.94 427 VAL A C 1
ATOM 3359 O O . VAL A 1 427 ? -24.377 13.455 35.316 1.00 93.94 427 VAL A O 1
ATOM 3362 N N . THR A 1 428 ? -24.599 14.340 37.365 1.00 92.38 428 THR A N 1
ATOM 3363 C CA . THR A 1 428 ? -23.182 14.239 37.747 1.00 92.38 428 THR A CA 1
ATOM 3364 C C . THR A 1 428 ? -23.038 14.052 39.254 1.00 92.38 428 THR A C 1
ATOM 3366 O O . THR A 1 428 ? -23.809 14.626 40.020 1.00 92.38 428 THR A O 1
ATOM 3369 N N . CYS A 1 429 ? -22.008 13.309 39.669 1.00 90.62 429 CYS A N 1
ATOM 3370 C CA . CYS A 1 429 ? -21.567 13.210 41.065 1.00 90.62 429 CYS A CA 1
ATOM 3371 C C . CYS A 1 429 ? -20.600 14.338 41.482 1.00 90.62 429 CYS A C 1
ATOM 3373 O O . CYS A 1 429 ? -20.034 14.338 42.570 1.00 90.62 429 CYS A O 1
ATOM 3375 N N . ASN A 1 430 ? -20.282 15.269 40.572 1.00 88.62 430 ASN A N 1
ATOM 3376 C CA . ASN A 1 430 ? -19.346 16.353 40.855 1.00 88.62 430 ASN A CA 1
ATOM 3377 C C . ASN A 1 430 ? -19.661 17.610 40.035 1.00 88.62 430 ASN A C 1
ATOM 3379 O O . ASN A 1 430 ? -19.345 17.707 38.853 1.00 88.62 430 ASN A O 1
ATOM 3383 N N . ASN A 1 431 ? -20.216 18.630 40.677 1.00 84.75 431 ASN A N 1
ATOM 3384 C CA . ASN A 1 431 ? -20.578 19.897 40.049 1.00 84.75 431 ASN A CA 1
ATOM 3385 C C . ASN A 1 431 ? -19.365 20.735 39.608 1.00 84.75 431 ASN A C 1
ATOM 3387 O O . ASN A 1 431 ? -19.504 21.654 38.803 1.00 84.75 431 ASN A O 1
ATOM 3391 N N . ARG A 1 432 ? -18.151 20.396 40.063 1.00 82.31 432 ARG A N 1
ATOM 3392 C CA . ARG A 1 432 ? -16.915 21.030 39.579 1.00 82.31 432 ARG A CA 1
ATOM 3393 C C . ARG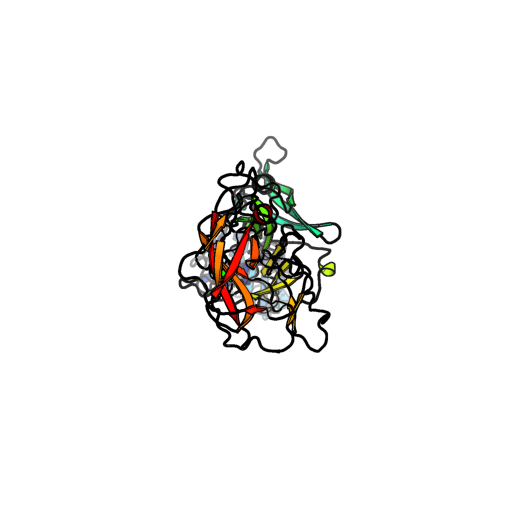 A 1 432 ? -16.568 20.616 38.155 1.00 82.31 432 ARG A C 1
ATOM 3395 O O . ARG A 1 432 ? -15.772 21.295 37.515 1.00 82.31 432 ARG A O 1
ATOM 3402 N N . THR A 1 433 ? -17.131 19.510 37.668 1.00 67.88 433 THR A N 1
ATOM 3403 C CA . THR A 1 433 ? -16.918 19.034 36.299 1.00 67.88 433 THR A CA 1
ATOM 3404 C C . THR A 1 433 ? -17.978 19.553 35.332 1.00 67.88 433 THR A C 1
ATOM 3406 O O . THR A 1 433 ? -17.986 19.125 34.184 1.00 67.88 433 THR A O 1
ATOM 3409 N N . LEU A 1 434 ? -18.854 20.486 35.727 1.00 68.31 434 LEU A N 1
ATOM 3410 C CA . LEU A 1 434 ? -19.809 21.098 34.799 1.00 68.31 434 LEU A CA 1
ATOM 3411 C C . LEU A 1 434 ? -19.080 21.786 33.623 1.00 68.31 434 LEU A C 1
ATOM 3413 O O . LEU A 1 434 ? -18.083 22.478 33.843 1.00 68.31 434 LEU A O 1
ATOM 3417 N N . PRO A 1 435 ? -19.556 21.613 32.371 1.00 55.16 435 PRO A N 1
ATOM 3418 C CA . PRO A 1 435 ? -20.834 21.005 31.969 1.00 55.16 435 PRO A CA 1
ATOM 3419 C C . PRO A 1 435 ? -20.781 19.486 31.656 1.00 55.16 435 PRO A C 1
ATOM 3421 O O . PRO A 1 435 ? -21.674 18.967 30.994 1.00 55.16 435 PRO A O 1
ATOM 3424 N N . TYR A 1 436 ? -19.747 18.751 32.078 1.00 66.75 436 TYR A N 1
ATOM 3425 C CA . TYR A 1 436 ? -19.434 17.378 31.641 1.00 66.75 436 TYR A CA 1
ATOM 3426 C C . TYR A 1 436 ? -20.141 16.250 32.431 1.00 66.75 436 TYR A C 1
ATOM 3428 O O . TYR A 1 436 ? -19.495 15.279 32.831 1.00 66.75 436 TYR A O 1
ATOM 3436 N N . GLY A 1 437 ? -21.457 16.359 32.642 1.00 80.56 437 GLY A N 1
ATOM 3437 C CA . GLY A 1 437 ? -22.273 15.271 33.207 1.00 80.56 437 GLY A CA 1
ATOM 3438 C C . GLY A 1 437 ? -22.545 14.121 32.224 1.00 80.56 437 GLY A C 1
ATOM 3439 O O . GLY A 1 437 ? -22.085 14.124 31.077 1.00 80.56 437 GLY A O 1
ATOM 3440 N N . SER A 1 438 ? -23.313 13.125 32.663 1.00 89.50 438 SER A N 1
ATOM 3441 C CA . SER A 1 438 ? -23.716 11.970 31.848 1.00 89.50 438 SER A CA 1
ATOM 3442 C C . SER A 1 438 ? -25.219 11.699 31.925 1.00 89.50 438 SER A C 1
ATOM 3444 O O . SER A 1 438 ? -25.917 12.324 32.711 1.00 89.50 438 SER A O 1
ATOM 3446 N N . HIS A 1 439 ? -25.746 10.780 31.115 1.00 92.94 439 HIS A N 1
ATOM 3447 C CA . HIS A 1 439 ? -27.178 10.458 31.157 1.00 92.94 439 HIS A CA 1
ATOM 3448 C C . HIS A 1 439 ? -27.525 9.580 32.374 1.00 92.94 439 HIS A C 1
ATOM 3450 O O . HIS A 1 439 ? -28.594 9.721 32.956 1.00 92.94 439 HIS A O 1
ATOM 3456 N N . TRP A 1 440 ? -26.622 8.671 32.762 1.00 94.56 440 TRP A N 1
ATOM 3457 C CA . TRP A 1 440 ? -26.942 7.556 33.668 1.00 94.56 440 TRP A CA 1
ATOM 3458 C C . TRP A 1 440 ? -25.977 7.368 34.845 1.00 94.56 440 TRP A C 1
ATOM 3460 O O . TRP A 1 440 ? -26.089 6.402 35.602 1.00 94.56 440 TRP A O 1
ATOM 3470 N N . ALA A 1 441 ? -24.949 8.204 34.945 1.00 92.44 441 ALA A N 1
ATOM 3471 C CA . ALA A 1 441 ? -23.812 8.025 35.844 1.00 92.44 441 ALA A CA 1
ATOM 3472 C C . ALA A 1 441 ? -23.239 9.386 36.282 1.00 92.44 441 ALA A C 1
ATOM 3474 O O . ALA A 1 441 ? -23.895 10.416 36.153 1.00 92.44 441 ALA A O 1
ATOM 3475 N N . CYS A 1 442 ? -21.991 9.410 36.748 1.00 86.12 442 CYS A N 1
ATOM 3476 C CA . CYS A 1 442 ? -21.322 10.658 37.097 1.00 86.12 442 CYS A CA 1
ATOM 3477 C C . CYS A 1 442 ? -20.745 11.393 35.872 1.00 86.12 442 CYS A C 1
ATOM 3479 O O . CYS A 1 442 ? -21.092 12.540 35.605 1.00 86.12 442 CYS A O 1
ATOM 3481 N N . GLY A 1 443 ? -19.880 10.734 35.095 1.00 75.25 443 GLY A N 1
ATOM 3482 C CA . GLY A 1 443 ? -19.244 11.312 33.910 1.00 75.25 443 GLY A CA 1
ATOM 3483 C C . GLY A 1 443 ? -18.823 10.248 32.895 1.00 75.25 443 GLY A C 1
ATOM 3484 O O . GLY A 1 443 ? -19.132 9.061 33.034 1.00 75.25 443 GLY A O 1
ATOM 3485 N N . LYS A 1 444 ? -18.104 10.657 31.842 1.00 65.88 444 LYS A N 1
ATOM 3486 C CA . LYS A 1 444 ? -17.645 9.733 30.791 1.00 65.88 444 LYS A CA 1
ATOM 3487 C C . LYS A 1 444 ? -16.718 8.657 31.379 1.00 65.88 444 LYS A C 1
ATOM 3489 O O . LYS A 1 444 ? -15.681 8.979 31.946 1.00 65.88 444 LYS A O 1
ATOM 3494 N N . GLY A 1 445 ? -17.072 7.386 31.182 1.00 67.19 445 GLY A N 1
ATOM 3495 C CA . GLY A 1 445 ? -16.306 6.230 31.670 1.00 67.19 445 GLY A CA 1
ATOM 3496 C C . GLY A 1 445 ? -16.701 5.740 33.068 1.00 67.19 445 GLY A C 1
ATOM 3497 O O . GLY A 1 445 ? -16.187 4.715 33.505 1.00 67.19 445 GLY A O 1
ATOM 3498 N N . SER A 1 446 ? -17.625 6.422 33.754 1.00 77.12 446 SER A N 1
ATOM 3499 C CA . SER A 1 446 ? -18.175 5.960 35.031 1.00 77.12 446 SER A CA 1
ATOM 3500 C C . SER A 1 446 ? -19.129 4.773 34.852 1.00 77.12 446 SER A C 1
ATOM 3502 O O . SER A 1 446 ? -19.827 4.662 33.840 1.00 77.12 446 SER A O 1
ATOM 3504 N N . SER A 1 447 ? -19.187 3.913 35.870 1.00 88.75 447 SER A N 1
ATOM 3505 C CA . SER A 1 447 ? -20.220 2.880 36.017 1.00 88.75 447 SER A CA 1
ATOM 3506 C C . SER A 1 447 ? -21.616 3.503 36.108 1.00 88.75 447 SER A C 1
ATOM 3508 O O . SER A 1 447 ? -21.761 4.622 36.596 1.00 88.75 447 SER A O 1
ATOM 3510 N N . ILE A 1 448 ? -22.642 2.775 35.662 1.00 93.12 448 ILE A N 1
ATOM 3511 C CA . ILE A 1 448 ? -24.036 3.227 35.722 1.00 93.12 448 ILE A CA 1
ATOM 3512 C C . ILE A 1 448 ? -24.449 3.406 37.182 1.00 93.12 448 ILE A C 1
ATOM 3514 O O . ILE A 1 448 ? -24.223 2.524 38.007 1.00 93.12 448 ILE A O 1
ATOM 3518 N N . ALA A 1 449 ? -25.063 4.543 37.485 1.00 95.38 449 ALA A N 1
ATOM 3519 C CA . ALA A 1 449 ? -25.592 4.877 38.802 1.00 95.38 449 ALA A CA 1
ATOM 3520 C C . ALA A 1 449 ? -27.124 5.015 38.798 1.00 95.38 449 ALA A C 1
ATOM 3522 O O . ALA A 1 449 ? -27.713 5.234 39.846 1.00 95.38 449 ALA A O 1
ATOM 3523 N N . THR A 1 450 ? -27.795 4.883 37.651 1.00 97.44 450 THR A N 1
ATOM 3524 C CA . THR A 1 450 ? -29.263 4.897 37.582 1.00 97.44 450 THR A CA 1
ATOM 3525 C C . THR A 1 450 ? -29.855 3.563 38.027 1.00 97.44 450 THR A C 1
ATOM 3527 O O . THR A 1 450 ? -29.442 2.514 37.535 1.00 97.44 450 THR A O 1
ATOM 3530 N N . ILE A 1 451 ? -30.852 3.591 38.906 1.00 97.62 451 ILE A N 1
ATOM 3531 C CA . ILE A 1 451 ? -31.561 2.402 39.399 1.00 97.62 451 ILE A CA 1
ATOM 3532 C C . ILE A 1 451 ? -33.076 2.594 39.325 1.00 97.62 451 ILE A C 1
ATOM 3534 O O . ILE A 1 451 ? -33.573 3.720 39.322 1.00 97.62 451 ILE A O 1
ATOM 3538 N N . LEU A 1 452 ? -33.807 1.481 39.275 1.00 97.75 452 LEU A N 1
ATOM 3539 C CA . LEU A 1 452 ? -35.265 1.445 39.344 1.00 97.75 452 LEU A CA 1
ATOM 3540 C C . LEU A 1 452 ? -35.716 0.804 40.644 1.00 97.75 452 LEU A C 1
ATOM 3542 O O . LEU A 1 452 ? -35.249 -0.278 40.999 1.00 97.75 452 LEU A O 1
ATOM 3546 N N . THR A 1 453 ? -36.670 1.430 41.314 1.00 97.69 453 THR A N 1
ATOM 3547 C CA . THR A 1 453 ? -37.220 0.969 42.586 1.00 97.69 453 THR A CA 1
ATOM 3548 C C . THR A 1 453 ? -38.743 0.914 42.532 1.00 97.69 453 THR A C 1
ATOM 3550 O O . THR A 1 453 ? -39.383 1.534 41.686 1.00 97.69 453 THR A O 1
ATOM 3553 N N . SER A 1 454 ? -39.335 0.150 43.443 1.00 96.12 454 SER A N 1
ATOM 3554 C CA . SER A 1 454 ? -40.746 0.317 43.813 1.00 96.12 454 SER A CA 1
ATOM 3555 C C . SER A 1 454 ? -40.916 1.526 44.739 1.00 96.12 454 SER A C 1
ATOM 3557 O O . SER A 1 454 ? -39.959 1.933 45.402 1.00 96.12 454 SER A O 1
ATOM 3559 N N . ALA A 1 455 ? -42.147 2.024 44.893 1.00 94.06 455 ALA A N 1
ATOM 3560 C CA . ALA A 1 455 ? -42.472 3.083 45.859 1.00 94.06 455 ALA A CA 1
ATOM 3561 C C . ALA A 1 455 ? -42.062 2.766 47.317 1.00 94.06 455 ALA A C 1
ATOM 3563 O O . ALA A 1 455 ? -41.858 3.670 48.123 1.00 94.06 455 ALA A O 1
ATOM 3564 N N . ALA A 1 456 ? -41.877 1.487 47.664 1.00 94.50 456 ALA A N 1
ATOM 3565 C CA . ALA A 1 456 ? -41.370 1.048 48.966 1.00 94.50 456 ALA A CA 1
ATOM 3566 C C . ALA A 1 456 ? -39.828 1.102 49.089 1.00 94.50 456 ALA A C 1
ATOM 3568 O O . ALA A 1 456 ? -39.263 0.436 49.955 1.00 94.50 456 ALA A O 1
ATOM 3569 N N . LYS A 1 457 ? -39.132 1.825 48.195 1.00 92.19 457 LYS A N 1
ATOM 3570 C CA . LYS A 1 457 ? -37.659 1.891 48.085 1.00 92.19 457 LYS A CA 1
ATOM 3571 C C . LYS A 1 457 ? -36.971 0.520 47.934 1.00 92.19 457 LYS A C 1
ATOM 3573 O O . LYS A 1 457 ? -35.785 0.376 48.208 1.00 92.19 457 LYS A O 1
ATOM 3578 N N . LYS A 1 458 ? -37.674 -0.507 47.442 1.00 95.31 458 LYS A N 1
ATOM 3579 C CA . LYS A 1 458 ? -37.038 -1.778 47.053 1.00 95.31 458 LYS A CA 1
ATOM 3580 C C . LYS A 1 458 ? -36.516 -1.671 45.625 1.00 95.31 458 LYS A C 1
ATOM 3582 O O . LYS A 1 458 ? -37.323 -1.435 44.725 1.00 95.31 458 LYS A O 1
ATOM 3587 N N . VAL A 1 459 ? -35.215 -1.882 45.422 1.00 96.62 459 VAL A N 1
ATOM 3588 C CA . VAL A 1 459 ? -34.595 -1.913 44.087 1.00 96.62 459 VAL A CA 1
ATOM 3589 C C . VAL A 1 459 ? -35.122 -3.105 43.288 1.00 96.62 459 VAL A C 1
ATOM 3591 O O . VAL A 1 459 ? -35.188 -4.230 43.781 1.00 96.62 459 VAL A O 1
ATOM 3594 N N . VAL A 1 460 ? -35.547 -2.812 42.065 1.00 96.31 460 VAL A N 1
ATOM 3595 C CA . VAL A 1 460 ? -36.090 -3.747 41.077 1.00 96.31 460 VAL A CA 1
ATOM 3596 C C . VAL A 1 460 ? -35.064 -3.972 39.975 1.00 96.31 460 VAL A C 1
ATOM 3598 O O . VAL A 1 460 ? -34.832 -5.114 39.594 1.00 96.31 460 VAL A O 1
ATOM 3601 N N . PHE A 1 461 ? -34.425 -2.897 39.497 1.00 95.31 461 PHE A N 1
ATOM 3602 C CA . PHE A 1 461 ? -33.318 -2.996 38.554 1.00 95.31 461 PHE A CA 1
ATOM 3603 C C . PHE A 1 461 ? -32.120 -2.130 38.970 1.00 95.31 461 PHE A C 1
ATOM 3605 O O . PHE A 1 461 ? -32.314 -0.968 39.339 1.00 95.31 461 PHE A O 1
ATOM 3612 N N . PRO A 1 462 ? -30.889 -2.660 38.845 1.00 93.62 462 PRO A N 1
ATOM 3613 C CA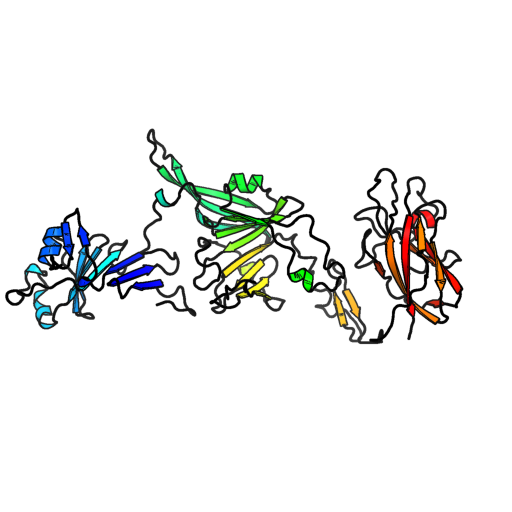 . PRO A 1 462 ? -30.573 -4.052 38.491 1.00 93.62 462 PRO A CA 1
ATOM 3614 C C . PRO A 1 462 ? -30.971 -5.034 39.615 1.00 93.62 462 PRO A C 1
ATOM 3616 O O . PRO A 1 462 ? -31.025 -4.652 40.781 1.00 93.62 462 PRO A O 1
ATOM 3619 N N . GLU A 1 463 ? -31.272 -6.292 39.271 1.00 86.62 463 GLU A N 1
ATOM 3620 C CA . GLU A 1 463 ? -31.714 -7.310 40.247 1.00 86.62 463 GLU A CA 1
ATOM 3621 C C . GLU A 1 463 ? -30.613 -7.658 41.268 1.00 86.62 463 GLU A C 1
ATOM 3623 O O . GLU A 1 463 ? -30.899 -7.950 42.426 1.00 86.62 463 GLU A O 1
ATOM 3628 N N . ASP A 1 464 ? -29.344 -7.580 40.860 1.00 85.94 464 ASP A N 1
ATOM 3629 C CA . ASP A 1 464 ? -28.158 -7.875 41.669 1.00 85.94 464 ASP A CA 1
ATOM 3630 C C . ASP A 1 464 ? -27.522 -6.624 42.303 1.00 85.94 464 ASP A C 1
ATOM 3632 O O . ASP A 1 464 ? -26.318 -6.600 42.565 1.00 85.94 464 ASP A O 1
ATOM 3636 N N . TYR A 1 465 ? -28.319 -5.581 42.550 1.00 91.19 465 TYR A N 1
ATOM 3637 C CA . TYR A 1 465 ? -27.863 -4.313 43.119 1.00 91.19 465 TYR A CA 1
ATOM 3638 C C . TYR A 1 465 ? -27.101 -4.478 44.449 1.00 91.19 465 TYR A C 1
ATOM 3640 O O . TYR A 1 465 ? -27.538 -5.185 45.357 1.00 91.19 465 TYR A O 1
ATOM 3648 N N . LYS A 1 466 ? -25.957 -3.786 44.575 1.00 90.44 466 LYS A N 1
ATOM 3649 C CA . LYS A 1 466 ? -25.049 -3.839 45.743 1.00 90.44 466 LYS A CA 1
ATOM 3650 C C . LYS A 1 466 ? -24.756 -2.457 46.334 1.00 90.44 466 LYS A C 1
ATOM 3652 O O . LYS A 1 466 ? -23.613 -2.199 46.704 1.00 90.44 466 LYS A O 1
ATOM 3657 N N . GLU A 1 467 ? -25.755 -1.573 46.356 1.00 89.12 467 GLU A N 1
ATOM 3658 C CA . GLU A 1 467 ? -25.656 -0.227 46.960 1.00 89.12 467 GLU A CA 1
ATOM 3659 C C . GLU A 1 467 ? -24.555 0.661 46.359 1.00 89.12 467 GLU A C 1
ATOM 3661 O O . GLU A 1 467 ? -23.973 1.516 47.021 1.00 89.12 467 GLU A O 1
ATOM 3666 N N . LYS A 1 468 ? -24.230 0.444 45.083 1.00 89.00 468 LYS A N 1
ATOM 3667 C CA . LYS A 1 468 ? -23.196 1.197 44.375 1.00 89.00 468 LYS A CA 1
ATOM 3668 C C . LYS A 1 468 ? -23.433 1.194 42.876 1.00 89.00 468 LYS A C 1
ATOM 3670 O O . LYS A 1 468 ? -24.127 0.323 42.343 1.00 89.00 468 LYS A O 1
ATOM 3675 N N . ALA A 1 469 ? -22.750 2.111 42.195 1.00 88.75 469 ALA A N 1
ATOM 3676 C CA . ALA A 1 469 ? -22.679 2.123 40.744 1.00 88.75 469 ALA A CA 1
ATOM 3677 C C . ALA A 1 469 ? -22.181 0.772 40.196 1.00 88.75 469 ALA A C 1
ATOM 3679 O O . ALA A 1 469 ? -21.266 0.145 40.740 1.00 88.75 469 ALA A O 1
ATOM 3680 N N . TYR A 1 470 ? -22.786 0.326 39.102 1.00 87.00 470 TYR A N 1
ATOM 3681 C CA . TYR A 1 470 ? -22.634 -1.020 38.563 1.00 87.00 470 TYR A CA 1
ATOM 3682 C C . TYR A 1 470 ? -22.330 -0.987 37.065 1.00 87.00 470 TYR A C 1
ATOM 3684 O O . TYR A 1 470 ? -22.559 -0.002 36.360 1.00 87.00 470 TYR A O 1
ATOM 3692 N N . SER A 1 471 ? -21.774 -2.083 36.564 1.00 77.94 471 SER A N 1
ATOM 3693 C CA . SER A 1 471 ? -21.579 -2.270 35.131 1.00 77.94 471 SER A CA 1
ATOM 3694 C C . SER A 1 471 ? -22.823 -2.930 34.552 1.00 77.94 471 SER A C 1
ATOM 3696 O O . SER A 1 471 ? -23.226 -3.996 35.009 1.00 77.94 471 SER A O 1
ATOM 3698 N N . LEU A 1 472 ? -23.416 -2.310 33.537 1.00 76.00 472 LEU A N 1
ATOM 3699 C CA . LEU A 1 472 ? -24.528 -2.880 32.787 1.00 76.00 472 LEU A CA 1
ATOM 3700 C C . LEU A 1 472 ? -24.001 -3.332 31.423 1.00 76.00 472 LEU A C 1
ATOM 3702 O O . LEU A 1 472 ? -23.522 -2.512 30.642 1.00 76.00 472 LEU A O 1
ATOM 3706 N N . ALA A 1 473 ? -24.036 -4.636 31.150 1.00 63.38 473 ALA A N 1
ATOM 3707 C CA . ALA A 1 473 ? -23.427 -5.202 29.948 1.00 63.38 473 ALA A CA 1
ATOM 3708 C C . ALA A 1 473 ? -23.992 -4.558 28.667 1.00 63.38 473 ALA A C 1
ATOM 3710 O O . ALA A 1 473 ? -25.196 -4.596 28.432 1.00 63.38 473 ALA A O 1
ATOM 3711 N N . GLY A 1 474 ? -23.116 -3.972 27.843 1.00 56.00 474 GLY A N 1
ATOM 3712 C CA . GLY A 1 474 ? -23.489 -3.276 26.604 1.00 56.00 474 GLY A CA 1
ATOM 3713 C C . GLY A 1 474 ? -23.870 -1.798 26.765 1.00 56.00 474 GLY A C 1
ATOM 3714 O O . GLY A 1 474 ? -24.147 -1.142 25.762 1.00 56.00 474 GLY A O 1
ATOM 3715 N N . TYR A 1 475 ? -23.846 -1.250 27.984 1.00 69.06 475 TYR A N 1
ATOM 3716 C CA . TYR A 1 475 ? -24.252 0.127 28.272 1.00 69.06 475 TYR A CA 1
ATOM 3717 C C . TYR A 1 475 ? -23.164 0.909 29.017 1.00 69.06 475 TYR A C 1
ATOM 3719 O O . TYR A 1 475 ? -22.367 0.355 29.770 1.00 69.06 475 TYR A O 1
ATOM 3727 N N . HIS A 1 476 ? -23.135 2.224 28.806 1.00 81.50 476 HIS A N 1
ATOM 3728 C CA . HIS A 1 476 ? -22.191 3.151 29.427 1.00 81.50 476 HIS A CA 1
ATOM 3729 C C . HIS A 1 476 ? -22.890 4.457 29.841 1.00 81.50 476 HIS A C 1
ATOM 3731 O O . HIS A 1 476 ? -24.010 4.733 29.413 1.00 81.50 476 HIS A O 1
ATOM 3737 N N . ALA A 1 477 ? -22.205 5.307 30.612 1.00 78.69 477 ALA A N 1
ATOM 3738 C CA . ALA A 1 477 ? -22.722 6.554 31.195 1.00 78.69 477 ALA A CA 1
ATOM 3739 C C . ALA A 1 477 ? -23.578 7.454 30.265 1.00 78.69 477 ALA A C 1
ATOM 3741 O O . ALA A 1 477 ? -24.542 8.060 30.726 1.00 78.69 477 ALA A O 1
ATOM 3742 N N . ASN A 1 478 ? -23.270 7.522 28.961 1.00 81.06 478 ASN A N 1
ATOM 3743 C CA . ASN A 1 478 ? -23.995 8.347 27.975 1.00 81.06 478 ASN A CA 1
ATOM 3744 C C . ASN A 1 478 ? -24.759 7.519 26.922 1.00 81.06 478 ASN A C 1
ATOM 3746 O O . ASN A 1 478 ? -24.957 7.981 25.799 1.00 81.06 478 ASN A O 1
ATOM 3750 N N . SER A 1 479 ? -25.142 6.272 27.221 1.00 71.12 479 SER A N 1
ATOM 3751 C CA . SER A 1 479 ? -25.967 5.477 26.297 1.00 71.12 479 SER A CA 1
ATOM 3752 C C . SER A 1 479 ? -27.288 6.206 25.998 1.00 71.12 479 SER A C 1
ATOM 3754 O O . SER A 1 479 ? -27.780 6.967 26.829 1.00 71.12 479 SER A O 1
ATOM 3756 N N . SER A 1 480 ? -27.873 6.026 24.815 1.00 77.38 480 SER A N 1
ATOM 3757 C CA . SER A 1 480 ? -29.166 6.647 24.467 1.00 77.38 480 SER A CA 1
ATOM 3758 C C . SER A 1 480 ? -30.366 5.924 25.091 1.00 77.38 480 SER A C 1
ATOM 3760 O O . SER A 1 480 ? -31.468 6.464 25.145 1.00 77.38 480 SER A O 1
ATOM 3762 N N . GLU A 1 481 ? -30.154 4.723 25.614 1.00 82.56 481 GLU A N 1
ATOM 3763 C CA . GLU A 1 481 ? -31.110 3.967 26.413 1.00 82.56 481 GLU A CA 1
ATOM 3764 C C . GLU A 1 481 ? -30.367 3.048 27.389 1.00 82.56 481 GLU A C 1
ATOM 3766 O O . GLU A 1 481 ? -29.178 2.797 27.201 1.00 82.56 481 GLU A O 1
ATOM 3771 N N . LEU A 1 482 ? -31.063 2.549 28.409 1.00 82.94 482 LEU A N 1
ATOM 3772 C CA . LEU A 1 482 ? -30.660 1.435 29.263 1.00 82.94 482 LEU A CA 1
ATOM 3773 C C . LEU A 1 482 ? -31.746 0.368 29.187 1.00 82.94 482 LEU A C 1
ATOM 3775 O O . LEU A 1 482 ? -32.885 0.635 29.565 1.00 82.94 482 LEU A O 1
ATOM 3779 N N . VAL A 1 483 ? -31.407 -0.835 28.727 1.00 85.69 483 VAL A N 1
ATOM 3780 C CA . VAL A 1 483 ? -32.281 -2.010 28.852 1.00 85.69 483 VAL A CA 1
ATOM 3781 C C . VAL A 1 483 ? -31.729 -2.881 29.960 1.00 85.69 483 VAL A C 1
ATOM 3783 O O . VAL A 1 483 ? -30.581 -3.324 29.892 1.00 85.69 483 VAL A O 1
ATOM 3786 N N . PHE A 1 484 ? -32.543 -3.140 30.973 1.00 84.75 484 PHE A N 1
ATOM 3787 C CA . PHE A 1 484 ? -32.122 -3.997 32.067 1.00 84.75 484 PHE A CA 1
ATOM 3788 C C . PHE A 1 484 ? -32.202 -5.480 31.670 1.00 84.75 484 PHE A C 1
ATOM 3790 O O . PHE A 1 484 ? -33.021 -5.857 30.823 1.00 84.75 484 PHE A O 1
ATOM 3797 N N . PRO A 1 485 ? -31.372 -6.360 32.251 1.00 79.00 485 PRO A N 1
ATOM 3798 C CA . PRO A 1 485 ? -31.518 -7.793 32.052 1.00 79.00 485 PRO A CA 1
ATOM 3799 C C . PRO A 1 485 ? -32.905 -8.262 32.515 1.00 79.00 485 PRO A C 1
ATOM 3801 O O . PRO A 1 485 ? -33.440 -7.699 33.474 1.00 79.00 485 PRO A O 1
ATOM 3804 N N . PRO A 1 486 ? -33.499 -9.278 31.865 1.00 80.44 486 PRO A N 1
ATOM 3805 C CA . PRO A 1 486 ? -34.723 -9.891 32.358 1.00 80.44 486 PRO A CA 1
ATOM 3806 C C . PRO A 1 486 ? -34.561 -10.388 33.794 1.00 80.44 486 PRO A C 1
ATOM 3808 O O . PRO A 1 486 ? -33.554 -11.015 34.120 1.00 80.44 486 PRO A O 1
ATOM 3811 N N . LEU A 1 487 ? -35.568 -10.129 34.623 1.00 79.88 487 LEU A N 1
ATOM 3812 C CA . LEU A 1 487 ? -35.613 -10.607 35.998 1.00 79.88 487 LEU A CA 1
ATOM 3813 C C . LEU A 1 487 ? -35.629 -12.135 36.037 1.00 79.88 487 LEU A C 1
ATOM 3815 O O . LEU A 1 487 ? -36.295 -12.784 35.224 1.00 79.88 487 LEU A O 1
ATOM 3819 N N . SER A 1 488 ? -34.952 -12.707 37.033 1.00 80.75 488 SER A N 1
ATOM 3820 C CA . SER A 1 488 ? -34.957 -14.152 37.284 1.00 80.75 488 SER A CA 1
ATOM 3821 C C . SER A 1 488 ? -36.371 -14.700 37.515 1.00 80.75 488 SER A C 1
ATOM 3823 O O . SER A 1 488 ? -36.685 -15.829 37.127 1.00 80.75 488 SER A O 1
ATOM 3825 N N . LEU A 1 489 ? -37.241 -13.870 38.095 1.00 80.69 489 LEU A N 1
ATOM 3826 C CA . LEU A 1 489 ? -38.668 -14.103 38.255 1.00 80.69 489 LEU A CA 1
ATOM 3827 C C . LEU A 1 489 ? -39.437 -12.888 37.719 1.00 80.69 489 LEU A C 1
ATOM 3829 O O . LEU A 1 489 ? -39.181 -11.776 38.186 1.00 80.69 489 LEU A O 1
ATOM 3833 N N . PRO A 1 490 ? -40.400 -13.070 36.792 1.00 87.06 490 PRO A N 1
ATOM 3834 C CA . PRO A 1 490 ? -41.203 -11.965 36.287 1.00 87.06 490 PRO A CA 1
ATOM 3835 C C . PRO A 1 490 ? -41.867 -11.179 37.422 1.00 87.06 490 PRO A C 1
ATOM 3837 O O . PRO A 1 490 ? -42.527 -11.755 38.294 1.00 87.06 490 PRO A O 1
ATOM 3840 N N . LEU A 1 491 ? -41.711 -9.859 37.398 1.00 91.88 491 LEU A N 1
ATOM 3841 C CA . LEU A 1 491 ? -42.281 -8.976 38.406 1.00 91.88 491 LEU A CA 1
ATOM 3842 C C . LEU A 1 491 ? -43.775 -8.818 38.150 1.00 91.88 491 LEU A C 1
ATOM 3844 O O . LEU A 1 491 ? -44.181 -8.310 37.108 1.00 91.88 491 LEU A O 1
ATOM 3848 N N . LYS A 1 492 ? -44.597 -9.244 39.107 1.00 93.31 492 LYS A N 1
ATOM 3849 C CA . LYS A 1 492 ? -46.042 -9.011 39.062 1.00 93.31 492 LYS A CA 1
ATOM 3850 C C . LYS A 1 492 ? -46.320 -7.542 39.349 1.00 93.31 492 LYS A C 1
ATOM 3852 O O . LYS A 1 492 ? -45.883 -7.044 40.379 1.00 93.31 492 LYS A O 1
ATOM 3857 N N . VAL A 1 493 ? -47.064 -6.905 38.456 1.00 93.69 493 VAL A N 1
ATOM 3858 C CA . VAL A 1 493 ? -47.421 -5.490 38.521 1.00 93.69 493 VAL A CA 1
ATOM 3859 C C . VAL A 1 493 ? -48.926 -5.310 38.397 1.00 93.69 493 VAL A C 1
ATOM 3861 O O . VAL A 1 493 ? -49.602 -6.046 37.671 1.00 93.69 493 VAL A O 1
ATOM 3864 N N . THR A 1 494 ? -49.457 -4.318 39.099 1.00 93.94 494 THR A N 1
ATOM 3865 C CA . THR A 1 494 ? -50.860 -3.902 39.040 1.00 93.94 494 THR A CA 1
ATOM 3866 C C . THR A 1 494 ? -51.008 -2.560 38.331 1.00 93.94 494 THR A C 1
ATOM 3868 O O . THR A 1 494 ? -50.100 -1.735 38.335 1.00 93.94 494 THR A O 1
ATOM 3871 N N . ASN A 1 495 ? -52.154 -2.331 37.686 1.00 93.19 495 ASN A N 1
ATOM 3872 C CA . ASN A 1 495 ? -52.415 -1.052 37.027 1.00 93.19 495 ASN A CA 1
ATOM 3873 C C . ASN A 1 495 ? -52.431 0.091 38.060 1.00 93.19 495 ASN A C 1
ATOM 3875 O O . ASN A 1 495 ? -53.135 -0.005 39.064 1.00 93.19 495 ASN A O 1
ATOM 3879 N N . GLY A 1 496 ? -51.685 1.161 37.794 1.00 92.12 496 GLY A N 1
ATOM 3880 C CA . GLY A 1 496 ? -51.496 2.300 38.694 1.00 92.12 496 GLY A CA 1
ATOM 3881 C C . GLY A 1 496 ? -50.386 2.129 39.737 1.00 92.12 496 GLY A C 1
ATOM 3882 O O . GLY A 1 496 ? -50.155 3.049 40.515 1.00 92.12 496 GLY A O 1
ATOM 3883 N N . GLU A 1 497 ? -49.686 0.992 39.770 1.00 95.56 497 GLU A N 1
ATOM 3884 C CA . GLU A 1 497 ? -48.587 0.764 40.715 1.00 95.56 497 GLU A CA 1
ATOM 3885 C C . GLU A 1 497 ? -47.380 1.656 40.393 1.00 95.56 497 GLU A C 1
ATOM 3887 O O . GLU A 1 497 ? -46.928 1.690 39.246 1.00 95.56 497 GLU A O 1
ATOM 3892 N N . GLU A 1 498 ? -46.870 2.383 41.394 1.00 96.94 498 GLU A N 1
ATOM 3893 C CA . GLU A 1 498 ? -45.776 3.346 41.223 1.00 96.94 498 GLU A CA 1
ATOM 3894 C C . GLU A 1 498 ? -44.389 2.697 41.350 1.00 96.94 498 GLU A C 1
ATOM 3896 O O . GLU A 1 498 ? -44.085 1.964 42.298 1.00 96.94 498 GLU A O 1
ATOM 3901 N N . TYR A 1 499 ? -43.526 3.066 40.407 1.00 97.69 499 TYR A N 1
ATOM 3902 C CA . TYR A 1 499 ? -42.100 2.779 40.380 1.00 97.69 499 TYR A CA 1
ATOM 3903 C C . TYR A 1 499 ? -41.316 4.080 40.197 1.00 97.69 499 TYR A C 1
ATOM 3905 O O . TYR A 1 499 ? -41.842 5.083 39.711 1.00 97.69 499 TYR A O 1
ATOM 3913 N N . GLN A 1 500 ? -40.054 4.079 40.614 1.00 98.31 500 GLN A N 1
ATOM 3914 C CA . GLN A 1 500 ? -39.231 5.282 40.688 1.00 98.31 500 GLN A CA 1
ATOM 3915 C C . GLN A 1 500 ? -37.859 5.046 40.055 1.00 98.31 500 GLN A C 1
ATOM 3917 O O . GLN A 1 500 ? -37.289 3.961 40.161 1.00 98.31 500 GLN A O 1
ATOM 3922 N N . ILE A 1 501 ? -37.329 6.075 39.402 1.00 98.50 501 ILE A N 1
ATOM 3923 C CA . ILE A 1 501 ? -35.988 6.146 38.831 1.00 98.50 501 ILE A CA 1
ATOM 3924 C C . ILE A 1 501 ? -35.145 7.016 39.747 1.00 98.50 501 ILE A C 1
ATOM 3926 O O . ILE A 1 501 ? -35.509 8.159 40.026 1.00 98.50 501 ILE A O 1
ATOM 3930 N N . TRP A 1 502 ? -34.010 6.485 40.172 1.00 98.19 502 TRP A N 1
ATOM 3931 C CA . TRP A 1 502 ? -33.116 7.155 41.100 1.00 98.19 502 TRP A CA 1
ATOM 3932 C C . TRP A 1 502 ? -31.687 7.202 40.575 1.00 98.19 502 TRP A C 1
ATOM 3934 O O . TRP A 1 502 ? -31.243 6.304 39.855 1.00 98.19 502 TRP A O 1
ATOM 3944 N N . TYR A 1 503 ? -30.948 8.222 41.002 1.00 97.31 503 TYR A N 1
ATOM 3945 C CA . TYR A 1 503 ? -29.492 8.218 40.980 1.00 97.31 503 TYR A CA 1
ATOM 3946 C C . TYR A 1 503 ? -28.961 7.563 42.265 1.00 97.31 503 TYR A C 1
ATOM 3948 O O . TYR A 1 503 ? -29.479 7.829 43.344 1.00 97.31 503 TYR A O 1
ATOM 3956 N N . ASN A 1 504 ? -27.948 6.700 42.166 1.00 95.25 504 ASN A N 1
ATOM 3957 C CA . ASN A 1 504 ? -27.492 5.840 43.265 1.00 95.25 504 ASN A CA 1
ATOM 3958 C C . ASN A 1 504 ? -27.155 6.623 44.538 1.00 95.25 504 ASN A C 1
ATOM 3960 O O . ASN A 1 504 ? -27.621 6.250 45.605 1.00 95.25 504 ASN A O 1
ATOM 3964 N N . GLU A 1 505 ? -26.351 7.681 44.420 1.00 94.50 505 GLU A N 1
ATOM 3965 C CA . GLU A 1 505 ? -25.913 8.513 45.553 1.00 94.50 505 GLU A CA 1
ATOM 3966 C C . GLU A 1 505 ? -27.076 9.262 46.222 1.00 94.50 505 GLU A C 1
ATOM 3968 O O . GLU A 1 505 ? -27.104 9.338 47.445 1.00 94.50 505 GLU A O 1
ATOM 3973 N N . ASP A 1 506 ? -28.072 9.704 45.443 1.00 96.06 506 ASP A N 1
ATOM 3974 C CA . ASP A 1 506 ? -29.322 10.290 45.963 1.00 96.06 506 ASP A CA 1
ATOM 3975 C C . ASP A 1 506 ? -30.146 9.227 46.708 1.00 96.06 506 ASP A C 1
ATOM 3977 O O . ASP A 1 506 ? -30.594 9.409 47.833 1.00 96.06 506 ASP A O 1
ATOM 3981 N N . PHE A 1 507 ? -30.281 8.037 46.119 1.00 96.25 507 PHE A N 1
ATOM 3982 C CA . PHE A 1 507 ? -31.064 6.953 46.710 1.00 96.25 507 PHE A CA 1
ATOM 3983 C C . PHE A 1 507 ? -30.526 6.461 48.058 1.00 96.25 507 PHE A C 1
ATOM 3985 O O . PHE A 1 507 ? -31.322 6.118 48.935 1.00 96.25 507 PHE A O 1
ATOM 3992 N N . VAL A 1 508 ? -29.199 6.375 48.202 1.00 93.81 508 VAL A N 1
ATOM 3993 C CA . VAL A 1 508 ? -28.548 5.938 49.449 1.00 93.81 508 VAL A CA 1
ATOM 3994 C C . VAL A 1 508 ? -28.257 7.097 50.411 1.00 93.81 508 VAL A C 1
ATOM 3996 O O . VAL A 1 508 ? -27.634 6.859 51.445 1.00 93.81 508 VAL A O 1
ATOM 3999 N N . ASP A 1 509 ? -28.680 8.324 50.079 1.00 91.12 509 ASP A N 1
ATOM 4000 C CA . ASP A 1 509 ? -28.382 9.562 50.812 1.00 91.12 509 ASP A CA 1
ATOM 4001 C C . ASP A 1 509 ? -26.864 9.718 51.108 1.00 91.12 509 ASP A C 1
ATOM 4003 O O . ASP A 1 509 ? -26.445 10.097 52.207 1.00 91.12 509 ASP A O 1
ATOM 4007 N N . GLY A 1 510 ? -26.010 9.369 50.134 1.00 86.19 510 GLY A N 1
ATOM 4008 C CA . GLY A 1 510 ? -24.557 9.241 50.296 1.00 86.19 510 GLY A CA 1
ATOM 4009 C C . GLY A 1 510 ? -23.760 10.101 49.316 1.00 86.19 510 GLY A C 1
ATOM 4010 O O . GLY A 1 510 ? -23.915 9.968 48.111 1.00 86.19 510 GLY A O 1
ATOM 4011 N N . GLU A 1 511 ? -22.872 10.953 49.841 1.00 84.12 511 GLU A N 1
ATOM 4012 C CA . GLU A 1 511 ? -21.960 11.826 49.070 1.00 84.12 511 GLU A CA 1
ATOM 4013 C C . GLU A 1 511 ? -22.637 12.774 48.051 1.00 84.12 511 GLU A C 1
ATOM 4015 O O . GLU A 1 511 ? -21.965 13.345 47.205 1.00 84.12 511 GLU A O 1
ATOM 4020 N N . GLU A 1 512 ? -23.937 13.066 48.182 1.00 90.31 512 GLU A N 1
ATOM 4021 C CA . GLU A 1 512 ? -24.695 13.835 47.176 1.00 90.31 512 GLU A CA 1
ATOM 4022 C C . GLU A 1 512 ? -24.500 15.372 47.186 1.00 90.31 512 GLU A C 1
ATOM 4024 O O . GLU A 1 512 ? -25.071 16.098 46.366 1.00 90.31 512 GLU A O 1
ATOM 4029 N N . PHE A 1 513 ? -23.696 15.920 48.106 1.00 90.50 513 PHE A N 1
ATOM 4030 C CA . PHE A 1 513 ? -23.584 17.376 48.322 1.00 90.50 513 PHE A CA 1
ATOM 4031 C C . PHE A 1 513 ? -22.999 18.135 47.119 1.00 90.50 513 PHE A C 1
ATOM 4033 O O . PHE A 1 513 ? -23.293 19.317 46.913 1.00 90.50 513 PHE A O 1
ATOM 4040 N N . ASN A 1 514 ? -22.148 17.475 46.336 1.00 90.56 514 ASN A N 1
ATOM 4041 C CA . ASN A 1 514 ? -21.539 18.001 45.119 1.00 90.56 514 ASN A CA 1
ATOM 4042 C C . ASN A 1 514 ? -22.195 17.443 43.853 1.00 90.56 514 ASN A C 1
ATOM 4044 O O . ASN A 1 514 ? -21.689 17.710 42.765 1.00 90.56 514 ASN A O 1
ATOM 4048 N N . ASN A 1 515 ? -23.321 16.745 43.965 1.00 93.62 515 ASN A N 1
ATOM 4049 C CA . ASN A 1 515 ? -24.047 16.244 42.808 1.00 93.62 515 ASN A CA 1
ATOM 4050 C C . ASN A 1 515 ? -24.842 17.364 42.142 1.00 93.62 515 ASN A C 1
ATOM 4052 O O . ASN A 1 515 ? -25.194 18.375 42.767 1.00 93.62 515 ASN A O 1
ATOM 4056 N N . ASP A 1 516 ? -25.124 17.209 40.853 1.00 93.25 516 ASP A N 1
ATOM 4057 C CA . ASP A 1 516 ? -25.942 18.174 40.124 1.00 93.25 516 ASP A CA 1
ATOM 4058 C C . ASP A 1 516 ? -26.608 17.577 38.885 1.00 93.25 516 ASP A C 1
ATOM 4060 O O . ASP A 1 516 ? -26.253 16.492 38.418 1.00 93.25 516 ASP A O 1
ATOM 4064 N N . GLY A 1 517 ? -27.541 18.343 38.328 1.00 93.25 517 GLY A N 1
ATOM 4065 C CA . GLY A 1 517 ? -28.247 18.003 37.103 1.00 93.25 517 GLY A CA 1
ATOM 4066 C C . GLY A 1 517 ? -29.497 17.147 37.311 1.00 93.25 517 GLY A C 1
ATOM 4067 O O . GLY A 1 517 ? -29.803 16.665 38.403 1.00 93.25 517 GLY A O 1
ATOM 4068 N N . GLN A 1 518 ? -30.235 17.004 36.217 1.00 95.62 518 GLN A N 1
ATOM 4069 C CA . GLN A 1 518 ? -31.439 16.204 36.084 1.00 95.62 518 GLN A CA 1
ATOM 4070 C C . GLN A 1 518 ? -31.460 15.567 34.690 1.00 95.62 518 GLN A C 1
ATOM 4072 O O . GLN A 1 518 ? -31.163 16.242 33.702 1.00 95.62 518 GLN A O 1
ATOM 4077 N N . THR A 1 519 ? -31.825 14.288 34.609 1.00 97.00 519 THR A N 1
ATOM 4078 C CA . THR A 1 519 ? -32.003 13.548 33.351 1.00 97.00 519 THR A CA 1
ATOM 4079 C C . THR A 1 519 ? -33.464 13.155 33.175 1.00 97.00 519 THR A C 1
ATOM 4081 O O . THR A 1 519 ? -34.075 12.625 34.099 1.00 97.00 519 THR A O 1
ATOM 4084 N N . CYS A 1 520 ? -34.002 13.365 31.973 1.00 97.31 520 CYS A N 1
ATOM 4085 C CA . CYS A 1 520 ? -35.378 13.047 31.596 1.00 97.31 520 CYS A CA 1
ATOM 4086 C C . CYS A 1 520 ? -35.438 11.893 30.588 1.00 97.31 520 CYS A C 1
ATOM 4088 O O . CYS A 1 520 ? -34.622 11.816 29.661 1.00 97.31 520 CYS A O 1
ATOM 4090 N N . VAL A 1 521 ? -36.395 10.977 30.774 1.00 97.69 521 VAL A N 1
ATOM 4091 C CA . VAL A 1 521 ? -36.474 9.711 30.031 1.00 97.69 521 VAL A CA 1
ATOM 4092 C C . VAL A 1 521 ? -37.901 9.295 29.682 1.00 97.69 521 VAL A C 1
ATOM 4094 O O . VAL A 1 521 ? -38.873 9.701 30.317 1.00 97.69 521 VAL A O 1
ATOM 4097 N N . ASN A 1 522 ? -38.017 8.406 28.694 1.00 96.31 522 ASN A N 1
ATOM 4098 C CA . ASN A 1 522 ? -39.187 7.555 28.505 1.00 96.31 522 ASN A CA 1
ATOM 4099 C C . ASN A 1 522 ? -38.951 6.180 29.131 1.00 96.31 522 ASN A C 1
ATOM 4101 O O . ASN A 1 522 ? -37.860 5.623 29.019 1.00 96.31 522 ASN A O 1
ATOM 4105 N N . VAL A 1 523 ? -39.996 5.608 29.718 1.00 96.38 523 VAL A N 1
ATOM 4106 C CA . VAL A 1 523 ? -39.965 4.304 30.376 1.00 96.38 523 VAL A CA 1
ATOM 4107 C C . VAL A 1 523 ? -40.824 3.317 29.603 1.00 96.38 523 VAL A C 1
ATOM 4109 O O . VAL A 1 523 ? -41.975 3.596 29.261 1.00 96.38 523 VAL A O 1
ATOM 4112 N N . TYR A 1 524 ? -40.265 2.143 29.340 1.00 93.25 524 TYR A N 1
ATOM 4113 C CA . TYR A 1 524 ? -40.950 1.043 28.679 1.00 93.25 524 TYR A CA 1
ATOM 4114 C C . TYR A 1 524 ? -40.826 -0.222 29.520 1.00 93.25 524 TYR A C 1
ATOM 4116 O O . TYR A 1 524 ? -39.782 -0.466 30.123 1.00 93.25 524 TYR A O 1
ATOM 4124 N N . ALA A 1 525 ? -41.858 -1.057 29.506 1.00 91.31 525 ALA A N 1
ATOM 4125 C CA . ALA A 1 525 ? -41.813 -2.399 30.073 1.00 91.31 525 ALA A CA 1
ATOM 4126 C C . ALA A 1 525 ? -42.107 -3.455 29.008 1.00 91.31 525 ALA A C 1
ATOM 4128 O O . ALA A 1 525 ? -42.855 -3.218 28.052 1.00 91.31 525 ALA A O 1
ATOM 4129 N N . LEU A 1 526 ? -41.517 -4.632 29.199 1.00 86.31 526 LEU A N 1
ATOM 4130 C CA . LEU A 1 526 ? -41.808 -5.826 28.421 1.00 86.31 526 LEU A CA 1
ATOM 4131 C C . LEU A 1 526 ? -42.617 -6.792 29.287 1.00 86.31 526 LEU A C 1
ATOM 4133 O O . LEU A 1 526 ? -42.094 -7.338 30.260 1.00 86.31 526 LEU A O 1
ATOM 4137 N N . TYR A 1 527 ? -43.885 -6.996 28.937 1.00 83.31 527 TYR A N 1
ATOM 4138 C CA . TYR A 1 527 ? -44.760 -7.944 29.623 1.00 83.31 527 TYR A CA 1
ATOM 4139 C C . TYR A 1 527 ? -44.479 -9.377 29.161 1.00 83.31 527 TYR A C 1
ATOM 4141 O O . TYR A 1 527 ? -44.125 -9.614 28.006 1.00 83.31 527 TYR A O 1
ATOM 4149 N N . VAL A 1 528 ? -44.644 -10.332 30.075 1.00 77.38 528 VAL A N 1
ATOM 4150 C CA . VAL A 1 528 ? -44.742 -11.754 29.743 1.00 77.38 528 VAL A CA 1
ATOM 4151 C C . VAL A 1 528 ? -46.003 -11.937 28.899 1.00 77.38 528 VAL A C 1
ATOM 4153 O O . VAL A 1 528 ? -47.080 -11.510 29.317 1.00 77.38 528 VAL A O 1
ATOM 4156 N N . SER A 1 529 ? -45.851 -12.529 27.714 1.00 61.44 529 SER A N 1
ATOM 4157 C CA . SER A 1 529 ? -46.962 -12.904 26.831 1.00 61.44 529 SER A CA 1
ATOM 4158 C C . SER A 1 529 ? -47.792 -14.046 27.393 1.00 61.44 529 SER A C 1
ATOM 4160 O O . SER A 1 529 ? -47.148 -15.009 27.878 1.00 61.44 529 SER A O 1
#

Radius of gyration: 37.11 Å; chains: 1; bounding box: 88×49×107 Å

Secondary structure (DSSP, 8-state):
---SSSTTTS-EEEEETTTTEEEEE-TTT--EEEEEE--GGG--EEETTEEEEBTTB--BHHHHHHHH---SPPEEETTTTEEEEEETTEEEEEE--GGGGGGGGG-GGG---STT---B--EEEEESSSSSTT--PPPPPGGGSTT--EEEEEEEEEETTEEEEEEEEEEEEEE-SSSS--EEEEEEEEEEETT-BHHHHHHHH-S-SEEEE--S-GGGGG--SS-TT---SS--EEEEETTTTEEEEE-TTT-BEEEEEEE---TTSTTTTTS----EE-TTGGGG-PPPSSPPEEE----SSS---TT--EEEEEETTEEEEE-TTS-EEEEEEE-TT--SS---S-TTTT---GGGPEEEE-TTSS-EEEE-TTS---TT---EE--SS-EEEESSTT-PEEEE-SSSEEEEEEEEEEEEEEEES-GGGTT--BSSSSSTTPPB-EEEEETTS-EEESTT--SS-B--TT--TT-SEEEPPPPSSPEEE-TT-EEEEEEHHHHTT-SGGG-EEEEEEEEEEEE--

pLDDT: mean 79.33, std 17.3, range [27.31, 98.5]